Protein AF-A0A938RXM0-F1 (afdb_monomer)

Nearest PDB structures (foldseek):
  8e0l-assembly1_C  TM=3.937E-01  e=2.445E+00  synthetic construct
  8paq-assembly1_A  TM=4.037E-01  e=5.724E+00  Pleurotus eryngii

Structure (mmCIF, N/CA/C/O backbone):
data_AF-A0A938RXM0-F1
#
_entry.id   AF-A0A938RXM0-F1
#
loop_
_atom_site.group_PDB
_atom_site.id
_atom_site.type_symbol
_atom_site.label_atom_id
_atom_site.label_alt_id
_atom_site.label_comp_id
_atom_site.label_asym_id
_atom_site.label_entity_id
_atom_site.label_seq_id
_atom_site.pdbx_PDB_ins_code
_atom_site.Cartn_x
_atom_site.Cartn_y
_atom_site.Cartn_z
_atom_site.occupancy
_atom_site.B_iso_or_equiv
_atom_site.auth_seq_id
_atom_site.auth_comp_id
_atom_site.auth_asym_id
_atom_site.auth_atom_id
_atom_site.pdbx_PDB_model_num
ATOM 1 N N . MET A 1 1 ? 22.886 -8.970 -18.280 1.00 58.31 1 MET A N 1
ATOM 2 C CA . MET A 1 1 ? 23.420 -9.131 -19.656 1.00 58.31 1 MET A CA 1
ATOM 3 C C . MET A 1 1 ? 22.474 -8.612 -20.739 1.00 58.31 1 MET A C 1
ATOM 5 O O . MET A 1 1 ? 2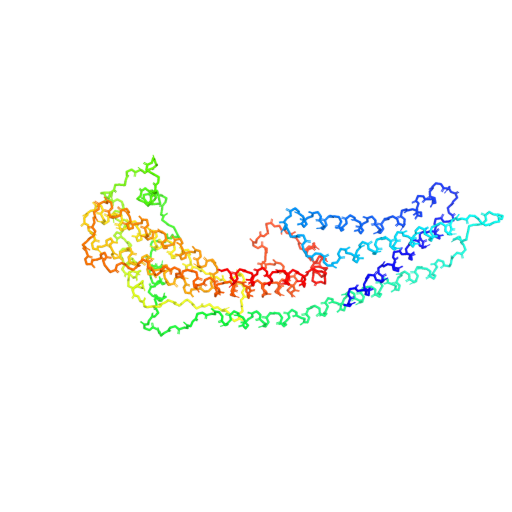2.972 -8.004 -21.674 1.00 58.31 1 MET A O 1
ATOM 9 N N . ALA A 1 2 ? 21.148 -8.778 -20.621 1.00 68.06 2 ALA A N 1
ATOM 10 C CA . ALA A 1 2 ? 20.190 -8.354 -21.653 1.00 68.06 2 ALA A CA 1
ATOM 11 C C . ALA A 1 2 ? 20.309 -6.864 -22.058 1.00 68.06 2 ALA A C 1
ATOM 13 O O . ALA A 1 2 ? 20.375 -6.557 -23.246 1.00 68.06 2 ALA A O 1
ATOM 14 N N . TYR A 1 3 ? 20.463 -5.945 -21.098 1.00 82.12 3 TYR A N 1
ATOM 15 C CA . TYR A 1 3 ? 20.591 -4.506 -21.381 1.00 82.12 3 TYR A CA 1
ATOM 16 C C . TYR A 1 3 ? 21.736 -4.145 -22.335 1.00 82.12 3 TYR A C 1
ATOM 18 O O . TYR A 1 3 ? 21.595 -3.232 -23.143 1.00 82.12 3 TYR A O 1
ATOM 26 N N . ALA A 1 4 ? 22.856 -4.876 -22.291 1.00 87.56 4 ALA A N 1
ATOM 27 C CA . ALA A 1 4 ? 24.033 -4.564 -23.101 1.00 87.56 4 ALA A CA 1
ATOM 28 C C . ALA A 1 4 ? 23.732 -4.585 -24.609 1.00 87.56 4 ALA A C 1
ATOM 30 O O . ALA A 1 4 ? 24.265 -3.760 -25.345 1.00 87.56 4 ALA A O 1
ATOM 31 N N . MET A 1 5 ? 22.849 -5.481 -25.063 1.00 90.50 5 MET A N 1
ATOM 32 C CA . MET A 1 5 ? 22.493 -5.596 -26.480 1.00 90.50 5 MET A CA 1
ATOM 33 C C . MET A 1 5 ? 21.720 -4.367 -26.975 1.00 90.50 5 MET A C 1
ATOM 35 O O . MET A 1 5 ? 22.111 -3.784 -27.983 1.00 90.50 5 MET A O 1
ATOM 39 N N . ILE A 1 6 ? 20.722 -3.897 -26.216 1.00 89.88 6 ILE A N 1
ATOM 40 C CA . ILE A 1 6 ? 19.965 -2.677 -26.551 1.00 89.88 6 ILE A CA 1
ATOM 41 C C . ILE A 1 6 ? 20.883 -1.451 -26.584 1.00 89.88 6 ILE A C 1
ATOM 43 O O . ILE A 1 6 ? 20.790 -0.615 -27.488 1.00 89.88 6 ILE A O 1
ATOM 47 N N . TRP A 1 7 ? 21.810 -1.338 -25.628 1.00 89.75 7 TRP A N 1
ATOM 48 C CA . TRP A 1 7 ? 22.767 -0.230 -25.606 1.00 89.75 7 TRP A CA 1
ATOM 49 C C . TRP A 1 7 ? 23.701 -0.253 -26.824 1.00 89.75 7 TRP A C 1
ATOM 51 O O . TRP A 1 7 ? 23.967 0.793 -27.412 1.00 89.75 7 TRP A O 1
ATOM 61 N N . LEU A 1 8 ? 24.163 -1.430 -27.253 1.00 92.56 8 LEU A N 1
ATOM 62 C CA . LEU A 1 8 ? 25.005 -1.565 -28.444 1.00 92.56 8 LEU A CA 1
ATOM 63 C C . LEU A 1 8 ? 24.243 -1.264 -29.741 1.00 92.56 8 LEU A C 1
ATOM 65 O O . LEU A 1 8 ? 24.759 -0.547 -30.598 1.00 92.56 8 LEU A O 1
ATOM 69 N N . GLU A 1 9 ? 23.018 -1.768 -29.886 1.00 92.88 9 GLU A N 1
ATOM 70 C CA . GLU A 1 9 ? 22.174 -1.526 -31.063 1.00 92.88 9 GLU A CA 1
ATOM 71 C C . GLU A 1 9 ? 21.803 -0.046 -31.193 1.00 92.88 9 GLU A C 1
ATOM 73 O O . GLU A 1 9 ? 21.939 0.543 -32.266 1.00 92.88 9 GLU A O 1
ATOM 78 N N . SER A 1 10 ? 21.421 0.594 -30.087 1.00 91.38 10 SER A N 1
ATOM 79 C CA . SER A 1 10 ? 21.135 2.033 -30.064 1.00 91.38 10 SER A CA 1
ATOM 80 C C . SER A 1 10 ? 22.381 2.882 -30.339 1.00 91.38 10 SER A C 1
ATOM 82 O O . SER A 1 10 ? 22.291 3.871 -31.069 1.00 91.38 10 SER A O 1
ATOM 84 N N . LEU A 1 11 ? 23.558 2.482 -29.836 1.00 93.56 11 LEU A N 1
ATOM 85 C CA . LEU A 1 11 ? 24.834 3.141 -30.136 1.00 93.56 11 LEU A CA 1
ATOM 86 C C . LEU A 1 11 ? 25.164 3.047 -31.633 1.00 93.56 11 LEU A C 1
ATOM 88 O O . LEU A 1 11 ? 25.495 4.052 -32.267 1.00 93.56 11 LEU A O 1
ATOM 92 N N . ALA A 1 12 ? 25.034 1.852 -32.216 1.00 95.00 12 ALA A N 1
ATOM 93 C CA . ALA A 1 12 ? 25.230 1.633 -33.646 1.00 95.00 12 ALA A CA 1
ATOM 94 C C . ALA A 1 12 ? 24.245 2.468 -34.479 1.00 95.00 12 ALA A C 1
ATOM 96 O O . ALA A 1 12 ? 24.648 3.108 -35.453 1.00 95.00 12 ALA A O 1
ATOM 97 N N . GLY A 1 13 ? 22.976 2.519 -34.065 1.00 93.62 13 GLY A N 1
ATOM 98 C CA . GLY A 1 13 ? 21.937 3.336 -34.686 1.00 93.62 13 GLY A CA 1
ATOM 99 C C . GLY A 1 13 ? 22.273 4.828 -34.661 1.00 93.62 13 GLY A C 1
ATOM 100 O O . GLY A 1 13 ? 22.180 5.490 -35.695 1.00 93.62 13 GLY A O 1
ATOM 101 N N . ALA A 1 14 ? 22.745 5.352 -33.526 1.00 92.94 14 ALA A N 1
ATOM 102 C CA . ALA A 1 14 ? 23.148 6.752 -33.390 1.00 92.94 14 ALA A CA 1
ATOM 103 C C . ALA A 1 14 ? 24.322 7.115 -34.319 1.00 92.94 14 ALA A C 1
ATOM 105 O O . ALA A 1 14 ? 24.281 8.134 -35.015 1.00 92.94 14 ALA A O 1
ATOM 106 N N . ILE A 1 15 ? 25.347 6.258 -34.397 1.00 94.62 15 ILE A N 1
ATOM 107 C CA . ILE A 1 15 ? 26.507 6.467 -35.279 1.00 94.62 15 ILE A CA 1
ATOM 108 C C . ILE A 1 15 ? 26.097 6.374 -36.761 1.00 94.62 15 ILE A C 1
ATOM 110 O O . ILE A 1 15 ? 26.522 7.197 -37.578 1.00 94.62 15 ILE A O 1
ATOM 114 N N . LEU A 1 16 ? 25.241 5.412 -37.123 1.00 94.75 16 LEU A N 1
ATOM 115 C CA . LEU A 1 16 ? 24.713 5.265 -38.484 1.00 94.75 16 LEU A CA 1
ATOM 116 C C . LEU A 1 16 ? 23.837 6.450 -38.896 1.00 94.75 16 LEU A C 1
ATOM 118 O O . LEU A 1 16 ? 23.956 6.930 -40.025 1.00 94.75 16 LEU A O 1
ATOM 122 N N . LEU A 1 17 ? 23.010 6.968 -37.987 1.00 93.94 17 LEU A N 1
ATOM 123 C CA . LEU A 1 17 ? 22.220 8.173 -38.221 1.00 93.94 17 LEU A CA 1
ATOM 124 C C . LEU A 1 17 ? 23.133 9.371 -38.501 1.00 93.94 17 LEU A C 1
ATOM 126 O O . LEU A 1 17 ? 22.946 10.062 -39.506 1.00 93.94 17 LEU A O 1
ATOM 130 N N . ALA A 1 18 ? 24.176 9.567 -37.686 1.00 93.75 18 ALA A N 1
ATOM 131 C CA . ALA A 1 18 ? 25.177 10.602 -37.927 1.00 93.75 18 ALA A CA 1
ATOM 132 C C . ALA A 1 18 ? 25.851 10.430 -39.303 1.00 93.75 18 ALA A C 1
ATOM 134 O O . ALA A 1 18 ? 26.050 11.414 -40.023 1.00 93.75 18 ALA A O 1
ATOM 135 N N . ALA A 1 19 ? 26.140 9.193 -39.725 1.00 95.00 19 ALA A N 1
ATOM 136 C CA . ALA A 1 19 ? 26.714 8.906 -41.040 1.00 95.00 19 ALA A CA 1
ATOM 137 C C . ALA A 1 19 ? 25.758 9.237 -42.199 1.00 95.00 19 ALA A C 1
ATOM 139 O O . ALA A 1 19 ? 26.173 9.877 -43.172 1.00 95.00 19 ALA A O 1
ATOM 140 N N . VAL A 1 20 ? 24.478 8.861 -42.093 1.00 94.88 20 VAL A N 1
ATOM 141 C CA . VAL A 1 20 ? 23.434 9.183 -43.082 1.00 94.88 20 VAL A CA 1
ATOM 142 C C . VAL A 1 20 ? 23.281 10.696 -43.218 1.00 94.88 20 VAL A C 1
ATOM 144 O O . VAL A 1 20 ? 23.368 11.229 -44.328 1.00 94.88 20 VAL A O 1
ATOM 147 N N . VAL A 1 21 ? 23.120 11.407 -42.100 1.00 94.06 21 VAL A N 1
ATOM 148 C CA . VAL A 1 21 ? 22.949 12.865 -42.096 1.00 94.06 21 VAL A CA 1
ATOM 149 C C . VAL A 1 21 ? 24.192 13.559 -42.658 1.00 94.06 21 VAL A C 1
ATOM 151 O O . VAL A 1 21 ? 24.069 14.463 -43.487 1.00 94.06 21 VAL A O 1
ATOM 154 N N . THR A 1 22 ? 25.395 13.089 -42.314 1.00 94.00 22 THR A N 1
ATOM 155 C CA . THR A 1 22 ? 26.656 13.618 -42.860 1.00 94.00 22 THR A CA 1
ATOM 156 C C . THR A 1 22 ? 26.758 13.408 -44.377 1.00 94.00 22 THR A C 1
ATOM 158 O O . THR A 1 22 ? 27.127 14.336 -45.102 1.00 94.00 22 THR A O 1
ATOM 161 N N . ALA A 1 23 ? 26.372 12.236 -44.894 1.00 93.62 23 ALA A N 1
ATOM 162 C CA . ALA A 1 23 ? 26.349 11.941 -46.333 1.00 93.62 23 ALA A CA 1
ATOM 163 C C . ALA A 1 23 ? 25.325 12.787 -47.115 1.00 93.62 23 ALA A C 1
ATOM 165 O O . ALA A 1 23 ? 25.529 13.126 -48.292 1.00 93.62 23 ALA A O 1
ATOM 166 N N . LEU A 1 24 ? 24.202 13.134 -46.482 1.00 91.94 24 LEU A N 1
ATOM 167 C CA . LEU A 1 24 ? 23.212 14.054 -47.041 1.00 91.94 24 LEU A CA 1
ATOM 168 C C . LEU A 1 24 ? 23.754 15.489 -47.047 1.00 91.94 24 LEU A C 1
ATOM 170 O O . LEU A 1 24 ? 23.789 16.129 -48.103 1.00 91.94 24 LEU A O 1
ATOM 174 N N . ALA A 1 25 ? 24.276 15.948 -45.909 1.00 92.06 25 ALA A N 1
ATOM 175 C CA . ALA A 1 25 ? 24.815 17.288 -45.718 1.00 92.06 25 ALA A CA 1
ATOM 176 C C . ALA A 1 25 ? 26.018 17.585 -46.630 1.00 92.06 25 ALA A C 1
ATOM 178 O O . ALA A 1 25 ? 26.155 18.698 -47.143 1.00 92.06 25 ALA A O 1
ATOM 179 N N . ALA A 1 26 ? 26.884 16.597 -46.888 1.00 91.25 26 ALA A N 1
ATOM 180 C CA . ALA A 1 26 ? 28.097 16.753 -47.693 1.00 91.25 26 ALA A CA 1
ATOM 181 C C . ALA A 1 26 ? 27.850 17.296 -49.113 1.00 91.25 26 ALA A C 1
ATOM 183 O O . ALA A 1 26 ? 28.740 17.950 -49.669 1.00 91.25 26 ALA A O 1
ATOM 184 N N . ARG A 1 27 ? 26.649 17.072 -49.670 1.00 87.31 27 ARG A N 1
ATOM 185 C CA . ARG A 1 27 ? 26.245 17.524 -51.014 1.00 87.31 27 ARG A CA 1
ATOM 186 C C . ARG A 1 27 ? 25.594 18.910 -51.036 1.00 87.31 27 ARG A C 1
ATOM 188 O O . ARG A 1 27 ? 25.332 19.442 -52.111 1.00 87.31 27 ARG A O 1
ATOM 195 N N . LEU A 1 28 ? 25.354 19.520 -49.877 1.00 89.81 28 LEU A N 1
ATOM 196 C CA . LEU A 1 28 ? 24.814 20.874 -49.802 1.00 89.81 28 LEU A CA 1
ATOM 197 C C . LEU A 1 28 ? 25.882 21.907 -50.189 1.00 89.81 28 LEU A C 1
ATOM 199 O O . LEU A 1 28 ? 27.026 21.870 -49.715 1.00 89.81 28 LEU A O 1
ATOM 203 N N . ARG A 1 29 ? 25.482 22.864 -51.039 1.00 85.06 29 ARG A N 1
ATOM 204 C CA . ARG A 1 29 ? 26.348 23.947 -51.538 1.00 85.06 29 ARG A CA 1
ATOM 205 C C . ARG A 1 29 ? 26.783 24.903 -50.422 1.00 85.06 29 ARG A C 1
ATOM 207 O O . ARG A 1 29 ? 27.954 25.268 -50.344 1.00 85.06 29 ARG A O 1
ATOM 214 N N . ARG A 1 30 ? 25.864 25.277 -49.524 1.00 90.25 30 ARG A N 1
ATOM 215 C CA . ARG A 1 30 ? 26.120 26.239 -48.437 1.00 90.25 30 ARG A CA 1
ATOM 216 C C . ARG A 1 30 ? 26.907 25.589 -47.298 1.00 90.25 30 ARG A C 1
ATOM 218 O O . ARG A 1 30 ? 26.497 24.569 -46.751 1.00 90.25 30 ARG A O 1
ATOM 225 N N . ALA A 1 31 ? 28.048 26.181 -46.942 1.00 85.31 31 ALA A N 1
ATOM 226 C CA . ALA A 1 31 ? 28.972 25.589 -45.978 1.00 85.31 31 ALA A CA 1
ATOM 227 C C . ALA A 1 31 ? 28.416 25.527 -44.550 1.00 85.31 31 ALA A C 1
ATOM 229 O O . ALA A 1 31 ? 28.561 24.495 -43.901 1.00 85.31 31 ALA A O 1
ATOM 230 N N . TRP A 1 32 ? 27.745 26.588 -44.103 1.00 88.00 32 TRP A N 1
ATOM 231 C CA . TRP A 1 32 ? 27.157 26.659 -42.768 1.00 88.00 32 TRP A CA 1
ATOM 232 C C . TRP A 1 32 ? 25.978 25.686 -42.606 1.00 88.00 32 TRP A C 1
ATOM 234 O O . TRP A 1 32 ? 25.946 24.955 -41.625 1.00 88.00 32 TRP A O 1
ATOM 244 N N . VAL A 1 33 ? 25.082 25.578 -43.602 1.00 89.38 33 VAL A N 1
ATOM 245 C CA . VAL A 1 33 ? 23.935 24.639 -43.573 1.00 89.38 33 VAL A CA 1
ATOM 246 C C . VAL A 1 33 ? 24.419 23.199 -43.439 1.00 89.38 33 VAL A C 1
ATOM 248 O O . VAL A 1 33 ? 23.865 22.415 -42.679 1.00 89.38 33 VAL A O 1
ATOM 251 N N . ARG A 1 34 ? 25.489 22.846 -44.156 1.00 89.88 34 ARG A N 1
ATOM 252 C CA . ARG A 1 34 ? 26.094 21.515 -44.076 1.00 89.88 34 ARG A CA 1
ATOM 253 C C . ARG A 1 34 ? 26.628 21.206 -42.679 1.00 89.88 34 ARG A C 1
ATOM 255 O O . ARG A 1 34 ? 26.406 20.105 -42.190 1.00 89.88 34 ARG A O 1
ATOM 262 N N . ILE A 1 35 ? 27.364 22.144 -42.084 1.00 88.19 35 ILE A N 1
ATOM 263 C CA . ILE A 1 35 ? 27.934 21.964 -40.743 1.00 88.19 35 ILE A CA 1
ATOM 264 C C . ILE A 1 35 ? 26.802 21.867 -39.720 1.00 88.19 35 ILE A C 1
ATOM 266 O O . ILE A 1 35 ? 26.807 20.939 -38.924 1.00 88.19 35 ILE A O 1
ATOM 270 N N . ALA A 1 36 ? 25.805 22.751 -39.802 1.00 89.81 36 ALA A N 1
ATOM 271 C CA . ALA A 1 36 ? 24.646 22.740 -38.918 1.00 89.81 36 ALA A CA 1
ATOM 272 C C . ALA A 1 36 ? 23.862 21.423 -39.007 1.00 89.81 36 ALA A C 1
ATOM 274 O O . ALA A 1 36 ? 23.553 20.835 -37.980 1.00 89.81 36 ALA A O 1
ATOM 275 N N . LEU A 1 37 ? 23.598 20.914 -40.216 1.00 89.88 37 LEU A N 1
ATOM 276 C CA . LEU A 1 37 ? 22.854 19.666 -40.401 1.00 89.88 37 LEU A CA 1
ATOM 277 C C . LEU A 1 37 ? 23.640 18.444 -39.899 1.00 89.88 37 LEU A C 1
ATOM 279 O O . LEU A 1 37 ? 23.079 17.592 -39.219 1.00 89.88 37 LEU A O 1
ATOM 283 N N . ALA A 1 38 ? 24.942 18.368 -40.195 1.00 86.06 38 ALA A N 1
ATOM 284 C CA . ALA A 1 38 ? 25.796 17.284 -39.708 1.00 86.06 38 ALA A CA 1
ATOM 285 C C . ALA A 1 38 ? 25.964 17.324 -38.178 1.00 86.06 38 ALA A C 1
ATOM 287 O O . ALA A 1 38 ? 25.909 16.281 -37.532 1.00 86.06 38 ALA A O 1
ATOM 288 N N . ALA A 1 39 ? 26.105 18.520 -37.599 1.00 87.25 39 ALA A N 1
ATOM 289 C CA . ALA A 1 39 ? 26.137 18.711 -36.153 1.00 87.25 39 ALA A CA 1
ATOM 290 C C . ALA A 1 39 ? 24.794 18.337 -35.513 1.00 87.25 39 ALA A C 1
ATOM 292 O O . ALA A 1 39 ? 24.785 17.610 -34.530 1.00 87.25 39 ALA A O 1
ATOM 293 N N . ALA A 1 40 ? 23.663 18.736 -36.101 1.00 88.38 40 ALA A N 1
ATOM 294 C CA . ALA A 1 40 ? 22.336 18.368 -35.611 1.00 88.38 40 ALA A CA 1
ATOM 295 C C . ALA A 1 40 ? 22.125 16.845 -35.604 1.00 88.38 40 ALA A C 1
ATOM 297 O O . ALA A 1 40 ? 21.640 16.309 -34.617 1.00 88.38 40 ALA A O 1
ATOM 298 N N . GLY A 1 41 ? 22.555 16.129 -36.650 1.00 83.56 41 GLY A N 1
ATOM 299 C CA . GLY A 1 41 ? 22.472 14.663 -36.693 1.00 83.56 41 GLY A CA 1
ATOM 300 C C . GLY A 1 41 ? 23.329 13.945 -35.641 1.00 83.56 41 GLY A C 1
ATOM 301 O O . GLY A 1 41 ? 22.981 12.843 -35.230 1.00 83.56 41 GLY A O 1
ATOM 302 N N . ALA A 1 42 ? 24.426 14.563 -35.194 1.00 85.12 42 ALA A N 1
ATOM 303 C CA . ALA A 1 42 ? 25.303 14.031 -34.148 1.00 85.12 42 ALA A CA 1
ATOM 304 C C . ALA A 1 42 ? 24.856 14.428 -32.726 1.00 85.12 42 ALA A C 1
ATOM 306 O O . ALA A 1 42 ? 24.988 13.647 -31.784 1.00 85.12 42 ALA A O 1
ATOM 307 N N . ILE A 1 43 ? 24.327 15.644 -32.575 1.00 87.81 43 ILE A N 1
ATOM 308 C CA . ILE A 1 43 ? 23.936 16.222 -31.287 1.00 87.81 43 ILE A CA 1
ATOM 309 C C . ILE A 1 43 ? 22.533 15.772 -30.892 1.00 87.81 43 ILE A C 1
ATOM 311 O O . ILE A 1 43 ? 22.305 15.514 -29.724 1.00 87.81 43 ILE A O 1
ATOM 315 N N . LEU A 1 44 ? 21.584 15.646 -31.822 1.00 86.62 44 LEU A N 1
ATOM 316 C CA . LEU A 1 44 ? 20.190 15.372 -31.463 1.00 86.62 44 LEU A CA 1
ATOM 317 C C . LEU A 1 44 ? 20.014 14.056 -30.675 1.00 86.62 44 LEU A C 1
ATOM 319 O O . LEU A 1 44 ? 19.394 14.105 -29.616 1.00 86.62 44 LEU A O 1
ATOM 323 N N . PRO A 1 45 ? 20.584 12.903 -31.084 1.00 81.50 45 PRO A N 1
ATOM 324 C CA . PRO A 1 45 ? 20.422 11.659 -30.326 1.00 81.50 45 PRO A CA 1
ATOM 325 C C . PRO A 1 45 ? 21.096 11.712 -28.950 1.00 81.50 45 PRO A C 1
ATOM 327 O O . PRO A 1 45 ? 20.563 11.193 -27.973 1.00 81.50 45 PRO A O 1
ATOM 330 N N . THR A 1 46 ? 22.257 12.370 -28.866 1.00 83.56 46 THR A N 1
ATOM 331 C CA . THR A 1 46 ? 23.030 12.492 -27.623 1.00 83.56 46 THR A CA 1
ATOM 332 C C . THR A 1 46 ? 22.427 13.518 -26.669 1.00 83.56 46 THR A C 1
ATOM 334 O O . THR A 1 46 ? 22.431 13.291 -25.468 1.00 83.56 46 THR A O 1
ATOM 337 N N . ALA A 1 47 ? 21.843 14.602 -27.179 1.00 83.81 47 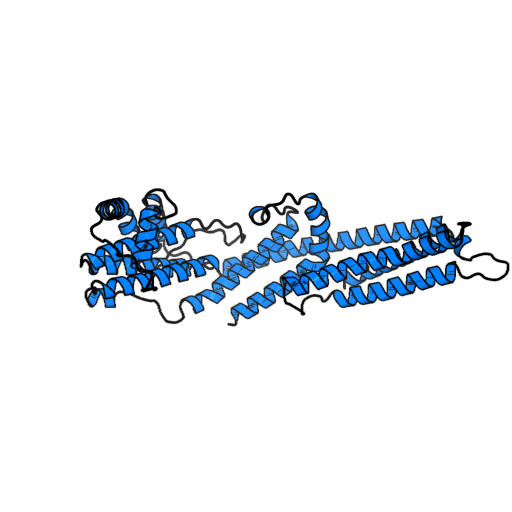ALA A N 1
ATOM 338 C CA . ALA A 1 47 ? 21.153 15.620 -26.397 1.00 83.81 47 ALA A CA 1
ATOM 339 C C . ALA A 1 47 ? 19.794 15.129 -25.890 1.00 83.81 47 ALA A C 1
ATOM 341 O O . ALA A 1 47 ? 19.459 15.396 -24.743 1.00 83.81 47 ALA A O 1
ATOM 342 N N . VAL A 1 48 ? 19.032 14.386 -26.703 1.00 80.44 48 VAL A N 1
ATOM 343 C CA . VAL A 1 48 ? 17.763 13.780 -26.263 1.00 80.44 48 VAL A CA 1
ATOM 344 C C . VAL A 1 48 ? 18.023 12.715 -25.202 1.00 80.44 48 VAL A C 1
ATOM 346 O O . VAL A 1 48 ? 17.407 12.762 -24.141 1.00 80.44 48 VAL A O 1
ATOM 349 N N . GLY A 1 49 ? 18.983 11.811 -25.437 1.00 75.25 49 GLY A N 1
ATOM 350 C CA . GLY A 1 49 ? 19.419 10.864 -24.408 1.00 75.25 49 GLY A CA 1
ATOM 351 C C . GLY A 1 49 ? 19.945 11.585 -23.163 1.00 75.25 49 GLY A C 1
ATOM 352 O O . GLY A 1 49 ? 19.584 11.218 -22.049 1.00 75.25 49 GLY A O 1
ATOM 353 N N . GLY A 1 50 ? 20.737 12.644 -23.375 1.00 77.44 50 GLY A N 1
ATOM 354 C CA . GLY A 1 50 ? 21.306 13.562 -22.378 1.00 77.44 50 GLY A CA 1
ATOM 355 C C . GLY A 1 50 ? 20.273 14.113 -21.421 1.00 77.44 50 GLY A C 1
ATOM 356 O O . GLY A 1 50 ? 20.361 13.949 -20.207 1.00 77.44 50 GLY A O 1
ATOM 357 N N . LEU A 1 51 ? 19.281 14.764 -22.013 1.00 78.62 51 LEU A N 1
ATOM 358 C CA . LEU A 1 51 ? 18.187 15.399 -21.313 1.00 78.62 51 LEU A CA 1
ATOM 359 C C . LEU A 1 51 ? 17.320 14.368 -20.595 1.00 78.62 51 LEU A C 1
ATOM 361 O O . LEU A 1 51 ? 16.980 14.593 -19.442 1.00 78.62 51 LEU A O 1
ATOM 365 N N . ALA A 1 52 ? 17.001 13.238 -21.231 1.00 73.31 52 ALA A N 1
ATOM 366 C CA . ALA A 1 52 ? 16.204 12.188 -20.605 1.00 73.31 52 ALA A CA 1
ATOM 367 C C . ALA A 1 52 ? 16.879 11.650 -19.335 1.00 73.31 52 ALA A C 1
ATOM 369 O O . ALA A 1 52 ? 16.248 11.598 -18.285 1.00 73.31 52 ALA A O 1
ATOM 370 N N . ALA A 1 53 ? 18.174 11.331 -19.389 1.00 71.06 53 ALA A N 1
ATOM 371 C CA . ALA A 1 53 ? 18.885 10.847 -18.211 1.00 71.06 53 ALA A CA 1
ATOM 372 C C . ALA A 1 53 ? 19.104 11.929 -17.153 1.00 71.06 53 ALA A C 1
ATOM 374 O O . ALA A 1 53 ? 18.999 11.633 -15.966 1.00 71.06 53 ALA A O 1
ATOM 375 N N . PHE A 1 54 ? 19.366 13.176 -17.560 1.00 77.94 54 PHE A N 1
ATOM 376 C CA . PHE A 1 54 ? 19.415 14.298 -16.624 1.00 77.94 54 PHE A CA 1
ATOM 377 C C . PHE A 1 54 ? 18.080 14.464 -15.897 1.00 77.94 54 PHE A C 1
ATOM 379 O O . PHE A 1 54 ? 18.071 14.588 -14.679 1.00 77.94 54 PHE A O 1
ATOM 386 N N . LEU A 1 55 ? 16.959 14.416 -16.621 1.00 76.19 55 LEU A N 1
ATOM 387 C CA . LEU A 1 55 ? 15.624 14.502 -16.039 1.00 76.19 55 LEU A CA 1
ATOM 388 C C . LEU A 1 55 ? 15.335 13.314 -15.121 1.00 76.19 55 LEU A C 1
ATOM 390 O O . LEU A 1 55 ? 14.844 13.539 -14.024 1.00 76.19 55 LEU A O 1
ATOM 394 N N . CYS A 1 56 ? 15.686 12.082 -15.501 1.00 68.50 56 CYS A N 1
ATOM 395 C CA . CYS A 1 56 ? 15.536 10.912 -14.631 1.00 68.50 56 CYS A CA 1
ATOM 396 C C . CYS A 1 56 ? 16.376 11.032 -13.350 1.00 68.50 56 CYS A C 1
ATOM 398 O O . CYS A 1 56 ? 15.868 10.784 -12.260 1.00 68.50 56 CYS A O 1
ATOM 400 N N . ALA A 1 57 ? 17.642 11.445 -13.464 1.00 69.31 57 ALA A N 1
ATOM 401 C CA . ALA A 1 57 ? 18.526 11.638 -12.317 1.00 69.31 57 ALA A CA 1
ATOM 402 C C . ALA A 1 57 ? 18.045 12.785 -11.416 1.00 69.31 57 ALA A C 1
ATOM 404 O O . ALA A 1 57 ? 18.051 12.660 -10.195 1.00 69.31 57 ALA A O 1
ATOM 405 N N . TRP A 1 58 ? 17.598 13.892 -12.010 1.00 75.62 58 TRP A N 1
ATOM 406 C CA . TRP A 1 58 ? 17.037 15.025 -11.284 1.00 75.62 58 TRP A CA 1
ATOM 407 C C . TRP A 1 58 ? 15.747 14.643 -10.561 1.00 75.62 58 TRP A C 1
ATOM 409 O O . TRP A 1 58 ? 15.637 14.893 -9.364 1.00 75.62 58 TRP A O 1
ATOM 419 N N . LEU A 1 59 ? 14.813 13.986 -11.258 1.00 67.50 59 LEU A N 1
ATOM 420 C CA . LEU A 1 59 ? 13.555 13.526 -10.680 1.00 67.50 59 LEU A CA 1
ATOM 421 C C . LEU A 1 59 ? 13.845 12.632 -9.477 1.00 67.50 59 LEU A C 1
ATOM 423 O O . LEU A 1 59 ? 13.346 12.902 -8.398 1.00 67.50 59 LEU A O 1
ATOM 427 N N . ALA A 1 60 ? 14.741 11.658 -9.622 1.00 65.19 60 ALA A N 1
ATOM 428 C CA . ALA A 1 60 ? 15.132 10.773 -8.537 1.00 65.19 60 ALA A CA 1
ATOM 429 C C . ALA A 1 60 ? 15.730 11.473 -7.312 1.00 65.19 60 ALA A C 1
ATOM 431 O O . ALA A 1 60 ? 15.406 11.121 -6.177 1.00 65.19 60 ALA A O 1
ATOM 432 N N . VAL A 1 61 ? 16.611 12.454 -7.530 1.00 69.38 61 VAL A N 1
ATOM 433 C CA . VAL A 1 61 ? 17.205 13.247 -6.443 1.00 69.38 61 VAL A CA 1
ATOM 434 C C . VAL A 1 61 ? 16.127 14.045 -5.711 1.00 69.38 61 VAL A C 1
ATOM 436 O O . VAL A 1 61 ? 16.175 14.156 -4.487 1.00 69.38 61 VAL A O 1
ATOM 439 N N . VAL A 1 62 ? 15.159 14.587 -6.451 1.00 68.56 62 VAL A N 1
ATOM 440 C CA . VAL A 1 62 ? 14.094 15.433 -5.906 1.00 68.56 62 VAL A CA 1
ATOM 441 C C . VAL A 1 62 ? 13.000 14.616 -5.216 1.00 68.56 62 VAL A C 1
ATOM 443 O O . VAL A 1 62 ? 12.529 15.037 -4.163 1.00 68.56 62 VAL A O 1
ATOM 446 N N . THR A 1 63 ? 12.591 13.472 -5.770 1.00 60.62 63 THR A N 1
ATOM 447 C CA . THR A 1 63 ? 11.420 12.722 -5.287 1.00 60.62 63 THR A CA 1
ATOM 448 C C . THR A 1 63 ? 11.764 11.597 -4.322 1.00 60.62 63 THR A C 1
ATOM 450 O O . THR A 1 63 ? 11.049 11.417 -3.342 1.00 60.62 63 THR A O 1
ATOM 453 N N . LEU A 1 64 ? 12.838 10.838 -4.561 1.00 56.22 64 LEU A N 1
ATOM 454 C CA . LEU A 1 64 ? 13.047 9.559 -3.872 1.00 56.22 64 LEU A CA 1
ATOM 455 C C . LEU A 1 64 ? 14.147 9.592 -2.812 1.00 56.22 64 LEU A C 1
ATOM 457 O O . LEU A 1 64 ? 14.240 8.665 -2.019 1.00 56.22 64 LEU A O 1
ATOM 461 N N . ARG A 1 65 ? 14.988 10.637 -2.760 1.00 55.84 65 ARG A N 1
ATOM 462 C CA . ARG A 1 65 ? 16.098 10.783 -1.786 1.00 55.84 65 ARG A CA 1
ATOM 463 C C . ARG A 1 65 ? 17.054 9.573 -1.702 1.00 55.84 65 ARG A C 1
ATOM 465 O O . ARG A 1 65 ? 17.916 9.530 -0.828 1.00 55.84 65 ARG A O 1
ATOM 472 N N . THR A 1 66 ? 16.954 8.615 -2.622 1.00 55.78 66 THR A N 1
ATOM 473 C CA . THR A 1 66 ? 17.774 7.407 -2.692 1.00 55.78 66 THR A CA 1
ATOM 474 C C . THR A 1 66 ? 18.838 7.581 -3.766 1.00 55.78 66 THR A C 1
ATOM 476 O O . THR A 1 66 ? 18.570 7.466 -4.961 1.00 55.78 66 THR A O 1
ATOM 479 N N . TRP A 1 67 ? 20.080 7.811 -3.342 1.00 48.25 67 TRP A N 1
ATOM 480 C CA . TRP A 1 67 ? 21.251 7.863 -4.232 1.00 48.25 67 TRP A CA 1
ATOM 481 C C . TRP A 1 67 ? 21.586 6.490 -4.862 1.00 48.25 67 TRP A C 1
ATOM 483 O O . TRP A 1 67 ? 22.393 6.406 -5.784 1.00 48.25 67 TRP A O 1
ATOM 493 N N . TYR A 1 68 ? 20.980 5.410 -4.357 1.00 50.47 68 TYR A N 1
ATOM 494 C CA . TYR A 1 68 ? 21.453 4.035 -4.534 1.00 50.47 68 TYR A CA 1
ATOM 495 C C . TYR A 1 68 ? 20.918 3.270 -5.757 1.00 50.47 68 TYR A C 1
ATOM 497 O O . TYR A 1 68 ? 21.463 2.216 -6.069 1.00 50.47 68 TYR A O 1
ATOM 505 N N . ALA A 1 69 ? 19.899 3.751 -6.474 1.00 53.28 69 ALA A N 1
ATOM 506 C CA . ALA A 1 69 ? 19.113 2.844 -7.323 1.00 53.28 69 ALA A CA 1
ATOM 507 C C . ALA A 1 69 ? 19.469 2.803 -8.821 1.00 53.28 69 ALA A C 1
ATOM 509 O O . ALA A 1 69 ? 19.045 1.885 -9.513 1.00 53.28 69 ALA A O 1
ATOM 510 N N . PHE A 1 70 ? 20.250 3.738 -9.371 1.00 64.19 70 PHE A N 1
ATOM 511 C CA . PHE A 1 70 ? 20.435 3.773 -10.829 1.00 64.19 70 PHE A CA 1
ATOM 512 C C . PHE A 1 70 ? 21.685 3.042 -11.303 1.00 64.19 70 PHE A C 1
ATOM 514 O O . PHE A 1 70 ? 22.608 3.641 -11.856 1.00 64.19 70 PHE A O 1
ATOM 521 N N . GLY A 1 71 ? 21.653 1.712 -11.192 1.00 67.69 71 GLY A N 1
ATOM 522 C CA . GLY A 1 71 ? 22.638 0.818 -11.811 1.00 67.69 71 GLY A CA 1
ATOM 523 C C . GLY A 1 71 ? 22.721 0.946 -13.341 1.00 67.69 71 GLY A C 1
ATOM 524 O O . GLY A 1 71 ? 23.628 0.413 -13.963 1.00 67.69 71 GLY A O 1
ATOM 525 N N . TRP A 1 72 ? 21.807 1.665 -13.987 1.00 74.06 72 TRP A N 1
ATOM 526 C CA . TRP A 1 72 ? 21.872 1.999 -15.411 1.00 74.06 72 TRP A CA 1
ATOM 527 C C . TRP A 1 72 ? 22.625 3.305 -15.744 1.00 74.06 72 TRP A C 1
ATOM 529 O O . TRP A 1 72 ? 23.005 3.502 -16.901 1.00 74.06 72 TRP A O 1
ATOM 539 N N . PHE A 1 73 ? 22.895 4.181 -14.765 1.00 77.12 73 PHE A N 1
ATOM 540 C CA . PHE A 1 73 ? 23.480 5.506 -15.020 1.00 77.12 73 PHE A CA 1
ATOM 541 C C . PHE A 1 73 ? 24.858 5.418 -15.681 1.00 77.12 73 PHE A C 1
ATOM 543 O O . PHE A 1 73 ? 25.135 6.144 -16.636 1.00 77.12 73 PHE A O 1
ATOM 550 N N . HIS A 1 74 ? 25.721 4.501 -15.231 1.00 79.94 74 HIS A N 1
ATOM 551 C CA . HIS A 1 74 ? 27.042 4.333 -15.838 1.00 79.94 74 HIS A CA 1
ATOM 552 C C . HIS A 1 74 ? 26.956 3.803 -17.269 1.00 79.94 74 HIS A C 1
ATOM 554 O O . HIS A 1 74 ? 27.729 4.247 -18.117 1.00 79.94 74 HIS A O 1
ATOM 560 N N . TYR A 1 75 ? 26.015 2.900 -17.567 1.00 83.50 75 TYR A N 1
ATOM 561 C CA . TYR A 1 75 ? 25.792 2.425 -18.935 1.00 83.50 75 TYR A CA 1
ATOM 562 C C . TYR A 1 75 ? 25.369 3.577 -19.840 1.00 83.50 75 TYR A C 1
ATOM 564 O O . TYR A 1 75 ? 25.926 3.744 -20.922 1.00 83.50 75 TYR A O 1
ATOM 572 N N . TRP A 1 76 ? 24.445 4.408 -19.365 1.00 83.19 76 TRP A N 1
ATOM 573 C CA . TRP A 1 76 ? 23.968 5.568 -20.098 1.00 83.19 76 TRP A CA 1
ATOM 574 C C . TRP A 1 76 ? 25.061 6.638 -20.301 1.00 83.19 76 TRP A C 1
ATOM 576 O O . TRP A 1 76 ? 25.215 7.182 -21.399 1.00 83.19 76 TRP A O 1
ATOM 586 N N . PHE A 1 77 ? 25.873 6.905 -19.274 1.00 84.12 77 PHE A N 1
ATOM 587 C CA . PHE A 1 77 ? 27.005 7.828 -19.359 1.00 84.12 77 PHE A CA 1
ATOM 588 C C . PHE A 1 77 ? 28.010 7.371 -20.422 1.00 84.12 77 PHE A C 1
ATOM 590 O O . PHE A 1 77 ? 28.340 8.128 -21.339 1.00 84.12 77 PHE A O 1
ATOM 597 N N . TRP A 1 78 ? 28.452 6.111 -20.350 1.00 89.25 78 TRP A N 1
ATOM 598 C CA . TRP A 1 78 ? 29.387 5.555 -21.328 1.00 89.25 78 TRP A CA 1
ATOM 599 C C . TRP A 1 78 ? 28.787 5.497 -22.729 1.00 89.25 78 TRP A C 1
ATOM 601 O O . TRP A 1 78 ? 29.474 5.829 -23.694 1.00 89.25 78 TRP A O 1
ATOM 611 N N . TRP A 1 79 ? 27.505 5.152 -22.849 1.00 90.69 79 TRP A N 1
ATOM 612 C CA . TRP A 1 79 ? 26.788 5.207 -24.117 1.00 90.69 79 TRP A CA 1
ATOM 613 C C . TRP A 1 79 ? 26.840 6.611 -24.729 1.00 90.69 79 TRP A C 1
ATOM 615 O O . TRP A 1 79 ? 27.192 6.751 -25.897 1.00 90.69 79 TRP A O 1
ATOM 625 N N . THR A 1 80 ? 26.586 7.656 -23.937 1.00 87.56 80 THR A N 1
ATOM 626 C CA . THR A 1 80 ? 26.594 9.053 -24.401 1.00 87.56 80 THR A CA 1
ATOM 627 C C . THR A 1 80 ? 27.983 9.491 -24.854 1.00 87.56 80 THR A C 1
ATOM 629 O O . THR A 1 80 ? 28.122 10.083 -25.926 1.00 87.56 80 THR A O 1
ATOM 632 N N . VAL A 1 81 ? 29.023 9.153 -24.084 1.00 89.75 81 VAL A N 1
ATOM 633 C CA . VAL A 1 81 ? 30.424 9.439 -24.435 1.00 89.75 81 VAL A CA 1
ATOM 634 C C . VAL A 1 81 ? 30.812 8.747 -25.744 1.00 89.75 81 VAL A C 1
ATOM 636 O O . VAL A 1 81 ? 31.362 9.388 -26.643 1.00 89.75 81 VAL A O 1
ATOM 639 N N . LEU A 1 82 ? 30.496 7.457 -25.887 1.00 93.50 82 LEU A N 1
ATOM 640 C CA . LEU A 1 82 ? 30.816 6.679 -27.084 1.00 93.50 82 LEU A CA 1
ATOM 641 C C . LEU A 1 82 ? 30.014 7.143 -28.305 1.00 93.50 82 LEU A C 1
ATOM 643 O O . LEU A 1 82 ? 30.576 7.254 -29.395 1.00 93.50 82 LEU A O 1
ATOM 647 N N . ALA A 1 83 ? 28.730 7.461 -28.134 1.00 91.06 83 ALA A N 1
ATOM 648 C CA . ALA A 1 83 ? 27.872 7.967 -29.199 1.00 91.06 83 ALA A CA 1
ATOM 649 C C . ALA A 1 83 ? 28.353 9.337 -29.689 1.00 91.06 83 ALA A C 1
ATOM 651 O O . ALA A 1 83 ? 28.504 9.538 -30.895 1.00 91.06 83 ALA A O 1
ATOM 652 N N . ALA A 1 84 ? 28.666 10.258 -28.771 1.00 90.44 84 ALA A N 1
ATOM 653 C CA . ALA A 1 84 ? 29.193 11.578 -29.106 1.00 90.44 84 ALA A CA 1
ATOM 654 C C . ALA A 1 84 ? 30.565 11.481 -29.788 1.00 90.44 84 ALA A C 1
ATOM 656 O O . ALA A 1 84 ? 30.773 12.091 -30.839 1.00 90.44 84 ALA A O 1
ATOM 657 N N . GLY A 1 85 ? 31.482 10.676 -29.239 1.00 93.88 85 GLY A N 1
ATOM 658 C CA . GLY A 1 85 ? 32.808 10.447 -29.815 1.00 93.88 85 GLY A CA 1
ATOM 659 C C . GLY A 1 85 ? 32.744 9.813 -31.207 1.00 93.88 85 GLY A C 1
ATOM 660 O O . GLY A 1 85 ? 33.384 10.299 -32.142 1.00 93.88 85 GLY A O 1
ATOM 661 N N . GLY A 1 86 ? 31.919 8.776 -31.376 1.00 94.38 86 GLY A N 1
ATOM 662 C CA . GLY A 1 86 ? 31.700 8.103 -32.656 1.00 94.38 86 GLY A CA 1
ATOM 663 C C . GLY A 1 86 ? 31.058 9.017 -33.700 1.00 94.38 86 GLY A C 1
ATOM 664 O O . GLY A 1 86 ? 31.558 9.122 -34.822 1.00 94.38 86 GLY A O 1
ATOM 665 N N . ALA A 1 87 ? 30.000 9.744 -33.335 1.00 92.75 87 ALA A N 1
ATOM 666 C CA . ALA A 1 87 ? 29.337 10.687 -34.231 1.00 92.75 87 ALA A CA 1
ATOM 667 C C . ALA A 1 87 ? 30.265 11.847 -34.632 1.00 92.75 87 ALA A C 1
ATOM 669 O O . ALA A 1 87 ? 30.344 12.192 -35.814 1.00 92.75 87 ALA A O 1
ATOM 670 N N . ALA A 1 88 ? 31.032 12.403 -33.687 1.00 92.25 88 ALA A N 1
ATOM 671 C CA . ALA A 1 88 ? 32.026 13.434 -33.970 1.00 92.25 88 ALA A CA 1
ATOM 672 C C . ALA A 1 88 ? 33.107 12.923 -34.931 1.00 92.25 88 ALA A C 1
ATOM 674 O O . ALA A 1 88 ? 33.420 13.601 -35.911 1.00 92.25 88 ALA A O 1
ATOM 675 N N . ALA A 1 89 ? 33.633 11.713 -34.713 1.00 94.38 89 ALA A N 1
ATOM 676 C CA . ALA A 1 89 ? 34.602 11.098 -35.616 1.00 94.38 89 ALA A CA 1
ATOM 677 C C . ALA A 1 89 ? 34.036 10.943 -37.039 1.00 94.38 89 ALA A C 1
ATOM 679 O O . ALA A 1 89 ? 34.697 11.335 -38.002 1.00 94.38 89 ALA A O 1
ATOM 680 N N . VAL A 1 90 ? 32.795 10.462 -37.183 1.00 94.31 90 VAL A N 1
ATOM 681 C CA . VAL A 1 90 ? 32.104 10.328 -38.479 1.00 94.31 90 VAL A CA 1
ATOM 682 C C . VAL A 1 90 ? 31.951 11.677 -39.186 1.00 94.31 90 VAL A C 1
ATOM 684 O O . VAL A 1 90 ? 32.282 11.789 -40.370 1.00 94.31 90 VAL A O 1
ATOM 687 N N . VAL A 1 91 ? 31.501 12.717 -38.478 1.00 92.50 91 VAL A N 1
ATOM 688 C CA . VAL A 1 91 ? 31.326 14.068 -39.039 1.00 92.50 91 VAL A CA 1
ATOM 689 C C . VAL A 1 91 ? 32.672 14.662 -39.458 1.00 92.50 91 VAL A C 1
ATOM 691 O O . VAL A 1 91 ? 32.813 15.168 -40.575 1.00 92.50 91 VAL A O 1
ATOM 694 N N . ILE A 1 92 ? 33.683 14.570 -38.590 1.00 91.81 92 ILE A N 1
ATOM 695 C CA . ILE A 1 92 ? 35.027 15.100 -38.831 1.00 91.81 92 ILE A CA 1
ATOM 696 C C . ILE A 1 92 ? 35.662 14.401 -40.037 1.00 91.81 92 ILE A C 1
ATOM 698 O O . ILE A 1 92 ? 36.118 15.072 -40.962 1.00 91.81 92 ILE A O 1
ATOM 702 N N . ILE A 1 93 ? 35.672 13.068 -40.070 1.00 92.19 93 ILE A N 1
ATOM 703 C CA . ILE A 1 93 ? 36.261 12.290 -41.170 1.00 92.19 93 ILE A CA 1
ATOM 704 C C . ILE A 1 93 ? 35.484 12.518 -42.472 1.00 92.19 93 ILE A C 1
ATOM 706 O O . ILE A 1 93 ? 36.089 12.705 -43.528 1.00 92.19 93 ILE A O 1
ATOM 710 N N . GLY A 1 94 ? 34.152 12.550 -42.407 1.00 89.75 94 GLY A N 1
ATOM 711 C CA . GLY A 1 94 ? 33.291 12.708 -43.575 1.00 89.75 94 GLY A CA 1
ATOM 712 C C . GLY A 1 94 ? 33.378 14.087 -44.236 1.00 89.75 94 GLY A C 1
ATOM 713 O O . GLY A 1 94 ? 33.261 14.191 -45.462 1.00 89.75 94 GLY A O 1
ATOM 714 N N . LEU A 1 95 ? 33.596 15.145 -43.446 1.00 89.19 95 LEU A N 1
ATOM 715 C CA . LEU A 1 95 ? 33.630 16.531 -43.926 1.00 89.19 95 LEU A CA 1
ATOM 716 C C . LEU A 1 95 ? 35.040 17.104 -44.130 1.00 89.19 95 LEU A C 1
ATOM 718 O O . LEU A 1 95 ? 35.161 18.127 -44.817 1.00 89.19 95 LEU A O 1
ATOM 722 N N . ARG A 1 96 ? 36.091 16.469 -43.588 1.00 87.81 96 ARG A N 1
ATOM 723 C CA . ARG A 1 96 ? 37.494 16.837 -43.850 1.00 87.81 96 ARG A CA 1
ATOM 724 C C . ARG A 1 96 ? 37.781 16.769 -45.353 1.00 87.81 96 ARG A C 1
ATOM 726 O O . ARG A 1 96 ? 37.547 15.754 -46.004 1.00 87.81 96 ARG A O 1
ATOM 733 N N . ARG A 1 97 ? 38.285 17.869 -45.919 1.00 79.81 97 ARG A N 1
ATOM 734 C CA . ARG A 1 97 ? 38.707 17.922 -47.328 1.00 79.81 97 ARG A CA 1
ATOM 735 C C . ARG A 1 97 ? 39.991 17.106 -47.510 1.00 79.81 97 ARG A C 1
ATOM 737 O O . ARG A 1 97 ? 40.915 17.251 -46.715 1.00 79.81 97 ARG A O 1
ATOM 744 N N . ARG A 1 98 ? 40.061 16.292 -48.567 1.00 72.50 98 ARG A N 1
ATOM 745 C CA . ARG A 1 98 ? 41.280 15.602 -49.022 1.00 72.50 98 ARG A CA 1
ATOM 746 C C . ARG A 1 98 ? 41.550 16.015 -50.473 1.00 72.50 98 ARG A C 1
ATOM 748 O O . ARG A 1 98 ? 40.676 15.824 -51.311 1.00 72.50 98 ARG A O 1
ATOM 755 N N . GLY A 1 99 ? 42.726 16.574 -50.759 1.00 67.38 99 GLY A N 1
ATOM 756 C CA . GLY A 1 99 ? 43.131 16.955 -52.123 1.00 67.38 99 GLY A CA 1
ATOM 757 C C . GLY A 1 99 ? 42.230 18.015 -52.775 1.00 67.38 99 GLY A C 1
ATOM 758 O O . GLY A 1 99 ? 41.758 18.913 -52.077 1.00 67.38 99 GLY A O 1
ATOM 759 N N . GLU A 1 100 ? 41.980 17.890 -54.088 1.00 56.47 100 GLU A N 1
ATOM 760 C CA . GLU A 1 100 ? 41.282 18.826 -55.009 1.00 56.47 100 GLU A CA 1
ATOM 761 C C . GLU A 1 100 ? 39.803 19.169 -54.673 1.00 56.47 100 GLU A C 1
ATOM 763 O O . GLU A 1 100 ? 39.003 19.539 -55.526 1.00 56.47 100 GLU A O 1
ATOM 768 N N . GLY A 1 101 ? 39.404 19.111 -53.402 1.00 67.06 101 GLY A N 1
ATOM 769 C CA . GLY A 1 101 ? 38.191 19.756 -52.890 1.00 67.06 101 GLY A CA 1
ATOM 770 C C . GLY A 1 101 ? 36.994 18.834 -52.668 1.00 67.06 101 GLY A C 1
ATOM 771 O O . GLY A 1 101 ? 35.998 19.278 -52.082 1.00 67.06 101 GLY A O 1
ATOM 772 N N . ALA A 1 102 ? 37.083 17.558 -53.049 1.00 77.38 102 ALA A N 1
ATOM 773 C CA . ALA A 1 102 ? 36.028 16.580 -52.799 1.00 77.38 102 ALA A CA 1
ATOM 774 C C . ALA A 1 102 ? 35.975 16.168 -51.314 1.00 77.38 102 ALA A C 1
ATOM 776 O O . ALA A 1 102 ? 36.993 15.934 -50.660 1.00 77.38 102 ALA A O 1
ATOM 777 N N . ARG A 1 103 ? 34.758 16.085 -50.760 1.00 82.50 103 ARG A N 1
ATOM 778 C CA . ARG A 1 103 ? 34.524 15.589 -49.394 1.00 82.50 103 ARG A CA 1
ATOM 779 C C . ARG A 1 103 ? 34.226 14.091 -49.434 1.00 82.50 103 ARG A C 1
ATOM 781 O O . ARG A 1 103 ? 33.302 13.717 -50.162 1.00 82.50 103 ARG A O 1
ATOM 788 N N . PRO A 1 104 ? 34.907 13.256 -48.629 1.00 88.12 104 PRO A N 1
ATOM 789 C CA . PRO A 1 104 ? 34.704 11.807 -48.630 1.00 88.12 104 PRO A CA 1
ATOM 790 C C . PRO A 1 104 ? 33.239 11.389 -48.445 1.00 88.12 104 PRO A C 1
ATOM 792 O O . PRO A 1 104 ? 32.757 10.514 -49.161 1.00 88.12 104 PRO A O 1
ATOM 795 N N . ALA A 1 105 ? 32.495 12.067 -47.561 1.00 88.88 105 ALA A N 1
ATOM 796 C CA . ALA A 1 105 ? 31.099 11.724 -47.286 1.00 88.88 105 ALA A CA 1
ATOM 797 C C . ALA A 1 105 ? 30.149 11.895 -48.482 1.00 88.88 105 ALA A C 1
ATOM 799 O O . ALA A 1 105 ? 29.084 11.280 -48.516 1.00 88.88 105 ALA A O 1
ATOM 800 N N . ALA A 1 106 ? 30.511 12.694 -49.493 1.00 88.38 106 ALA A N 1
ATOM 801 C CA . ALA A 1 106 ? 29.678 12.846 -50.685 1.00 88.38 106 ALA A CA 1
ATOM 802 C C . ALA A 1 106 ? 29.601 11.550 -51.516 1.00 88.38 106 ALA A C 1
ATOM 804 O O . ALA A 1 106 ? 28.580 11.316 -52.177 1.00 88.38 106 ALA A O 1
ATOM 805 N N . ALA A 1 107 ? 30.648 10.719 -51.438 1.00 91.88 107 ALA A N 1
ATOM 806 C CA . ALA A 1 107 ? 30.785 9.451 -52.149 1.00 91.88 107 ALA A CA 1
ATOM 807 C C . ALA A 1 107 ? 30.210 8.246 -51.380 1.00 91.88 107 ALA A C 1
ATOM 809 O O . ALA A 1 107 ? 30.162 7.145 -51.924 1.00 91.88 107 ALA A O 1
ATOM 810 N N . TRP A 1 108 ? 29.759 8.420 -50.132 1.00 94.31 108 TRP A N 1
ATOM 811 C CA . TRP A 1 108 ? 29.217 7.309 -49.348 1.00 94.31 108 TRP A CA 1
ATOM 812 C C . TRP A 1 108 ? 27.923 6.738 -49.969 1.00 94.31 108 TRP A C 1
ATOM 814 O O . TRP A 1 108 ? 27.063 7.503 -50.432 1.00 94.31 108 TRP A O 1
ATOM 824 N N . PRO A 1 109 ? 27.739 5.402 -49.967 1.00 94.62 109 PRO A N 1
ATOM 825 C CA . PRO A 1 109 ? 26.578 4.748 -50.566 1.00 94.62 109 PRO A CA 1
ATOM 826 C C . PRO A 1 109 ? 25.331 4.917 -49.685 1.00 94.62 109 PRO A C 1
ATOM 828 O O . PRO A 1 109 ? 25.044 4.095 -48.818 1.00 94.62 109 PRO A O 1
ATOM 831 N N . ARG A 1 110 ? 24.555 5.980 -49.929 1.00 92.56 110 ARG A N 1
ATOM 832 C CA . ARG A 1 110 ? 23.362 6.352 -49.138 1.00 92.56 110 ARG A CA 1
ATOM 833 C C . ARG A 1 110 ? 22.359 5.220 -48.966 1.00 92.56 110 ARG A C 1
ATOM 835 O O . ARG A 1 110 ? 21.887 5.011 -47.859 1.00 92.56 110 ARG A O 1
ATOM 842 N N . GLY A 1 111 ? 22.071 4.490 -50.046 1.00 93.50 111 GLY A N 1
ATOM 843 C CA . GLY A 1 111 ? 21.144 3.360 -49.997 1.00 93.50 111 GLY A CA 1
ATOM 844 C C . GLY A 1 111 ? 21.593 2.312 -48.982 1.00 93.50 111 GLY A C 1
ATOM 845 O O . GLY A 1 111 ? 20.797 1.894 -48.153 1.00 93.50 111 GLY A O 1
ATOM 846 N N . LYS A 1 112 ? 22.890 1.977 -48.962 1.00 95.94 112 LYS A N 1
ATOM 847 C CA . LYS A 1 112 ? 23.445 1.032 -47.986 1.00 95.94 112 LYS A CA 1
ATOM 848 C C . LYS A 1 112 ? 23.368 1.582 -46.562 1.00 95.94 112 LYS A C 1
ATOM 850 O O . LYS A 1 112 ? 22.940 0.857 -45.682 1.00 95.94 112 LYS A O 1
ATOM 855 N N . LEU A 1 113 ? 23.707 2.856 -46.341 1.00 94.88 113 LEU A N 1
ATOM 856 C CA . LEU A 1 113 ? 23.633 3.470 -45.006 1.00 94.88 113 LEU A CA 1
ATOM 857 C C . LEU A 1 113 ? 22.200 3.524 -44.456 1.00 94.88 113 LEU A C 1
ATOM 859 O O . LEU A 1 113 ? 21.989 3.213 -43.290 1.00 94.88 113 LEU A O 1
ATOM 863 N N . VAL A 1 114 ? 21.222 3.889 -45.290 1.00 95.12 114 VAL A N 1
ATOM 864 C CA . VAL A 1 114 ? 19.804 3.922 -44.900 1.00 95.12 114 VAL A CA 1
ATOM 865 C C . VAL A 1 114 ? 19.288 2.512 -44.616 1.00 95.12 114 VAL A C 1
ATOM 867 O O . VAL A 1 114 ? 18.627 2.313 -43.604 1.00 95.12 114 VAL A O 1
ATOM 870 N N . VAL A 1 115 ? 19.634 1.526 -45.451 1.00 97.06 115 VAL A N 1
ATOM 871 C CA . VAL A 1 115 ? 19.277 0.117 -45.210 1.00 97.06 115 VAL A CA 1
ATOM 872 C C . VAL A 1 115 ? 19.927 -0.406 -43.929 1.00 97.06 115 VAL A C 1
ATOM 874 O O . VAL A 1 115 ? 19.254 -1.060 -43.143 1.00 97.06 115 VAL A O 1
ATOM 877 N N . SER A 1 116 ? 21.199 -0.089 -43.669 1.00 96.19 116 SER A N 1
ATOM 878 C CA . SER A 1 116 ? 21.873 -0.467 -42.422 1.00 96.19 116 SER A CA 1
ATOM 879 C C . SER A 1 116 ? 21.228 0.183 -41.199 1.00 96.19 116 SER A C 1
ATOM 881 O O . SER A 1 116 ? 21.024 -0.496 -40.199 1.00 96.19 116 SER A O 1
ATOM 883 N N . LEU A 1 117 ? 20.865 1.468 -41.273 1.00 94.56 117 LEU A N 1
ATOM 884 C CA . LEU A 1 117 ? 20.150 2.155 -40.195 1.00 94.56 117 LEU A CA 1
ATOM 885 C C . LEU A 1 117 ? 18.776 1.519 -39.942 1.00 94.56 117 LEU A C 1
ATOM 887 O O . LEU A 1 117 ? 18.426 1.266 -38.794 1.00 94.56 117 LEU A O 1
ATOM 891 N N . ALA A 1 118 ? 18.024 1.218 -41.005 1.00 95.19 118 ALA A N 1
ATOM 892 C CA . ALA A 1 118 ? 16.737 0.538 -40.902 1.00 95.19 118 ALA A CA 1
ATOM 893 C C . ALA A 1 118 ? 16.885 -0.866 -40.296 1.00 95.19 118 ALA A C 1
ATOM 895 O O . ALA A 1 118 ? 16.120 -1.227 -39.408 1.00 95.19 118 ALA A O 1
ATOM 896 N N . ALA A 1 119 ? 17.898 -1.631 -40.715 1.00 96.44 119 ALA A N 1
ATOM 897 C CA . ALA A 1 119 ? 18.183 -2.955 -40.169 1.00 96.44 119 ALA A CA 1
ATOM 898 C C . ALA A 1 119 ? 18.510 -2.895 -38.670 1.00 96.44 119 ALA A C 1
ATOM 900 O O . ALA A 1 119 ? 17.956 -3.674 -37.903 1.00 96.44 119 ALA A O 1
ATOM 901 N N . VAL A 1 120 ? 19.345 -1.943 -38.238 1.00 95.75 120 VAL A N 1
ATOM 902 C CA . VAL A 1 120 ? 19.637 -1.732 -36.809 1.00 95.75 120 VAL A CA 1
ATOM 903 C C . VAL A 1 120 ? 18.387 -1.303 -36.038 1.00 95.75 120 VAL A C 1
ATOM 905 O O . VAL A 1 120 ? 18.176 -1.780 -34.930 1.00 95.75 120 VAL A O 1
ATOM 908 N N . GLY A 1 121 ? 17.524 -0.467 -36.623 1.00 92.38 121 GLY A N 1
ATOM 909 C CA . GLY A 1 121 ? 16.242 -0.098 -36.016 1.00 92.38 121 GLY A CA 1
ATOM 910 C C . GLY A 1 121 ? 15.304 -1.295 -35.824 1.00 92.38 121 GLY A C 1
ATOM 911 O O . GLY A 1 121 ? 14.729 -1.456 -34.750 1.00 92.38 121 GLY A O 1
ATOM 912 N N . VAL A 1 122 ? 15.191 -2.167 -36.832 1.00 96.00 122 VAL A N 1
ATOM 913 C CA . VAL A 1 122 ? 14.396 -3.406 -36.752 1.00 96.00 122 VAL A CA 1
ATOM 914 C C . VAL A 1 122 ? 14.977 -4.367 -35.716 1.00 96.00 122 VAL A C 1
ATOM 916 O O . VAL A 1 122 ? 14.223 -4.914 -34.917 1.00 96.00 122 VAL A O 1
ATOM 919 N N . LEU A 1 123 ? 16.302 -4.547 -35.688 1.00 95.06 123 LEU A N 1
ATOM 920 C CA . LEU A 1 123 ? 16.973 -5.369 -34.677 1.00 95.06 123 LEU A CA 1
ATOM 921 C C . LEU A 1 123 ? 16.720 -4.828 -33.268 1.00 95.06 123 LEU A C 1
ATOM 923 O O . LEU A 1 123 ? 16.266 -5.582 -32.417 1.00 95.06 123 LEU A O 1
ATOM 927 N N . GLY A 1 124 ? 16.891 -3.519 -33.058 1.00 91.88 124 GLY A N 1
ATOM 928 C CA . GLY A 1 124 ? 16.602 -2.862 -31.783 1.00 91.88 124 GLY A CA 1
ATOM 929 C C . GLY A 1 124 ? 15.159 -3.058 -31.325 1.00 91.88 124 GLY A C 1
ATOM 930 O O . GLY A 1 124 ? 14.914 -3.359 -30.158 1.00 91.88 124 GLY A O 1
ATOM 931 N N . PHE A 1 125 ? 14.201 -2.957 -32.249 1.00 92.62 125 PHE A N 1
ATOM 932 C CA . PHE A 1 125 ? 12.796 -3.227 -31.956 1.00 92.62 125 PHE A CA 1
ATOM 933 C C . PHE A 1 125 ? 12.557 -4.689 -31.551 1.00 92.62 125 PHE A C 1
ATOM 935 O O . PHE A 1 125 ? 11.892 -4.939 -30.550 1.00 92.62 125 PHE A O 1
ATOM 942 N N . ILE A 1 126 ? 13.127 -5.655 -32.281 1.00 95.00 126 ILE A N 1
ATOM 943 C CA . ILE A 1 126 ? 13.016 -7.087 -31.958 1.00 95.00 126 ILE A CA 1
ATOM 944 C C . ILE A 1 126 ? 13.654 -7.386 -30.597 1.00 95.00 126 ILE A C 1
ATOM 946 O O . ILE A 1 126 ? 13.061 -8.092 -29.783 1.00 95.00 126 ILE A O 1
ATOM 950 N N . THR A 1 127 ? 14.840 -6.842 -30.325 1.00 94.31 127 THR A N 1
ATOM 951 C CA . THR A 1 127 ? 15.537 -7.011 -29.046 1.00 94.31 127 THR A CA 1
ATOM 952 C C . THR A 1 127 ? 14.709 -6.444 -27.900 1.00 94.31 127 THR A C 1
ATOM 954 O O . THR A 1 127 ? 14.512 -7.133 -26.899 1.00 94.31 127 THR A O 1
ATOM 957 N N . PHE A 1 128 ? 14.177 -5.229 -28.051 1.00 92.19 128 PHE A N 1
ATOM 958 C CA . PHE A 1 128 ? 13.296 -4.614 -27.062 1.00 92.19 128 PHE A CA 1
ATOM 959 C C . PHE A 1 128 ? 12.038 -5.455 -26.819 1.00 92.19 128 PHE A C 1
ATOM 961 O O . PHE A 1 128 ? 11.730 -5.780 -25.676 1.00 92.19 128 PHE A O 1
ATOM 968 N N . TRP A 1 129 ? 11.359 -5.880 -27.885 1.00 92.88 129 TRP A N 1
ATOM 969 C CA . TRP A 1 129 ? 10.164 -6.718 -27.801 1.00 92.88 129 TRP A CA 1
ATOM 970 C C . TRP A 1 129 ? 10.434 -8.053 -27.094 1.00 92.88 129 TRP A C 1
ATOM 972 O O . TRP A 1 129 ? 9.672 -8.473 -26.227 1.00 92.88 129 TRP A O 1
ATOM 982 N N . ASN A 1 130 ? 11.556 -8.704 -27.405 1.00 94.50 130 ASN A N 1
ATOM 983 C CA . ASN A 1 130 ? 11.960 -9.944 -26.743 1.00 94.50 130 ASN A CA 1
ATOM 984 C C . ASN A 1 130 ? 12.249 -9.735 -25.251 1.00 94.50 130 ASN A C 1
ATOM 986 O O . ASN A 1 130 ? 11.936 -10.607 -24.440 1.00 94.50 130 ASN A O 1
ATOM 990 N N . GLN A 1 131 ? 12.832 -8.595 -24.872 1.00 91.62 131 GLN A N 1
ATOM 991 C CA . GLN A 1 131 ? 13.039 -8.258 -23.464 1.00 91.62 131 GLN A CA 1
ATOM 992 C C . GLN A 1 131 ? 11.727 -7.980 -22.742 1.00 91.62 131 GLN A C 1
ATOM 994 O O . GLN A 1 131 ? 11.545 -8.469 -21.629 1.00 91.62 131 GLN A O 1
ATOM 999 N N . ASP A 1 132 ? 10.808 -7.261 -23.381 1.00 91.00 132 ASP A N 1
ATOM 1000 C CA . ASP A 1 132 ? 9.476 -7.006 -22.843 1.00 91.00 132 ASP A CA 1
ATOM 1001 C C . ASP A 1 132 ? 8.720 -8.317 -22.581 1.00 91.00 132 ASP A C 1
ATOM 1003 O O . ASP A 1 132 ? 8.254 -8.560 -21.466 1.00 91.00 132 ASP A O 1
ATOM 1007 N N . LEU A 1 133 ? 8.705 -9.227 -23.563 1.00 90.94 133 LEU A N 1
ATOM 1008 C CA . LEU A 1 133 ? 8.130 -10.567 -23.417 1.00 90.94 133 LEU A CA 1
ATOM 1009 C C . LEU A 1 133 ? 8.796 -11.371 -22.293 1.00 90.94 133 LEU A C 1
ATOM 1011 O O . LEU A 1 133 ? 8.109 -12.037 -21.517 1.00 90.94 133 LEU A O 1
ATOM 1015 N N . ALA A 1 134 ? 10.124 -11.298 -22.172 1.00 92.31 134 ALA A N 1
ATOM 1016 C CA . ALA A 1 134 ? 10.850 -11.976 -21.103 1.00 92.31 134 ALA A CA 1
ATOM 1017 C C . ALA A 1 134 ? 10.486 -11.424 -19.716 1.00 92.31 134 ALA A C 1
ATOM 1019 O O . ALA A 1 134 ? 10.356 -12.198 -18.766 1.00 92.31 134 ALA A O 1
ATOM 1020 N N . VAL A 1 135 ? 10.291 -10.105 -19.580 1.00 91.38 135 VAL A N 1
ATOM 1021 C CA . VAL A 1 135 ? 9.801 -9.519 -18.326 1.00 91.38 135 VAL A CA 1
ATOM 1022 C C . VAL A 1 135 ? 8.368 -9.965 -18.058 1.00 91.38 135 VAL A C 1
ATOM 1024 O O . VAL A 1 135 ? 8.104 -10.426 -16.952 1.00 91.38 135 VAL A O 1
ATOM 1027 N N . LYS A 1 136 ? 7.470 -9.935 -19.054 1.00 90.69 136 LYS A N 1
ATOM 1028 C CA . LYS A 1 136 ? 6.088 -10.425 -18.899 1.00 90.69 136 LYS A CA 1
ATOM 1029 C C . LYS A 1 136 ? 6.028 -11.869 -18.394 1.00 90.69 136 LYS A C 1
ATOM 1031 O O . LYS A 1 136 ? 5.234 -12.171 -17.509 1.00 90.69 136 LYS A O 1
ATOM 1036 N N . GLY A 1 137 ? 6.917 -12.739 -18.876 1.00 90.56 137 GLY A N 1
ATOM 1037 C CA . GLY A 1 137 ? 7.048 -14.104 -18.356 1.00 90.56 137 GLY A CA 1
ATOM 1038 C C . GLY A 1 137 ? 7.417 -14.160 -16.866 1.00 90.56 137 GLY A C 1
ATOM 1039 O O . GLY A 1 137 ? 6.881 -14.984 -16.129 1.00 90.56 137 GLY A O 1
ATOM 1040 N N . ARG A 1 138 ? 8.282 -13.252 -16.393 1.00 92.25 138 ARG A N 1
ATOM 1041 C CA . ARG A 1 138 ? 8.654 -13.148 -14.969 1.00 92.25 138 ARG A CA 1
ATOM 1042 C C . ARG A 1 138 ? 7.539 -12.577 -14.093 1.00 92.25 138 ARG A C 1
ATOM 1044 O O . ARG A 1 138 ? 7.460 -12.947 -12.927 1.00 92.25 138 ARG A O 1
ATOM 1051 N N . LEU A 1 139 ? 6.663 -11.729 -14.633 1.00 91.50 139 LEU A N 1
ATOM 1052 C CA . LEU A 1 139 ? 5.547 -11.138 -13.881 1.00 91.50 139 LEU A CA 1
ATOM 1053 C C . LEU A 1 139 ? 4.565 -12.186 -13.356 1.00 91.50 139 LEU A C 1
ATOM 1055 O O . LEU A 1 139 ? 4.089 -12.061 -12.234 1.00 91.50 139 LEU A O 1
ATOM 1059 N N . ALA A 1 140 ? 4.302 -13.246 -14.124 1.00 88.69 140 ALA A N 1
ATOM 1060 C CA . ALA A 1 140 ? 3.456 -14.344 -13.658 1.00 88.69 140 ALA A CA 1
ATOM 1061 C C . ALA A 1 140 ? 4.064 -15.052 -12.433 1.00 88.69 140 ALA A C 1
ATOM 1063 O O . ALA A 1 140 ? 3.351 -15.370 -11.483 1.00 88.69 140 ALA A O 1
ATOM 1064 N N . SER A 1 141 ? 5.388 -15.243 -12.431 1.00 92.31 141 SER A N 1
ATOM 1065 C CA . SER A 1 141 ? 6.112 -15.778 -11.273 1.00 92.31 141 SER A CA 1
ATOM 1066 C C . SER A 1 141 ? 6.053 -14.821 -10.085 1.00 92.31 141 SER A C 1
ATOM 1068 O O . SER A 1 141 ? 5.825 -15.274 -8.970 1.00 92.31 141 SER A O 1
ATOM 1070 N N . LEU A 1 142 ? 6.227 -13.516 -10.320 1.00 94.19 142 LEU A N 1
ATOM 1071 C CA . LEU A 1 142 ? 6.152 -12.496 -9.273 1.00 94.19 142 LEU A CA 1
ATOM 1072 C C . LEU A 1 142 ? 4.763 -12.460 -8.623 1.00 94.19 142 LEU A C 1
ATOM 1074 O O . LEU A 1 142 ? 4.651 -12.413 -7.404 1.00 94.19 142 LEU A O 1
ATOM 1078 N N . ARG A 1 143 ? 3.702 -12.547 -9.432 1.00 92.50 143 ARG A N 1
ATOM 1079 C CA . ARG A 1 143 ? 2.320 -12.610 -8.947 1.00 92.50 143 ARG A CA 1
ATOM 1080 C C . ARG A 1 143 ? 2.060 -13.867 -8.114 1.00 92.50 143 ARG A C 1
ATOM 1082 O O . ARG A 1 143 ? 1.393 -13.790 -7.087 1.00 92.50 143 ARG A O 1
ATOM 1089 N N . ALA A 1 144 ? 2.576 -15.019 -8.542 1.00 93.38 144 ALA A N 1
ATOM 1090 C CA . ALA A 1 144 ? 2.442 -16.266 -7.792 1.00 93.38 144 ALA A CA 1
ATOM 1091 C C . ALA A 1 144 ? 3.208 -16.224 -6.458 1.00 93.38 144 ALA A C 1
ATOM 1093 O O . ALA A 1 144 ? 2.682 -16.657 -5.435 1.00 93.38 144 ALA A O 1
ATOM 1094 N N . GLU A 1 145 ? 4.422 -15.666 -6.462 1.00 95.50 145 GLU A N 1
ATOM 1095 C CA . GLU A 1 145 ? 5.224 -15.430 -5.257 1.00 95.50 145 GLU A CA 1
ATOM 1096 C C . GLU A 1 145 ? 4.488 -14.509 -4.277 1.00 95.50 145 GLU A C 1
ATOM 1098 O O . GLU A 1 145 ? 4.351 -14.852 -3.105 1.00 95.50 145 GLU A O 1
ATOM 1103 N N . ALA A 1 146 ? 3.944 -13.394 -4.769 1.00 96.19 146 ALA A N 1
ATOM 1104 C CA . ALA A 1 146 ? 3.143 -12.469 -3.977 1.00 96.19 146 ALA A CA 1
ATOM 1105 C C . ALA A 1 146 ? 1.917 -13.155 -3.351 1.00 96.19 146 ALA A C 1
ATOM 1107 O O . ALA A 1 146 ? 1.676 -13.009 -2.159 1.00 96.19 146 ALA A O 1
ATOM 1108 N N . GLY A 1 147 ? 1.175 -13.967 -4.111 1.00 95.38 147 GLY A N 1
ATOM 1109 C CA . GLY A 1 147 ? 0.043 -14.728 -3.568 1.00 95.38 147 GLY A CA 1
ATOM 1110 C C . GLY A 1 147 ? 0.452 -15.710 -2.464 1.00 95.38 147 GLY A C 1
ATOM 1111 O O . GLY A 1 147 ? -0.212 -15.799 -1.434 1.00 95.38 147 GLY A O 1
ATOM 1112 N N . ALA A 1 148 ? 1.571 -16.419 -2.635 1.00 96.62 148 ALA A N 1
ATOM 1113 C CA . ALA A 1 148 ? 2.090 -17.320 -1.605 1.00 96.62 148 ALA A CA 1
ATOM 1114 C C . ALA A 1 148 ? 2.536 -16.564 -0.341 1.00 96.62 148 ALA A C 1
ATOM 1116 O O . ALA A 1 148 ? 2.258 -17.007 0.774 1.00 96.62 148 ALA A O 1
ATOM 1117 N N . MET A 1 149 ? 3.185 -15.411 -0.516 1.00 96.50 149 MET A N 1
ATOM 1118 C CA . MET A 1 149 ? 3.591 -14.523 0.572 1.00 96.50 149 MET A CA 1
ATOM 1119 C C . MET A 1 149 ? 2.374 -14.000 1.347 1.00 96.50 149 MET A C 1
ATOM 1121 O O . MET A 1 149 ? 2.329 -14.148 2.568 1.00 96.50 149 MET A O 1
ATOM 1125 N N . ALA A 1 150 ? 1.349 -13.498 0.653 1.00 96.81 150 ALA A N 1
ATOM 1126 C CA . ALA A 1 150 ? 0.111 -13.028 1.272 1.00 96.81 150 ALA A CA 1
ATOM 1127 C C . ALA A 1 150 ? -0.586 -14.135 2.075 1.00 96.81 150 ALA A C 1
ATOM 1129 O O . ALA A 1 150 ? -0.906 -13.949 3.246 1.00 96.81 150 ALA A O 1
ATOM 1130 N N . LEU A 1 151 ? -0.742 -15.331 1.500 1.00 95.81 151 LEU A N 1
ATOM 1131 C CA . LEU A 1 151 ? -1.339 -16.469 2.207 1.00 95.81 151 LEU A CA 1
ATOM 1132 C C . LEU A 1 151 ? -0.541 -16.897 3.448 1.00 95.81 151 LEU A C 1
ATOM 1134 O O . LEU A 1 151 ? -1.135 -17.393 4.400 1.00 95.81 151 LEU A O 1
ATOM 1138 N N . SER A 1 152 ? 0.782 -16.700 3.461 1.00 96.00 152 SER A N 1
ATOM 1139 C CA . SER A 1 152 ? 1.613 -16.988 4.638 1.00 96.00 152 SER A CA 1
ATOM 1140 C C . SER A 1 152 ? 1.436 -15.978 5.778 1.00 96.00 152 SER A C 1
ATOM 1142 O O . SER A 1 152 ? 1.668 -16.321 6.936 1.00 96.00 152 SER A O 1
ATOM 1144 N N . ALA A 1 153 ? 1.011 -14.753 5.453 1.00 95.44 153 ALA A N 1
ATOM 1145 C CA . ALA A 1 153 ? 0.735 -13.682 6.407 1.00 95.44 153 ALA A CA 1
ATOM 1146 C C . ALA A 1 153 ? -0.748 -13.600 6.814 1.00 95.44 153 ALA A C 1
ATOM 1148 O O . ALA A 1 153 ? -1.071 -12.923 7.788 1.00 95.44 153 ALA A O 1
ATOM 1149 N N . ALA A 1 154 ? -1.646 -14.261 6.076 1.00 94.44 154 ALA A N 1
ATOM 1150 C CA . ALA A 1 154 ? -3.087 -14.220 6.307 1.00 94.44 154 ALA A CA 1
ATOM 1151 C C . ALA A 1 154 ? -3.467 -14.737 7.713 1.00 94.44 154 ALA A C 1
ATOM 1153 O O . ALA A 1 154 ? -2.855 -15.693 8.208 1.00 94.44 154 ALA A O 1
ATOM 1154 N N . PRO A 1 155 ? -4.483 -14.146 8.371 1.00 92.50 155 PRO A N 1
ATOM 1155 C CA . PRO A 1 155 ? -4.886 -14.572 9.699 1.00 92.50 155 PRO A CA 1
ATOM 1156 C C . PRO A 1 155 ? -5.546 -15.953 9.638 1.00 92.50 155 PRO A C 1
ATOM 1158 O O . PRO A 1 155 ? -6.243 -16.307 8.683 1.00 92.50 155 PRO A O 1
ATOM 1161 N N . ALA A 1 156 ? -5.334 -16.759 10.679 1.00 91.50 156 ALA A N 1
ATOM 1162 C CA . ALA A 1 156 ? -5.985 -18.057 10.782 1.00 91.50 156 ALA A CA 1
ATOM 1163 C C . ALA A 1 156 ? -7.487 -17.867 11.018 1.00 91.50 156 ALA A C 1
ATOM 1165 O O . ALA A 1 156 ? -7.894 -17.132 11.917 1.00 91.50 156 ALA A O 1
ATOM 1166 N N . ARG A 1 157 ? -8.320 -18.577 10.251 1.00 93.94 157 ARG A N 1
ATOM 1167 C CA . ARG A 1 157 ? -9.771 -18.528 10.435 1.00 93.94 157 ARG A CA 1
ATOM 1168 C C . ARG A 1 157 ? -10.159 -19.145 11.793 1.00 93.94 157 ARG A C 1
ATOM 1170 O O . ARG A 1 157 ? -9.912 -20.338 11.996 1.00 93.94 157 ARG A O 1
ATOM 1177 N N . PRO A 1 158 ? -10.785 -18.385 12.711 1.00 95.44 158 PRO A N 1
ATOM 1178 C CA . PRO A 1 158 ? -11.264 -18.913 13.983 1.00 95.44 158 PRO A CA 1
ATOM 1179 C C . PRO A 1 158 ? -12.500 -19.801 13.785 1.00 95.44 158 PRO A C 1
ATOM 1181 O O . PRO A 1 158 ? -13.129 -19.812 12.723 1.00 95.44 158 PRO A O 1
ATOM 1184 N N . ARG A 1 159 ? -12.885 -20.539 14.833 1.00 96.38 159 ARG A N 1
ATOM 1185 C CA . ARG A 1 159 ? -14.169 -21.258 14.858 1.00 96.38 159 ARG A CA 1
ATOM 1186 C C . ARG A 1 159 ? -15.314 -20.245 14.804 1.00 96.38 159 ARG A C 1
ATOM 1188 O O . ARG A 1 159 ? -15.219 -19.190 15.420 1.00 96.38 159 ARG A O 1
ATOM 1195 N N . ASP A 1 160 ? -16.429 -20.593 14.164 1.00 94.62 160 ASP A N 1
ATOM 1196 C CA . ASP A 1 160 ? -17.565 -19.665 14.018 1.00 94.62 160 ASP A CA 1
ATOM 1197 C C . ASP A 1 160 ? -18.113 -19.163 15.368 1.00 94.62 160 ASP A C 1
ATOM 1199 O O . ASP A 1 160 ? -18.521 -18.011 15.478 1.00 94.62 160 ASP A O 1
ATOM 1203 N N . ALA A 1 161 ? -18.069 -19.997 16.415 1.00 95.75 161 ALA A N 1
ATOM 1204 C CA . ALA A 1 161 ? -18.485 -19.624 17.771 1.00 95.75 161 ALA A CA 1
ATOM 1205 C C . ALA A 1 161 ? -17.544 -18.620 18.465 1.00 95.75 161 ALA A C 1
ATOM 1207 O O . ALA A 1 161 ? -17.951 -17.980 19.431 1.00 95.75 161 ALA A O 1
ATOM 1208 N N . ASP A 1 162 ? -16.309 -18.494 17.977 1.00 96.94 162 ASP A N 1
ATOM 1209 C CA . ASP A 1 162 ? -15.264 -17.624 18.518 1.00 96.94 162 ASP A CA 1
ATOM 1210 C C . ASP A 1 162 ? -15.088 -16.338 17.687 1.00 96.94 162 ASP A C 1
ATOM 1212 O O . ASP A 1 162 ? -14.360 -15.446 18.113 1.00 96.94 162 ASP A O 1
ATOM 1216 N N . ASN A 1 163 ? -15.748 -16.228 16.524 1.00 97.88 163 ASN A N 1
ATOM 1217 C CA . ASN A 1 163 ? -15.597 -15.111 15.590 1.00 97.88 163 ASN A CA 1
ATOM 1218 C C . ASN A 1 163 ? -16.555 -13.943 15.896 1.00 97.88 163 ASN A C 1
ATOM 1220 O O . ASN A 1 163 ? -17.773 -14.091 15.797 1.00 97.88 163 ASN A O 1
ATOM 1224 N N . ALA A 1 164 ? -16.004 -12.758 16.165 1.00 98.00 164 ALA A N 1
ATOM 1225 C CA . ALA A 1 164 ? -16.738 -11.513 16.390 1.00 98.00 164 ALA A CA 1
ATOM 1226 C C . ALA A 1 164 ? -17.382 -10.910 15.132 1.00 98.00 164 ALA A C 1
ATOM 1228 O O . ALA A 1 164 ? -18.362 -10.168 15.244 1.00 98.00 164 ALA A O 1
ATOM 1229 N N . ALA A 1 165 ? -16.870 -11.221 13.936 1.00 97.44 165 ALA A N 1
ATOM 1230 C CA . ALA A 1 165 ? -17.258 -10.538 12.702 1.00 97.44 165 ALA A CA 1
ATOM 1231 C C . ALA A 1 165 ? -18.778 -10.542 12.424 1.00 97.44 165 ALA A C 1
ATOM 1233 O O . ALA A 1 165 ? -19.306 -9.492 12.051 1.00 97.44 165 ALA A O 1
ATOM 1234 N N . PRO A 1 166 ? -19.538 -11.639 12.642 1.00 97.50 166 PRO A N 1
ATOM 1235 C CA . PRO A 1 166 ? -20.991 -11.615 12.471 1.00 97.50 166 PRO A CA 1
ATOM 1236 C C . PRO A 1 166 ? -21.708 -10.638 13.413 1.00 97.50 166 PRO A C 1
ATOM 1238 O O . PRO A 1 166 ? -22.695 -10.026 13.006 1.00 97.50 166 PRO A O 1
ATOM 1241 N N . LEU A 1 167 ? -21.226 -10.471 14.653 1.00 97.88 167 LEU A N 1
ATOM 1242 C CA . LEU A 1 167 ? -21.796 -9.510 15.604 1.00 97.88 167 LEU A CA 1
ATOM 1243 C C . LEU A 1 167 ? -21.472 -8.075 15.201 1.00 97.88 167 LEU A C 1
ATOM 1245 O O . LEU A 1 167 ? -22.343 -7.213 15.294 1.00 97.88 167 LEU A O 1
ATOM 1249 N N . TYR A 1 168 ? -20.256 -7.825 14.714 1.00 97.38 168 TYR A N 1
ATOM 1250 C CA . TYR A 1 168 ? -19.879 -6.510 14.208 1.00 97.38 168 TYR A CA 1
ATOM 1251 C C . TYR A 1 168 ? -20.674 -6.115 12.972 1.00 97.38 168 TYR A C 1
ATOM 1253 O O . TYR A 1 168 ? -21.213 -5.018 12.954 1.00 97.38 168 TYR A O 1
ATOM 1261 N N . ARG A 1 169 ? -20.874 -7.015 12.000 1.00 95.75 169 ARG A N 1
ATOM 1262 C CA . ARG A 1 169 ? -21.737 -6.723 10.840 1.00 95.75 169 ARG A CA 1
ATOM 1263 C C . ARG A 1 169 ? -23.155 -6.343 11.263 1.00 95.75 169 ARG A C 1
ATOM 1265 O O . ARG A 1 169 ? -23.664 -5.322 10.816 1.00 95.75 169 ARG A O 1
ATOM 1272 N N . GLN A 1 170 ? -23.756 -7.101 12.184 1.00 95.81 170 GLN A N 1
ATOM 1273 C CA . GLN A 1 170 ? -25.080 -6.765 12.726 1.00 95.81 170 GLN A CA 1
ATOM 1274 C C . GLN A 1 170 ? -25.079 -5.415 13.452 1.00 95.81 170 GLN A C 1
ATOM 1276 O O . GLN A 1 170 ? -26.036 -4.653 13.337 1.00 95.81 170 GLN A O 1
ATOM 1281 N N . ALA A 1 171 ? -24.016 -5.105 14.199 1.00 95.44 171 ALA A N 1
ATOM 1282 C CA . ALA A 1 171 ? -23.880 -3.817 14.863 1.00 95.44 171 ALA A CA 1
ATOM 1283 C C . ALA A 1 171 ? -23.783 -2.671 13.849 1.00 95.44 171 ALA A C 1
ATOM 1285 O O . ALA A 1 171 ? -24.507 -1.692 13.987 1.00 95.44 171 ALA A O 1
ATOM 1286 N N . PHE A 1 172 ? -22.946 -2.810 12.820 1.00 93.00 172 PHE A N 1
ATOM 1287 C CA . PHE A 1 172 ? -22.736 -1.804 11.777 1.00 93.00 172 PHE A CA 1
ATOM 1288 C C . PHE A 1 172 ? -24.012 -1.545 10.970 1.00 93.00 172 PHE A C 1
ATOM 1290 O O . PHE A 1 172 ? -24.330 -0.396 10.680 1.00 93.00 172 PHE A O 1
ATOM 1297 N N . GLU A 1 173 ? -24.790 -2.589 10.679 1.00 91.50 173 GLU A N 1
ATOM 1298 C CA . GLU A 1 173 ? -26.107 -2.463 10.044 1.00 91.50 173 GLU A CA 1
ATOM 1299 C C . GLU A 1 173 ? -27.141 -1.771 10.947 1.00 91.50 173 GLU A C 1
ATOM 1301 O O . GLU A 1 173 ? -28.025 -1.067 10.453 1.00 91.50 173 GLU A O 1
ATOM 1306 N N . ALA A 1 174 ? -27.049 -1.977 12.266 1.00 90.31 174 ALA A N 1
ATOM 1307 C CA . ALA A 1 174 ? -27.956 -1.398 13.255 1.00 90.31 174 ALA A CA 1
ATOM 1308 C C . ALA A 1 174 ? -27.590 0.039 13.661 1.00 90.31 174 ALA A C 1
ATOM 1310 O O . ALA A 1 174 ? -28.448 0.758 14.182 1.00 90.31 174 ALA A O 1
ATOM 1311 N N . MET A 1 175 ? -26.342 0.465 13.447 1.00 89.12 175 MET A N 1
ATOM 1312 C CA . MET A 1 175 ? -25.924 1.849 13.661 1.00 89.12 175 MET A CA 1
ATOM 1313 C C . MET A 1 175 ? -26.728 2.781 12.747 1.00 89.12 175 MET A C 1
ATOM 1315 O O . MET A 1 175 ? -26.995 2.476 11.583 1.00 89.12 175 MET A O 1
ATOM 1319 N N . LEU A 1 176 ? -27.147 3.932 13.281 1.00 74.31 176 LEU A N 1
ATOM 1320 C CA . LEU A 1 176 ? -27.857 4.950 12.501 1.00 74.31 176 LEU A CA 1
ATOM 1321 C C . LEU A 1 176 ? -27.058 5.287 11.232 1.00 74.31 176 LEU A C 1
ATOM 1323 O O . LEU A 1 176 ? -25.910 5.704 11.333 1.00 74.31 176 LEU A O 1
ATOM 1327 N N . LYS A 1 177 ? -27.683 5.096 10.057 1.00 59.88 177 LYS A N 1
ATOM 1328 C CA . LYS A 1 177 ? -27.053 5.231 8.732 1.00 59.88 177 LYS A CA 1
ATOM 1329 C C . LYS A 1 177 ? -26.178 6.484 8.641 1.00 59.88 177 LYS A C 1
ATOM 1331 O O . LYS A 1 177 ? -26.689 7.600 8.569 1.00 59.88 177 LYS A O 1
ATOM 1336 N N . GLY A 1 178 ? -24.875 6.253 8.604 1.00 55.28 178 GLY A N 1
ATOM 1337 C CA . GLY A 1 178 ? -23.824 7.250 8.504 1.00 55.28 178 GLY A CA 1
ATOM 1338 C C . GLY A 1 178 ? -22.504 6.573 8.841 1.00 55.28 178 GLY A C 1
ATOM 1339 O O . GLY A 1 178 ? -22.409 5.876 9.846 1.00 55.28 178 GLY A O 1
ATOM 1340 N N . GLU A 1 179 ? -21.503 6.742 7.985 1.00 57.12 179 GLU A N 1
ATOM 1341 C CA . GLU A 1 179 ? -20.139 6.267 8.255 1.00 57.12 179 GLU A CA 1
ATOM 1342 C C . GLU A 1 179 ? -19.484 7.043 9.410 1.00 57.12 179 GLU A C 1
ATOM 1344 O O . GLU A 1 179 ? -18.498 6.584 9.968 1.00 57.12 179 GLU A O 1
ATOM 1349 N N . ASP A 1 180 ? -20.076 8.172 9.820 1.00 67.81 180 ASP A N 1
ATOM 1350 C CA . ASP A 1 180 ? -19.563 9.057 10.860 1.00 67.81 180 ASP A CA 1
ATOM 1351 C C . ASP A 1 180 ? -20.633 9.539 11.845 1.00 67.81 180 ASP A C 1
ATOM 1353 O O . ASP A 1 180 ? -21.833 9.591 11.551 1.00 67.81 180 ASP A O 1
ATOM 1357 N N . LEU A 1 181 ? -20.165 9.962 13.027 1.00 78.75 181 LEU A N 1
ATOM 1358 C CA . LEU A 1 181 ? -20.974 10.738 13.965 1.00 78.75 181 LEU A CA 1
ATOM 1359 C C . LEU A 1 181 ? -21.498 12.001 13.258 1.00 78.75 181 LEU A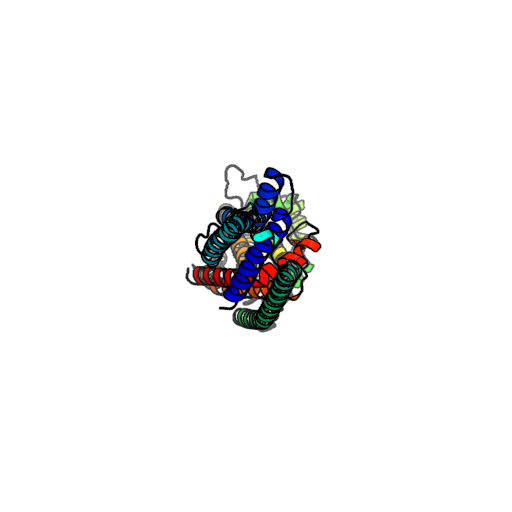 C 1
ATOM 1361 O O . LEU A 1 181 ? -20.711 12.710 12.626 1.00 78.75 181 LEU A O 1
ATOM 1365 N N . PRO A 1 182 ? -22.788 12.353 13.416 1.00 84.50 182 PRO A N 1
ATOM 1366 C CA . PRO A 1 182 ? -23.288 13.647 12.971 1.00 84.50 182 PRO A CA 1
ATOM 1367 C C . PRO A 1 182 ? -22.394 14.789 13.491 1.00 84.50 182 PRO A C 1
ATOM 1369 O O . PRO A 1 182 ? -21.928 14.696 14.632 1.00 84.50 182 PRO A O 1
ATOM 1372 N N . PRO A 1 183 ? -22.178 15.878 12.724 1.00 83.81 183 PRO A N 1
ATOM 1373 C CA . PRO A 1 183 ? -21.231 16.938 13.096 1.00 83.81 183 PRO A CA 1
ATOM 1374 C C . PRO A 1 183 ? -21.423 17.479 14.522 1.00 83.81 183 PRO A C 1
ATOM 1376 O O . PRO A 1 183 ? -20.453 17.700 15.244 1.00 83.81 183 PRO A O 1
ATOM 1379 N N . GLU A 1 184 ? -22.678 17.594 14.974 1.00 82.88 184 GLU A N 1
ATOM 1380 C CA . GLU A 1 184 ? -23.025 18.034 16.334 1.00 82.88 184 GLU A CA 1
ATOM 1381 C C . GLU A 1 184 ? -22.531 17.092 17.448 1.00 82.88 184 GLU A C 1
ATOM 1383 O O . GLU A 1 184 ? -22.278 17.537 18.568 1.00 82.88 184 GLU A O 1
ATOM 1388 N N . PHE A 1 185 ? -22.392 15.794 17.168 1.00 84.50 185 PHE A N 1
ATOM 1389 C CA . PHE A 1 185 ? -21.873 14.800 18.110 1.00 84.50 185 PHE A CA 1
ATOM 1390 C C . PHE A 1 185 ? -20.370 14.586 17.948 1.00 84.50 185 PHE A C 1
ATOM 1392 O O . PHE A 1 185 ? -19.709 14.261 18.932 1.00 84.50 185 PHE A O 1
ATOM 1399 N N . HIS A 1 186 ? -19.819 14.831 16.755 1.00 83.31 186 HIS A N 1
ATOM 1400 C CA . HIS A 1 186 ? -18.375 14.838 16.540 1.00 83.31 186 HIS A CA 1
ATOM 1401 C C . HIS A 1 186 ? -17.687 15.900 17.411 1.00 83.31 186 HIS A C 1
ATOM 1403 O O . HIS A 1 186 ? -16.739 15.588 18.127 1.00 83.31 186 HIS A O 1
ATOM 1409 N N . GLU A 1 187 ? -18.220 17.128 17.449 1.00 81.75 187 GLU A N 1
ATOM 1410 C CA . GLU A 1 187 ? -17.695 18.177 18.337 1.00 81.75 187 GLU A CA 1
ATOM 1411 C C . GLU A 1 187 ? -17.767 17.795 19.823 1.00 81.75 187 GLU A C 1
ATOM 1413 O O . GLU A 1 187 ? -16.868 18.124 20.594 1.00 81.75 187 GLU A O 1
ATOM 1418 N N . LYS A 1 188 ? -18.821 17.083 20.240 1.00 80.81 188 LYS A N 1
ATOM 1419 C CA . LYS A 1 188 ? -18.985 16.635 21.633 1.00 80.81 188 LYS A CA 1
ATOM 1420 C C . LYS A 1 188 ? -18.033 15.509 22.005 1.00 80.81 188 LYS A C 1
ATOM 1422 O O . LYS A 1 188 ? -17.544 15.482 23.131 1.00 80.81 188 LYS A O 1
ATOM 1427 N N . TRP A 1 189 ? -17.777 14.595 21.075 1.00 82.44 189 TRP A N 1
ATOM 1428 C CA . TRP A 1 189 ? -16.751 13.574 21.234 1.00 82.44 189 TRP A CA 1
ATOM 1429 C C . TRP A 1 189 ? -15.379 14.234 21.419 1.00 82.44 189 TRP A C 1
ATOM 1431 O O . TRP A 1 189 ? -14.745 13.999 22.446 1.00 82.44 189 TRP A O 1
ATOM 1441 N N . LEU A 1 190 ? -14.990 15.154 20.524 1.00 82.12 190 LEU A N 1
ATOM 1442 C CA . LEU A 1 190 ? -13.746 15.927 20.651 1.00 82.12 190 LEU A CA 1
ATOM 1443 C C . LEU A 1 190 ? -13.656 16.676 21.990 1.00 82.12 190 LEU A C 1
ATOM 1445 O O . LEU A 1 190 ? -12.619 16.639 22.644 1.00 82.12 190 LEU A O 1
ATOM 1449 N N . ALA A 1 191 ? -14.747 17.303 22.440 1.00 81.81 191 ALA A N 1
ATOM 1450 C CA . ALA A 1 191 ? -14.787 17.996 23.728 1.00 81.81 191 ALA A CA 1
ATOM 1451 C C . ALA A 1 191 ? -14.512 17.065 24.927 1.00 81.81 191 ALA A C 1
ATOM 1453 O O . ALA A 1 191 ? -13.931 17.499 25.923 1.00 81.81 191 ALA A O 1
ATOM 1454 N N . CYS A 1 192 ? -14.905 15.789 24.843 1.00 80.62 192 CYS A N 1
ATOM 1455 C CA . CYS A 1 192 ? -14.636 14.831 25.910 1.00 80.62 192 CYS A CA 1
ATOM 1456 C C . CYS A 1 192 ? -13.167 14.377 25.942 1.00 80.62 192 CYS A C 1
ATOM 1458 O O . CYS A 1 192 ? -12.565 14.361 27.021 1.00 80.62 192 CYS A O 1
ATOM 1460 N N . ILE A 1 193 ? -12.612 14.016 24.779 1.00 80.12 193 ILE A N 1
ATOM 1461 C CA . ILE A 1 193 ? -11.330 13.298 24.665 1.00 80.12 193 ILE A CA 1
ATOM 1462 C C . ILE A 1 193 ? -10.125 14.180 24.291 1.00 80.12 193 ILE A C 1
ATOM 1464 O O . ILE A 1 193 ? -9.033 13.651 24.115 1.00 80.12 193 ILE A O 1
ATOM 1468 N N . SER A 1 194 ? -10.305 15.493 24.111 1.00 75.44 194 SER A N 1
ATOM 1469 C CA . SER A 1 194 ? -9.193 16.402 23.795 1.00 75.44 194 SER A CA 1
ATOM 1470 C C . SER A 1 194 ? -8.234 16.560 24.981 1.00 75.44 194 SER A C 1
ATOM 1472 O O . SER A 1 194 ? -8.663 16.897 26.090 1.00 75.44 194 SER A O 1
ATOM 1474 N N . ASP A 1 195 ? -6.938 16.375 24.709 1.00 64.50 195 ASP A N 1
ATOM 1475 C CA . ASP A 1 195 ? -5.835 16.591 25.656 1.00 64.50 195 ASP A CA 1
ATOM 1476 C C . ASP A 1 195 ? -5.563 18.085 25.900 1.00 64.50 195 ASP A C 1
ATOM 1478 O O . ASP A 1 195 ? -5.016 18.466 26.940 1.00 64.50 195 ASP A O 1
ATOM 1482 N N . ASP A 1 196 ? -5.948 18.951 24.955 1.00 67.56 196 ASP A N 1
ATOM 1483 C CA . ASP A 1 196 ? -5.697 20.383 25.063 1.00 67.56 196 ASP A CA 1
ATOM 1484 C C . ASP A 1 196 ? -6.685 21.033 26.037 1.00 67.56 196 ASP A C 1
ATOM 1486 O O . ASP A 1 196 ? -7.839 21.333 25.714 1.00 67.56 196 ASP A O 1
ATOM 1490 N N . GLN A 1 197 ? -6.205 21.281 27.256 1.00 58.41 197 GLN A N 1
ATOM 1491 C CA . GLN A 1 197 ? -6.966 21.960 28.300 1.00 58.41 197 GLN A CA 1
ATOM 1492 C C . GLN A 1 197 ? -7.411 23.374 27.900 1.00 58.41 197 GLN A C 1
ATOM 1494 O O . GLN A 1 197 ? -8.413 23.850 28.434 1.00 58.41 197 GLN A O 1
ATOM 1499 N N . ALA A 1 198 ? -6.706 24.045 26.981 1.00 58.59 198 ALA A N 1
ATOM 1500 C CA . ALA A 1 198 ? -7.077 25.376 26.506 1.00 58.59 198 ALA A CA 1
ATOM 1501 C C . ALA A 1 198 ? -8.254 25.340 25.513 1.00 58.59 198 ALA A C 1
ATOM 1503 O O . ALA A 1 198 ? -9.019 26.303 25.442 1.00 58.59 198 ALA A O 1
ATOM 1504 N N . GLU A 1 199 ? -8.436 24.229 24.794 1.00 58.97 199 GLU A N 1
ATOM 1505 C CA . GLU A 1 199 ? -9.510 24.038 23.807 1.00 58.97 199 GLU A CA 1
ATOM 1506 C C . GLU A 1 199 ? -10.660 23.151 24.310 1.00 58.97 199 GLU A C 1
ATOM 1508 O O . GLU A 1 199 ? -11.662 22.965 23.608 1.00 58.97 199 GLU A O 1
ATOM 1513 N N . ARG A 1 200 ? -10.555 22.606 25.529 1.00 62.00 200 ARG A N 1
ATOM 1514 C CA . ARG A 1 200 ? -11.550 21.692 26.099 1.00 62.00 200 ARG A CA 1
ATOM 1515 C C . ARG A 1 200 ? -12.881 22.408 26.335 1.00 62.00 200 ARG A C 1
ATOM 1517 O O . ARG A 1 200 ? -13.113 23.042 27.365 1.00 62.00 200 ARG A O 1
ATOM 1524 N N . LYS A 1 201 ? -13.783 22.305 25.355 1.00 67.88 201 LYS A N 1
ATOM 1525 C CA . LYS A 1 201 ? -15.157 22.801 25.474 1.00 67.88 201 LYS A CA 1
ATOM 1526 C C . LYS A 1 201 ? -15.887 22.049 26.601 1.00 67.88 201 LYS A C 1
ATOM 1528 O O . LYS A 1 201 ? -15.640 20.858 26.796 1.00 67.88 201 LYS A O 1
ATOM 1533 N N . PRO A 1 202 ? -16.828 22.695 27.313 1.00 69.75 202 PRO A N 1
ATOM 1534 C CA . PRO A 1 202 ? -17.659 22.006 28.293 1.00 69.75 202 PRO A CA 1
ATOM 1535 C C . PRO A 1 202 ? -18.454 20.879 27.622 1.00 69.75 202 PRO A C 1
ATOM 1537 O O . PRO A 1 202 ? -19.251 21.128 26.716 1.00 69.75 202 PRO A O 1
ATOM 1540 N N . PHE A 1 203 ? -18.247 19.641 28.066 1.00 81.25 203 PHE A N 1
ATOM 1541 C CA . PHE A 1 203 ? -19.087 18.512 27.682 1.00 81.25 203 PHE A CA 1
ATOM 1542 C C . PHE A 1 203 ? -20.345 18.521 28.555 1.00 81.25 203 PHE A C 1
ATOM 1544 O O . PHE A 1 203 ? -20.243 18.376 29.772 1.00 81.25 203 PHE A O 1
ATOM 1551 N N . ASP A 1 204 ? -21.522 18.713 27.951 1.00 83.19 204 ASP A N 1
ATOM 1552 C CA . ASP A 1 204 ? -22.805 18.627 28.656 1.00 83.19 204 ASP A CA 1
ATOM 1553 C C . ASP A 1 204 ? -23.380 17.199 28.567 1.00 83.19 204 ASP A C 1
ATOM 1555 O O . ASP A 1 204 ? -23.979 16.829 27.548 1.00 83.19 204 ASP A O 1
ATOM 1559 N N . PRO A 1 205 ? -23.245 16.376 29.624 1.00 79.31 205 PRO A N 1
ATOM 1560 C CA . PRO A 1 205 ? -23.805 15.031 29.649 1.00 79.31 205 PRO A CA 1
ATOM 1561 C C . PRO A 1 205 ? -25.333 15.025 29.792 1.00 79.31 205 PRO A C 1
ATOM 1563 O O . PRO A 1 205 ? -25.939 13.957 29.689 1.00 79.31 205 PRO A O 1
ATOM 1566 N N . SER A 1 206 ? -25.972 16.165 30.065 1.00 82.88 206 SER A N 1
ATOM 1567 C CA . SER A 1 206 ? -27.423 16.278 30.262 1.00 82.88 206 SER A CA 1
ATOM 1568 C C . SER A 1 206 ? -28.172 16.656 28.984 1.00 82.88 206 SER A C 1
ATOM 1570 O O . SER A 1 206 ? -29.397 16.783 29.013 1.00 82.88 206 SER A O 1
ATOM 1572 N N . ASP A 1 207 ? -27.475 16.790 27.852 1.00 88.38 207 ASP A N 1
ATOM 1573 C CA . ASP A 1 207 ? -28.110 17.102 26.576 1.00 88.38 207 ASP A CA 1
ATOM 1574 C C . ASP A 1 207 ? -29.091 15.990 26.154 1.00 88.38 207 ASP A C 1
ATOM 1576 O O . ASP A 1 207 ? -28.713 14.847 25.867 1.00 88.38 207 ASP A O 1
ATOM 1580 N N . ALA A 1 208 ? -30.375 16.348 26.072 1.00 90.00 208 ALA A N 1
ATOM 1581 C CA . ALA A 1 208 ? -31.456 15.446 25.693 1.00 90.00 208 ALA A CA 1
ATOM 1582 C C . ALA A 1 208 ? -31.295 14.863 24.277 1.00 90.00 208 ALA A C 1
ATOM 1584 O O . ALA A 1 208 ? -31.688 13.720 24.041 1.00 90.00 208 ALA A O 1
ATOM 1585 N N . LYS A 1 209 ? -30.696 15.604 23.333 1.00 90.50 209 LYS A N 1
ATOM 1586 C CA . LYS A 1 209 ? -30.408 15.098 21.981 1.00 90.50 209 LYS A CA 1
ATOM 1587 C C . LYS A 1 209 ? -29.328 14.028 22.011 1.00 90.50 209 LYS A C 1
ATOM 1589 O O . LYS A 1 209 ? -29.447 13.034 21.302 1.00 90.50 209 LYS A O 1
ATOM 1594 N N . LEU A 1 210 ? -28.298 14.221 22.839 1.00 90.12 210 LEU A N 1
ATOM 1595 C CA . LEU A 1 210 ? -27.240 13.230 23.029 1.00 90.12 210 LEU A CA 1
ATOM 1596 C C . LEU A 1 210 ? -27.807 11.958 23.662 1.00 90.12 210 LEU A C 1
ATOM 1598 O O . LEU A 1 210 ? -27.560 10.871 23.153 1.00 90.12 210 LEU A O 1
ATOM 1602 N N . ALA A 1 211 ? -28.613 12.091 24.719 1.00 91.31 211 ALA A N 1
ATOM 1603 C CA . ALA A 1 211 ? -29.284 10.950 25.338 1.00 91.31 211 ALA A CA 1
ATOM 1604 C C . ALA A 1 211 ? -30.149 10.182 24.323 1.00 91.31 211 ALA A C 1
ATOM 1606 O O . ALA A 1 211 ? -29.965 8.983 24.152 1.00 91.31 211 ALA A O 1
ATOM 1607 N N . ALA A 1 212 ? -31.000 10.881 23.564 1.00 91.75 212 ALA A N 1
ATOM 1608 C CA . ALA A 1 212 ? -31.841 10.253 22.546 1.00 91.75 212 ALA A CA 1
ATOM 1609 C C . ALA A 1 212 ? -31.033 9.592 21.413 1.00 91.75 212 ALA A C 1
ATOM 1611 O O . ALA A 1 212 ? -31.464 8.579 20.863 1.00 91.75 212 ALA A O 1
ATOM 1612 N N . PHE A 1 213 ? -29.882 10.156 21.037 1.00 92.31 213 PHE A N 1
ATOM 1613 C CA . PHE A 1 213 ? -28.990 9.565 20.039 1.00 92.31 213 PHE A CA 1
ATOM 1614 C C . PHE A 1 213 ? -28.339 8.272 20.546 1.00 92.31 213 PHE A C 1
ATOM 1616 O O . PHE A 1 213 ? -28.342 7.270 19.830 1.00 92.31 213 PHE A O 1
ATOM 1623 N N . LEU A 1 214 ? -27.827 8.274 21.779 1.00 93.50 214 LEU A N 1
ATOM 1624 C CA . LEU A 1 214 ? -27.226 7.094 22.402 1.00 93.50 214 LEU A CA 1
ATOM 1625 C C . LEU A 1 214 ? -28.272 5.991 22.623 1.00 93.50 214 LEU A C 1
ATOM 1627 O O . LEU A 1 214 ? -28.030 4.847 22.245 1.00 93.50 214 LEU A O 1
ATOM 1631 N N . ASP A 1 215 ? -29.468 6.343 23.106 1.00 93.38 215 ASP A N 1
ATOM 1632 C CA . ASP A 1 215 ? -30.570 5.395 23.320 1.00 93.38 215 ASP A CA 1
ATOM 1633 C C . ASP A 1 215 ? -30.989 4.695 22.016 1.00 93.38 215 ASP A C 1
ATOM 1635 O O . ASP A 1 215 ? -31.248 3.491 21.999 1.00 93.38 215 ASP A O 1
ATOM 1639 N N . ARG A 1 216 ? -31.011 5.421 20.888 1.00 92.62 216 ARG A N 1
ATOM 1640 C CA . ARG A 1 216 ? -31.318 4.842 19.566 1.00 92.62 216 ARG A CA 1
ATOM 1641 C C . ARG A 1 216 ? -30.261 3.854 19.079 1.00 92.62 216 ARG A C 1
ATOM 1643 O O . ARG A 1 216 ? -30.604 2.953 18.321 1.00 92.62 216 ARG A O 1
ATOM 1650 N N . ASN A 1 217 ? -29.006 4.018 19.492 1.00 94.50 217 ASN A N 1
ATOM 1651 C CA . ASN A 1 217 ? -27.905 3.134 19.110 1.00 94.50 217 ASN A CA 1
ATOM 1652 C C . ASN A 1 217 ? -27.607 2.049 20.161 1.00 94.50 217 ASN A C 1
ATOM 1654 O O . ASN A 1 217 ? -26.675 1.269 19.970 1.00 94.50 217 ASN A O 1
ATOM 1658 N N . GLU A 1 218 ? -28.379 1.947 21.250 1.00 94.88 218 GLU A N 1
ATOM 1659 C CA . GLU A 1 218 ? -28.110 0.990 22.336 1.00 94.88 218 GLU A CA 1
ATOM 1660 C C . GLU A 1 218 ? -28.015 -0.455 21.833 1.00 94.88 218 GLU A C 1
ATOM 1662 O O . GLU A 1 218 ? -27.131 -1.200 22.250 1.00 94.88 218 GLU A O 1
ATOM 1667 N N . ALA A 1 219 ? -28.886 -0.849 20.899 1.00 95.12 219 ALA A N 1
ATOM 1668 C CA . ALA A 1 219 ? -28.861 -2.189 20.316 1.00 95.12 219 ALA A CA 1
ATOM 1669 C C . ALA A 1 219 ? -27.542 -2.475 19.576 1.00 95.12 219 ALA A C 1
ATOM 1671 O O . ALA A 1 219 ? -26.968 -3.554 19.735 1.00 95.12 219 ALA A O 1
ATOM 1672 N N . ALA A 1 220 ? -27.032 -1.497 18.820 1.00 95.56 220 ALA A N 1
ATOM 1673 C CA . ALA A 1 220 ? -25.745 -1.605 18.143 1.00 95.56 220 ALA A CA 1
ATOM 1674 C C . ALA A 1 220 ? -24.592 -1.657 19.156 1.00 95.56 220 ALA A C 1
ATOM 1676 O O . ALA A 1 220 ? -23.762 -2.559 19.086 1.00 95.56 220 ALA A O 1
ATOM 1677 N N . MET A 1 221 ? -24.577 -0.772 20.159 1.00 97.25 221 MET A N 1
ATOM 1678 C CA . MET A 1 221 ? -23.549 -0.776 21.211 1.00 97.25 221 MET A CA 1
ATOM 1679 C C . MET A 1 221 ? -23.537 -2.082 22.012 1.00 97.25 221 MET A C 1
ATOM 1681 O O . MET A 1 221 ? -22.471 -2.602 22.335 1.00 97.25 221 MET A O 1
ATOM 1685 N N . ALA A 1 222 ? -24.700 -2.676 22.286 1.00 97.69 222 ALA A N 1
ATOM 1686 C CA . ALA A 1 222 ? -24.788 -3.982 22.932 1.00 97.69 222 ALA A CA 1
ATOM 1687 C C . ALA A 1 222 ? -24.151 -5.097 22.082 1.00 97.69 222 ALA A C 1
ATOM 1689 O O . ALA A 1 222 ? -23.457 -5.960 22.624 1.00 97.69 222 ALA A O 1
ATOM 1690 N N . LEU A 1 223 ? -24.345 -5.074 20.758 1.00 98.12 223 LEU A N 1
ATOM 1691 C CA . LEU A 1 223 ? -23.676 -5.995 19.834 1.00 98.12 223 LEU A CA 1
ATOM 1692 C C . LEU A 1 223 ? -22.165 -5.740 19.772 1.00 98.12 223 LEU A C 1
ATOM 1694 O O . LEU A 1 223 ? -21.405 -6.703 19.837 1.00 98.12 223 LEU A O 1
ATOM 1698 N N . LEU A 1 224 ? -21.725 -4.476 19.738 1.00 98.12 224 LEU A N 1
ATOM 1699 C CA . LEU A 1 224 ? -20.304 -4.104 19.766 1.00 98.12 224 LEU A CA 1
ATOM 1700 C C . LEU A 1 224 ? -19.609 -4.616 21.032 1.00 98.12 224 LEU A C 1
ATOM 1702 O O . LEU A 1 224 ? -18.574 -5.268 20.935 1.00 98.12 224 LEU A O 1
ATOM 1706 N N . ARG A 1 225 ? -20.203 -4.391 22.213 1.00 98.25 225 ARG A N 1
ATOM 1707 C CA . ARG A 1 225 ? -19.678 -4.883 23.501 1.00 98.25 225 ARG A CA 1
ATOM 1708 C C . ARG A 1 225 ? -19.565 -6.407 23.517 1.00 98.25 225 ARG A C 1
ATOM 1710 O O . ARG A 1 225 ? -18.566 -6.943 23.985 1.00 98.25 225 ARG A O 1
ATOM 1717 N N . ARG A 1 226 ? -20.572 -7.113 22.986 1.00 98.25 226 ARG A N 1
ATOM 1718 C CA . ARG A 1 226 ? -20.549 -8.581 22.872 1.00 98.25 226 ARG A CA 1
ATOM 1719 C C . ARG A 1 226 ? -19.473 -9.058 21.900 1.00 98.25 226 ARG A C 1
ATOM 1721 O O . ARG A 1 226 ? -18.744 -9.978 22.244 1.00 98.25 226 ARG A O 1
ATOM 1728 N N . GLY A 1 227 ? -19.363 -8.431 20.728 1.00 97.88 227 GLY A N 1
ATOM 1729 C CA . GLY A 1 227 ? -18.349 -8.746 19.722 1.00 97.88 227 GLY A CA 1
ATOM 1730 C C . GLY A 1 227 ? -16.935 -8.518 20.244 1.00 97.88 227 GLY A C 1
ATOM 1731 O O . GLY A 1 227 ? -16.107 -9.409 20.154 1.00 97.88 227 GLY A O 1
ATOM 1732 N N . ALA A 1 228 ? -16.679 -7.384 20.893 1.00 97.62 228 ALA A N 1
ATOM 1733 C CA . ALA A 1 228 ? -15.374 -7.045 21.464 1.00 97.62 228 ALA A CA 1
ATOM 1734 C C . ALA A 1 228 ? -14.932 -7.945 22.631 1.00 97.62 228 ALA A C 1
ATOM 1736 O O . ALA A 1 228 ? -13.742 -8.004 22.948 1.00 97.62 228 ALA A O 1
ATOM 1737 N N . ALA A 1 229 ? -15.874 -8.652 23.258 1.00 96.69 229 ALA A N 1
ATOM 1738 C CA . ALA A 1 229 ? -15.596 -9.658 24.277 1.00 96.69 229 ALA A CA 1
ATOM 1739 C C . ALA A 1 229 ? -15.305 -11.055 23.696 1.00 96.69 229 ALA A C 1
ATOM 1741 O O . ALA A 1 229 ? -14.920 -11.951 24.446 1.00 96.69 229 ALA A O 1
ATOM 1742 N N . MET A 1 230 ? -15.506 -11.267 22.391 1.00 97.06 230 MET A N 1
ATOM 1743 C CA . MET A 1 230 ? -15.125 -12.518 21.734 1.00 97.06 230 MET A CA 1
ATOM 1744 C C . MET A 1 230 ? -13.595 -12.619 21.622 1.00 97.06 230 MET A C 1
ATOM 1746 O O . MET A 1 230 ? -12.910 -11.597 21.666 1.00 97.06 230 MET A O 1
ATOM 1750 N N . PRO A 1 231 ? -13.037 -13.838 21.526 1.00 95.25 231 PRO A N 1
ATOM 1751 C CA . PRO A 1 231 ? -11.588 -14.028 21.521 1.00 95.25 231 PRO A CA 1
ATOM 1752 C C . PRO A 1 231 ? -10.918 -13.675 20.186 1.00 95.25 231 PRO A C 1
ATOM 1754 O O . PRO A 1 231 ? -9.721 -13.404 20.182 1.00 95.25 231 PRO A O 1
ATOM 1757 N N . ALA A 1 232 ? -11.646 -13.716 19.067 1.00 95.69 232 ALA A N 1
ATOM 1758 C CA . ALA A 1 232 ? -11.095 -13.467 17.741 1.00 95.69 232 ALA A CA 1
ATOM 1759 C C . ALA A 1 232 ? -12.105 -12.758 16.834 1.00 95.69 232 ALA A C 1
ATOM 1761 O O . ALA A 1 232 ? -13.319 -12.867 17.010 1.00 95.69 232 ALA A O 1
ATOM 1762 N N . CYS A 1 233 ? -11.604 -12.088 15.803 1.00 96.44 233 CYS A N 1
ATOM 1763 C CA . CYS A 1 233 ? -12.401 -11.540 14.716 1.00 96.44 233 CYS A CA 1
ATOM 1764 C C . CYS A 1 233 ? -11.738 -11.911 13.395 1.00 96.44 233 CYS A C 1
ATOM 1766 O O . CYS A 1 233 ? -10.517 -11.887 13.291 1.00 96.44 233 CYS A O 1
ATOM 1768 N N . PHE A 1 234 ? -12.543 -12.291 12.411 1.00 96.12 234 PHE A N 1
ATOM 1769 C CA . PHE A 1 234 ? -12.062 -12.620 11.079 1.00 96.12 234 PHE A CA 1
ATOM 1770 C C . PHE A 1 234 ? -13.085 -12.168 10.044 1.00 96.12 234 PHE A C 1
ATOM 1772 O O . PHE A 1 234 ? -14.205 -12.704 9.992 1.00 96.12 234 PHE A O 1
ATOM 1779 N N . PHE A 1 235 ? -12.688 -11.190 9.232 1.00 94.25 235 PHE A N 1
ATOM 1780 C CA . PHE A 1 235 ? -13.389 -10.793 8.019 1.00 94.25 235 PHE A CA 1
ATOM 1781 C C . PHE A 1 235 ? -12.836 -11.598 6.835 1.00 94.25 235 PHE A C 1
ATOM 1783 O O . PHE A 1 235 ? -11.658 -11.934 6.785 1.00 94.25 235 PHE A O 1
ATOM 1790 N N . ASP A 1 236 ? -13.720 -12.015 5.927 1.00 92.19 236 ASP A N 1
ATOM 1791 C CA . ASP A 1 236 ? -13.342 -12.919 4.838 1.00 92.19 236 ASP A CA 1
ATOM 1792 C C . ASP A 1 236 ? -12.835 -12.105 3.645 1.00 92.19 236 ASP A C 1
ATOM 1794 O O . ASP A 1 236 ? -13.613 -11.423 2.976 1.00 92.19 236 ASP A O 1
ATOM 1798 N N . HIS A 1 237 ? -11.530 -12.181 3.407 1.00 92.44 237 HIS A N 1
ATOM 1799 C CA . HIS A 1 237 ? -10.801 -11.425 2.396 1.00 92.44 237 HIS A CA 1
ATOM 1800 C C . HIS A 1 237 ? -10.051 -12.377 1.452 1.00 92.44 237 HIS A C 1
ATOM 1802 O O . HIS A 1 237 ? -9.468 -13.374 1.884 1.00 92.44 237 HIS A O 1
ATOM 1808 N N . ASP A 1 238 ? -10.018 -12.070 0.149 1.00 89.62 238 ASP A N 1
ATOM 1809 C CA . ASP A 1 238 ? -9.267 -12.870 -0.834 1.00 89.62 238 ASP A CA 1
ATOM 1810 C C . ASP A 1 238 ? -7.767 -12.524 -0.816 1.00 89.62 238 ASP A C 1
ATOM 1812 O O . ASP A 1 238 ? -7.233 -11.893 -1.730 1.00 89.62 238 ASP A O 1
ATOM 1816 N N . TYR A 1 239 ? -7.054 -12.978 0.218 1.00 90.38 239 TYR A N 1
ATOM 1817 C CA . TYR A 1 239 ? -5.590 -12.861 0.279 1.00 90.38 239 TYR A CA 1
ATOM 1818 C C . TYR A 1 239 ? -4.869 -13.747 -0.750 1.00 90.38 239 TYR A C 1
ATOM 1820 O O . TYR A 1 239 ? -3.669 -13.592 -0.956 1.00 90.38 239 TYR A O 1
ATOM 1828 N N . GLY A 1 240 ? -5.569 -14.680 -1.412 1.00 88.25 240 GLY A N 1
ATOM 1829 C CA . GLY A 1 240 ? -4.999 -15.497 -2.487 1.00 88.25 240 GLY A CA 1
ATOM 1830 C C . GLY A 1 240 ? -4.753 -14.698 -3.769 1.00 88.25 240 GLY A C 1
ATOM 1831 O O . GLY A 1 240 ? -3.965 -15.111 -4.626 1.00 88.25 240 GLY A O 1
ATOM 1832 N N . ARG A 1 241 ? -5.405 -13.539 -3.898 1.00 87.62 241 ARG A N 1
ATOM 1833 C CA . ARG A 1 241 ? -5.216 -12.570 -4.979 1.00 87.62 241 ARG A CA 1
ATOM 1834 C C . ARG A 1 241 ? -4.964 -11.185 -4.380 1.00 87.62 241 ARG A C 1
ATOM 1836 O O . ARG A 1 241 ? -5.807 -10.301 -4.536 1.00 87.62 241 ARG A O 1
ATOM 1843 N N . PRO A 1 242 ? -3.811 -10.989 -3.713 1.00 88.56 242 PRO A N 1
ATOM 1844 C CA . PRO A 1 242 ? -3.525 -9.741 -3.024 1.00 88.56 242 PRO A CA 1
ATOM 1845 C C . PRO A 1 242 ? -3.574 -8.573 -4.011 1.00 88.56 242 PRO A C 1
ATOM 1847 O O . PRO A 1 242 ? -3.045 -8.652 -5.123 1.00 88.56 242 PRO A O 1
ATOM 1850 N N . SER A 1 243 ? -4.259 -7.504 -3.621 1.00 84.31 243 SER A N 1
ATOM 1851 C CA . SER A 1 243 ? -4.467 -6.322 -4.450 1.00 84.31 243 SER A CA 1
ATOM 1852 C C . SER A 1 24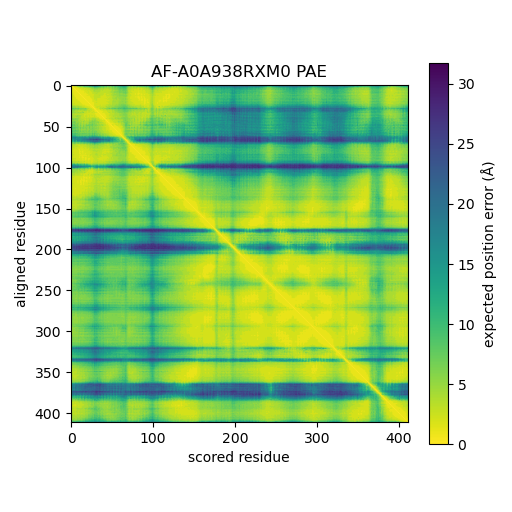3 ? -4.699 -5.118 -3.556 1.00 84.31 243 SER A C 1
ATOM 1854 O O . SER A 1 243 ? -5.503 -5.193 -2.631 1.00 84.31 243 SER A O 1
ATOM 1856 N N . ILE A 1 244 ? -4.081 -3.981 -3.880 1.00 81.50 244 ILE A N 1
ATOM 1857 C CA . ILE A 1 244 ? -4.340 -2.705 -3.188 1.00 81.50 244 ILE A CA 1
ATOM 1858 C C . ILE A 1 244 ? -5.813 -2.268 -3.238 1.00 81.50 244 ILE A C 1
ATOM 1860 O O . ILE A 1 244 ? -6.222 -1.404 -2.475 1.00 81.50 244 ILE A O 1
ATOM 1864 N N . ASN A 1 245 ? -6.610 -2.869 -4.127 1.00 80.94 245 ASN A N 1
ATOM 1865 C CA . ASN A 1 245 ? -8.039 -2.608 -4.273 1.00 80.94 245 ASN A CA 1
ATOM 1866 C C . ASN A 1 245 ? -8.914 -3.565 -3.451 1.00 80.94 245 ASN A C 1
ATOM 1868 O O . ASN A 1 245 ? -10.124 -3.622 -3.685 1.00 80.94 245 ASN A O 1
ATOM 1872 N N . ILE A 1 246 ? -8.338 -4.354 -2.535 1.00 85.81 246 ILE A N 1
ATOM 1873 C CA . ILE A 1 246 ? -9.146 -5.145 -1.612 1.00 85.81 246 ILE A CA 1
ATOM 1874 C C . ILE A 1 246 ? -10.063 -4.199 -0.828 1.00 85.81 246 ILE A C 1
ATOM 1876 O O . ILE A 1 246 ? -9.624 -3.186 -0.284 1.00 85.81 246 ILE A O 1
ATOM 1880 N N . ALA A 1 247 ? -11.360 -4.489 -0.832 1.00 88.25 247 ALA A N 1
ATOM 1881 C CA . ALA A 1 247 ? -12.315 -3.678 -0.099 1.00 88.25 247 ALA A CA 1
ATOM 1882 C C . ALA A 1 247 ? -12.236 -4.043 1.386 1.00 88.25 247 ALA A C 1
ATOM 1884 O O . ALA A 1 247 ? -12.413 -5.211 1.720 1.00 88.25 247 ALA A O 1
ATOM 1885 N N . LEU A 1 248 ? -12.023 -3.034 2.234 1.00 91.44 248 LEU A N 1
ATOM 1886 C CA . LEU A 1 248 ? -11.988 -3.147 3.697 1.00 91.44 248 LEU A CA 1
ATOM 1887 C C . LEU A 1 248 ? -13.080 -2.253 4.317 1.00 91.44 248 LEU A C 1
ATOM 1889 O O . LEU A 1 248 ? -12.774 -1.264 4.994 1.00 91.44 248 LEU A O 1
ATOM 1893 N N . PRO A 1 249 ? -14.368 -2.489 3.996 1.00 90.06 249 PRO A N 1
ATOM 1894 C CA . PRO A 1 249 ? -15.461 -1.612 4.423 1.00 90.06 249 PRO A CA 1
ATOM 1895 C C . PRO A 1 249 ? -15.576 -1.507 5.952 1.00 90.06 249 PRO A C 1
ATOM 1897 O O . PRO A 1 249 ? -16.021 -0.489 6.481 1.00 90.06 249 PRO A O 1
ATOM 1900 N N . GLU A 1 250 ? -15.160 -2.544 6.676 1.00 93.12 250 GLU A N 1
ATOM 1901 C CA . GLU A 1 250 ? -15.166 -2.595 8.132 1.00 93.12 250 GLU A CA 1
ATOM 1902 C C . GLU A 1 250 ? -14.273 -1.540 8.790 1.00 93.12 250 GLU A C 1
ATOM 1904 O O . GLU A 1 250 ? -14.635 -1.087 9.871 1.00 93.12 250 GLU A O 1
ATOM 1909 N N . LEU A 1 251 ? -13.189 -1.069 8.158 1.00 93.06 251 LEU A N 1
ATOM 1910 C CA . LEU A 1 251 ? -12.277 -0.092 8.776 1.00 93.06 251 LEU A CA 1
ATOM 1911 C C . LEU A 1 251 ? -12.990 1.201 9.173 1.00 93.06 251 LEU A C 1
ATOM 1913 O O . LEU A 1 251 ? -12.838 1.697 10.294 1.00 93.06 251 LEU A O 1
ATOM 1917 N N . THR A 1 252 ? -13.806 1.734 8.264 1.00 90.69 252 THR A N 1
ATOM 1918 C CA . THR A 1 252 ? -14.604 2.936 8.517 1.00 90.69 252 THR A CA 1
ATOM 1919 C C . THR A 1 252 ? -15.621 2.675 9.628 1.00 90.69 252 THR A C 1
ATOM 1921 O O . THR A 1 252 ? -15.774 3.480 10.549 1.00 90.69 252 THR A O 1
ATOM 1924 N N . HIS A 1 253 ? -16.273 1.510 9.601 1.00 93.12 253 HIS A N 1
ATOM 1925 C CA . HIS A 1 253 ? -17.258 1.132 10.610 1.00 93.12 253 HIS A CA 1
ATOM 1926 C C . HIS A 1 253 ? -16.652 0.918 12.002 1.00 93.12 253 HIS A C 1
ATOM 1928 O O . HIS A 1 253 ? -17.262 1.316 12.993 1.00 93.12 253 HIS A O 1
ATOM 1934 N N . VAL A 1 254 ? -15.451 0.348 12.095 1.00 95.19 254 VAL A N 1
ATOM 1935 C CA . VAL A 1 254 ? -14.722 0.151 13.354 1.00 95.19 254 VAL A CA 1
ATOM 1936 C C . VAL A 1 254 ? -14.389 1.501 13.993 1.00 95.19 254 VAL A C 1
ATOM 1938 O O . VAL A 1 254 ? -14.644 1.687 15.185 1.00 95.19 254 VAL A O 1
ATOM 1941 N N . GLN A 1 255 ? -13.912 2.480 13.215 1.00 93.38 255 GLN A N 1
ATOM 1942 C CA . GLN A 1 255 ? -13.676 3.835 13.728 1.00 93.38 255 GLN A CA 1
ATOM 1943 C C . GLN A 1 255 ? -14.970 4.498 14.215 1.00 93.38 255 GLN A C 1
ATOM 1945 O O . GLN A 1 255 ? -15.001 5.078 15.303 1.00 93.38 255 GLN A O 1
ATOM 1950 N N . ALA A 1 256 ? -16.051 4.397 13.438 1.00 92.12 256 ALA A N 1
ATOM 1951 C CA . ALA A 1 256 ? -17.352 4.948 13.807 1.00 92.12 256 ALA A CA 1
ATOM 1952 C C . ALA A 1 256 ? -17.902 4.315 15.096 1.00 92.12 256 ALA A C 1
ATOM 1954 O O . ALA A 1 256 ? -18.385 5.017 15.989 1.00 92.12 256 ALA A O 1
ATOM 1955 N N . ALA A 1 257 ? -17.782 2.992 15.219 1.00 95.19 257 ALA A N 1
ATOM 1956 C CA . ALA A 1 257 ? -18.175 2.224 16.392 1.00 95.19 257 ALA A CA 1
ATOM 1957 C C . ALA A 1 257 ? -17.373 2.633 17.635 1.00 95.19 257 ALA A C 1
ATOM 1959 O O . ALA A 1 257 ? -17.958 2.851 18.698 1.00 95.19 257 ALA A O 1
ATOM 1960 N N . ALA A 1 258 ? -16.056 2.802 17.500 1.00 95.75 258 ALA A N 1
ATOM 1961 C CA . ALA A 1 258 ? -15.195 3.265 18.583 1.00 95.75 258 ALA A CA 1
ATOM 1962 C C . ALA A 1 258 ? -15.582 4.674 19.061 1.00 95.75 258 ALA A C 1
ATOM 1964 O O . ALA A 1 258 ? -15.730 4.893 20.263 1.00 95.75 258 ALA A O 1
ATOM 1965 N N . ARG A 1 259 ? -15.839 5.609 18.134 1.00 94.56 259 ARG A N 1
ATOM 1966 C CA . ARG A 1 259 ? -16.294 6.976 18.459 1.00 94.56 259 ARG A CA 1
ATOM 1967 C C . ARG A 1 259 ? -17.639 6.978 19.184 1.00 94.56 259 ARG A C 1
ATOM 1969 O O . ARG A 1 259 ? -17.819 7.727 20.144 1.00 94.56 259 ARG A O 1
ATOM 1976 N N . LEU A 1 260 ? -18.577 6.136 18.746 1.00 94.81 260 LEU A N 1
ATOM 1977 C CA . LEU A 1 260 ? -19.883 5.978 19.386 1.00 94.81 260 LEU A CA 1
ATOM 1978 C C . LEU A 1 260 ? -19.750 5.450 20.824 1.00 94.81 260 LEU A C 1
ATOM 1980 O O . LEU A 1 260 ? -20.338 6.028 21.738 1.00 94.81 260 LEU A O 1
ATOM 1984 N N . LEU A 1 261 ? -18.952 4.398 21.031 1.00 96.75 261 LEU A N 1
ATOM 1985 C CA . LEU A 1 261 ? -18.681 3.841 22.361 1.00 96.75 261 LEU A CA 1
ATOM 1986 C C . LEU A 1 261 ? -17.965 4.854 23.263 1.00 96.75 261 LEU A C 1
ATOM 1988 O O . LEU A 1 261 ? -18.328 4.993 24.427 1.00 96.75 261 LEU A O 1
ATOM 1992 N N . ALA A 1 262 ? -16.996 5.604 22.733 1.00 95.44 262 ALA A N 1
ATOM 1993 C CA . ALA A 1 262 ? -16.284 6.634 23.487 1.00 95.44 262 ALA A CA 1
ATOM 1994 C C . ALA A 1 262 ? -17.240 7.727 23.981 1.00 95.44 262 ALA A C 1
ATOM 1996 O O . ALA A 1 262 ? -17.191 8.141 25.140 1.00 95.44 262 ALA A O 1
ATOM 1997 N N . LEU A 1 263 ? -18.163 8.156 23.118 1.00 94.44 263 LEU A N 1
ATOM 1998 C CA . LEU A 1 263 ? -19.179 9.143 23.463 1.00 94.44 263 LEU A CA 1
ATOM 1999 C C . LEU A 1 263 ? -20.139 8.632 24.556 1.00 94.44 263 LEU A C 1
ATOM 2001 O O . LEU A 1 263 ? -20.452 9.385 25.485 1.00 94.44 263 LEU A O 1
ATOM 2005 N N . ASP A 1 264 ? -20.578 7.369 24.485 1.00 95.44 264 ASP A N 1
ATOM 2006 C CA . ASP A 1 264 ? -21.410 6.748 25.531 1.00 95.44 264 ASP A CA 1
ATOM 2007 C C . ASP A 1 264 ? -20.649 6.590 26.852 1.00 95.44 264 ASP A C 1
ATOM 2009 O O . ASP A 1 264 ? -21.208 6.858 27.920 1.00 95.44 264 ASP A O 1
ATOM 2013 N N . ALA A 1 265 ? -19.361 6.243 26.790 1.00 95.88 265 ALA A N 1
ATOM 2014 C CA . ALA A 1 265 ? -18.499 6.121 27.958 1.00 95.88 265 ALA A CA 1
ATOM 2015 C C . ALA A 1 265 ? -18.349 7.462 28.683 1.00 95.88 265 ALA A C 1
ATOM 2017 O O . ALA A 1 265 ? -18.559 7.537 29.894 1.00 95.88 265 ALA A O 1
ATOM 2018 N N . CYS A 1 266 ? -18.072 8.537 27.941 1.00 93.81 266 CYS A N 1
ATOM 2019 C CA . CYS A 1 266 ? -18.009 9.902 28.459 1.00 93.81 266 CYS A CA 1
ATOM 2020 C C . CYS A 1 266 ? -19.326 10.332 29.118 1.00 93.81 266 CYS A C 1
ATOM 2022 O O . CYS A 1 266 ? -19.340 10.801 30.260 1.00 93.81 266 CYS A O 1
ATOM 2024 N N . ALA A 1 267 ? -20.452 10.139 28.420 1.00 93.69 267 ALA A N 1
ATOM 2025 C CA . ALA A 1 267 ? -21.776 10.471 28.940 1.00 93.69 267 ALA A CA 1
ATOM 2026 C C . ALA A 1 267 ? -22.120 9.654 30.195 1.00 93.69 267 ALA A C 1
ATOM 2028 O O . ALA A 1 267 ? -22.698 10.180 31.147 1.00 93.69 267 ALA A O 1
ATOM 2029 N N . SER A 1 268 ? -21.754 8.373 30.216 1.00 93.56 268 SER A N 1
ATOM 2030 C CA . SER A 1 268 ? -21.970 7.472 31.346 1.00 93.56 268 SER A CA 1
ATOM 2031 C C . SER A 1 268 ? -21.097 7.845 32.542 1.00 93.56 268 SER A C 1
ATOM 2033 O O . SER A 1 268 ? -21.620 7.959 33.650 1.00 93.56 268 SER A O 1
ATOM 2035 N N . GLY A 1 269 ? -19.806 8.110 32.327 1.00 92.31 269 GLY A N 1
ATOM 2036 C CA . GLY A 1 269 ? -18.866 8.545 33.361 1.00 92.31 269 GLY A CA 1
ATOM 2037 C C . GLY A 1 269 ? -19.316 9.842 34.027 1.00 92.31 269 GLY A C 1
ATOM 2038 O O . GLY A 1 269 ? -19.453 9.899 35.245 1.00 92.31 269 GLY A O 1
ATOM 2039 N N . ALA A 1 270 ? -19.689 10.850 33.238 1.00 90.56 270 ALA A N 1
ATOM 2040 C CA . ALA A 1 270 ? -20.180 12.123 33.765 1.00 90.56 270 ALA A CA 1
ATOM 2041 C C . ALA A 1 270 ? -21.508 12.005 34.550 1.00 90.56 270 ALA A C 1
ATOM 2043 O O . ALA A 1 270 ? -21.809 12.844 35.396 1.00 90.56 270 ALA A O 1
ATOM 2044 N N . ARG A 1 271 ? -22.298 10.948 34.310 1.00 91.31 271 ARG A N 1
ATOM 2045 C CA . ARG A 1 271 ? -23.529 10.620 35.058 1.00 91.31 271 ARG A CA 1
ATOM 2046 C C . ARG A 1 271 ? -23.287 9.656 36.231 1.00 91.31 271 ARG A C 1
ATOM 2048 O O . ARG A 1 271 ? -24.252 9.133 36.788 1.00 91.31 271 ARG A O 1
ATOM 2055 N N . GLY A 1 272 ? -22.030 9.365 36.576 1.00 89.56 272 GLY A N 1
ATOM 2056 C CA . GLY A 1 272 ? -21.663 8.433 37.648 1.00 89.56 272 GLY A CA 1
ATOM 2057 C C . GLY A 1 272 ? -21.925 6.955 37.329 1.00 89.56 272 GLY A C 1
ATOM 2058 O O . GLY A 1 272 ? -21.932 6.119 38.228 1.00 89.56 272 GLY A O 1
ATOM 2059 N N . ARG A 1 273 ? -22.152 6.599 36.058 1.00 92.00 273 ARG A N 1
ATOM 2060 C CA . ARG A 1 273 ? -22.373 5.217 35.594 1.00 92.00 273 ARG A CA 1
ATOM 2061 C C . ARG A 1 273 ? -21.050 4.563 35.182 1.00 92.00 273 ARG A C 1
ATOM 2063 O O . ARG A 1 273 ? -20.881 4.156 34.032 1.00 92.00 273 ARG A O 1
ATOM 2070 N N . GLY A 1 274 ? -20.119 4.463 36.131 1.00 90.44 274 GLY A N 1
ATOM 2071 C CA . GLY A 1 274 ? -18.759 3.959 35.898 1.00 90.44 274 GLY A CA 1
ATOM 2072 C C . GLY A 1 274 ? -18.699 2.547 35.301 1.00 90.44 274 GLY A C 1
ATOM 2073 O O . GLY A 1 274 ? -17.871 2.294 34.432 1.00 90.44 274 GLY A O 1
ATOM 2074 N N . ASP A 1 275 ? -19.613 1.648 35.686 1.00 92.00 275 ASP A N 1
ATOM 2075 C CA . ASP A 1 275 ? -19.666 0.278 35.145 1.00 92.00 275 ASP A CA 1
ATOM 2076 C C . ASP A 1 275 ? -19.926 0.248 33.634 1.00 92.00 275 ASP A C 1
ATOM 2078 O O . ASP A 1 275 ? -19.298 -0.516 32.899 1.00 92.00 275 ASP A O 1
ATOM 2082 N N . ARG A 1 276 ? -20.846 1.100 33.163 1.00 94.06 276 ARG A N 1
ATOM 2083 C CA . ARG A 1 276 ? -21.187 1.210 31.740 1.00 94.06 276 ARG A CA 1
ATOM 2084 C C . ARG A 1 276 ? -20.035 1.827 30.958 1.00 94.06 276 ARG A C 1
ATOM 2086 O O . ARG A 1 276 ? -19.629 1.258 29.952 1.00 94.06 276 ARG A O 1
ATOM 2093 N N . ALA A 1 277 ? -19.446 2.901 31.484 1.00 95.94 277 ALA A N 1
ATOM 2094 C CA . ALA A 1 277 ? -18.279 3.526 30.873 1.00 95.94 277 ALA A CA 1
ATOM 2095 C C . ALA A 1 277 ? -17.097 2.549 30.744 1.00 95.94 277 ALA A C 1
ATOM 2097 O O . ALA A 1 277 ? -16.476 2.461 29.688 1.00 95.94 277 ALA A O 1
ATOM 2098 N N . ALA A 1 278 ? -16.830 1.746 31.778 1.00 95.94 278 ALA A N 1
ATOM 2099 C CA . ALA A 1 278 ? -15.798 0.714 31.725 1.00 95.94 278 ALA A CA 1
ATOM 2100 C C . ALA A 1 278 ? -16.112 -0.385 30.694 1.00 95.94 278 ALA A C 1
ATOM 2102 O O . ALA A 1 278 ? -15.203 -0.878 30.028 1.00 95.94 278 ALA A O 1
ATOM 2103 N N . ALA A 1 279 ? -17.383 -0.770 30.531 1.00 96.38 279 ALA A N 1
ATOM 2104 C CA . ALA A 1 279 ? -17.787 -1.735 29.509 1.00 96.38 279 ALA A CA 1
ATOM 2105 C C . ALA A 1 279 ? -17.556 -1.210 28.082 1.00 96.38 279 ALA A C 1
ATOM 2107 O O . ALA A 1 279 ? -17.111 -1.976 27.229 1.00 96.38 279 ALA A O 1
ATOM 2108 N N . ASP A 1 280 ? -17.806 0.077 27.841 1.00 97.81 280 ASP A N 1
ATOM 2109 C CA . ASP A 1 280 ? -17.534 0.726 26.555 1.00 97.81 280 ASP A CA 1
ATOM 2110 C C . ASP A 1 280 ? -16.040 0.826 26.266 1.00 97.81 280 ASP A C 1
ATOM 2112 O O . ASP A 1 280 ? -15.603 0.466 25.177 1.00 97.81 280 ASP A O 1
ATOM 2116 N N . ILE A 1 281 ? -15.236 1.216 27.257 1.00 97.69 281 ILE A N 1
ATOM 2117 C CA . ILE A 1 281 ? -13.773 1.275 27.126 1.00 97.69 281 ILE A CA 1
ATOM 2118 C C . ILE A 1 281 ? -13.203 -0.108 26.787 1.00 97.69 281 ILE A C 1
ATOM 2120 O O . ILE A 1 281 ? -12.419 -0.237 25.848 1.00 97.69 281 ILE A O 1
ATOM 2124 N N . ARG A 1 282 ? -13.647 -1.170 27.477 1.00 97.38 282 ARG A N 1
ATOM 2125 C CA . ARG A 1 282 ? -13.259 -2.548 27.125 1.00 97.38 282 ARG A CA 1
ATOM 2126 C C . ARG A 1 282 ? -13.677 -2.921 25.708 1.00 97.38 282 ARG A C 1
ATOM 2128 O O . ARG A 1 282 ? -12.945 -3.639 25.033 1.00 97.38 282 ARG A O 1
ATOM 2135 N N . ALA A 1 283 ? -14.839 -2.453 25.257 1.00 98.06 283 ALA A N 1
ATOM 2136 C CA . ALA A 1 283 ? -15.304 -2.720 23.906 1.00 98.06 283 ALA A CA 1
ATOM 2137 C C . ALA A 1 283 ? -14.438 -2.019 22.846 1.00 98.06 283 ALA A C 1
ATOM 2139 O O . ALA A 1 283 ? -14.102 -2.640 21.841 1.00 98.06 283 ALA A O 1
ATOM 2140 N N . ILE A 1 284 ? -14.015 -0.775 23.092 1.00 97.94 284 ILE A N 1
ATOM 2141 C CA . ILE A 1 284 ? -13.086 -0.036 22.221 1.00 97.94 284 ILE A CA 1
ATOM 2142 C C . ILE A 1 284 ? -11.735 -0.759 22.139 1.00 97.94 284 ILE A C 1
ATOM 2144 O O . ILE A 1 284 ? -11.238 -1.024 21.048 1.00 97.94 284 ILE A O 1
ATOM 2148 N N . LEU A 1 285 ? -11.163 -1.150 23.279 1.00 97.38 285 LEU A N 1
ATOM 2149 C CA . LEU A 1 285 ? -9.877 -1.857 23.314 1.00 97.38 285 LEU A CA 1
ATOM 2150 C C . LEU A 1 285 ? -9.971 -3.259 22.687 1.00 97.38 285 LEU A C 1
ATOM 2152 O O . LEU A 1 285 ? -9.045 -3.707 22.015 1.00 97.38 285 LEU A O 1
ATOM 2156 N N . GLY A 1 286 ? -11.113 -3.939 22.836 1.00 96.75 286 GLY A N 1
ATOM 2157 C CA . GLY A 1 286 ? -11.383 -5.202 22.151 1.00 96.75 286 GLY A CA 1
ATOM 2158 C C . GLY A 1 286 ? -11.513 -5.053 20.632 1.00 96.75 286 GLY A C 1
ATOM 2159 O O . GLY A 1 286 ? -11.002 -5.903 19.909 1.00 96.75 286 GLY A O 1
ATOM 2160 N N . LEU A 1 287 ? -12.127 -3.966 20.143 1.00 97.00 287 LEU A N 1
ATOM 2161 C CA . LEU A 1 287 ? -12.139 -3.622 18.714 1.00 97.00 287 LEU A CA 1
ATOM 2162 C C . LEU A 1 287 ? -10.715 -3.412 18.187 1.00 97.00 287 LEU A C 1
ATOM 2164 O O . LEU A 1 287 ? -10.360 -4.004 17.174 1.00 97.00 287 LEU A O 1
ATOM 2168 N N . ALA A 1 288 ? -9.886 -2.638 18.897 1.00 96.75 288 ALA A N 1
ATOM 2169 C CA . ALA A 1 288 ? -8.491 -2.425 18.511 1.00 96.75 288 ALA A CA 1
ATOM 2170 C C . ALA A 1 288 ? -7.700 -3.740 18.441 1.00 96.75 288 ALA A C 1
ATOM 2172 O O . ALA A 1 288 ? -6.989 -3.977 17.471 1.00 96.75 288 ALA A O 1
ATOM 2173 N N . ARG A 1 289 ? -7.861 -4.623 19.436 1.00 95.75 289 ARG A N 1
ATOM 2174 C CA . ARG A 1 289 ? -7.211 -5.943 19.449 1.00 95.75 289 ARG A CA 1
ATOM 2175 C C . ARG A 1 289 ? -7.638 -6.808 18.263 1.00 95.75 289 ARG A C 1
ATOM 2177 O O . ARG A 1 289 ? -6.810 -7.498 17.685 1.00 95.75 289 ARG A O 1
ATOM 2184 N N . HIS A 1 290 ? -8.920 -6.795 17.912 1.00 95.94 290 HIS A N 1
ATOM 2185 C CA . HIS A 1 290 ? -9.423 -7.532 16.755 1.00 95.94 290 HIS A CA 1
ATOM 2186 C C . HIS A 1 290 ? -8.884 -6.982 15.436 1.00 95.94 290 HIS A C 1
ATOM 2188 O O . HIS A 1 290 ? -8.471 -7.765 14.589 1.00 95.94 290 HIS A O 1
ATOM 2194 N N . GLU A 1 291 ? -8.827 -5.661 15.291 1.00 95.56 291 GLU A N 1
ATOM 2195 C CA . GLU A 1 291 ? -8.287 -5.015 14.094 1.00 95.56 291 GLU A CA 1
ATOM 2196 C C . GLU A 1 291 ? -6.771 -5.228 13.951 1.00 95.56 291 GLU A C 1
ATOM 2198 O O . GLU A 1 291 ? -6.252 -5.369 12.852 1.00 95.56 291 GLU A O 1
ATOM 2203 N N . GLN A 1 292 ? -6.044 -5.330 15.065 1.00 94.62 292 GLN A N 1
ATOM 2204 C CA . GLN A 1 292 ? -4.616 -5.655 15.069 1.00 94.62 292 GLN A CA 1
ATOM 2205 C C . GLN A 1 292 ? -4.316 -7.046 14.468 1.00 94.62 292 GLN A C 1
ATOM 2207 O O . GLN A 1 292 ? -3.190 -7.307 14.026 1.00 94.62 292 GLN A O 1
ATOM 2212 N N . GLU A 1 293 ? -5.298 -7.955 14.455 1.00 92.69 293 GLU A N 1
ATOM 2213 C CA . GLU A 1 293 ? -5.127 -9.274 13.847 1.00 92.69 293 GLU A CA 1
ATOM 2214 C C . GLU A 1 293 ? -5.182 -9.260 12.317 1.00 92.69 293 GLU A C 1
ATOM 2216 O O . GLU A 1 293 ? -4.647 -10.173 11.681 1.00 92.69 293 GLU A O 1
ATOM 2221 N N . GLU A 1 294 ? -5.746 -8.206 11.725 1.00 94.12 294 GLU A N 1
ATOM 2222 C CA . GLU A 1 294 ? -5.727 -8.012 10.283 1.00 94.12 294 GLU A CA 1
ATOM 2223 C C . GLU A 1 294 ? -4.300 -7.679 9.819 1.00 94.12 294 GLU A C 1
ATOM 222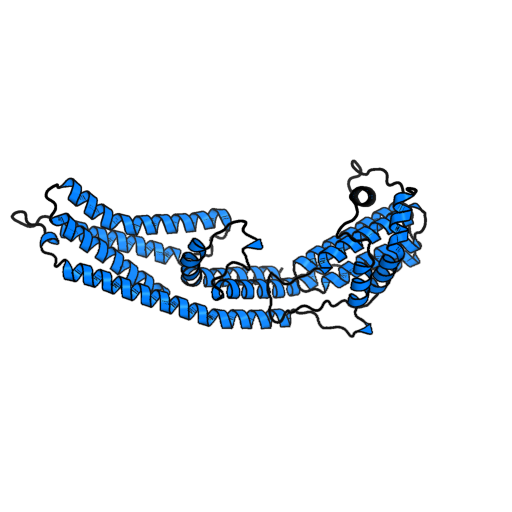5 O O . GLU A 1 294 ? -3.666 -6.741 10.315 1.00 94.12 294 GLU A O 1
ATOM 2230 N N . PRO A 1 295 ? -3.735 -8.443 8.869 1.00 94.06 295 PRO A N 1
ATOM 2231 C CA . PRO A 1 295 ? -2.332 -8.337 8.503 1.00 94.06 295 PRO A CA 1
ATOM 2232 C C . PRO A 1 295 ? -2.104 -7.194 7.511 1.00 94.06 295 PRO A C 1
ATOM 2234 O O . PRO A 1 295 ? -1.334 -7.360 6.586 1.00 94.06 295 PRO A O 1
ATOM 2237 N N . LEU A 1 296 ? -2.767 -6.049 7.640 1.00 94.31 296 LEU A N 1
ATOM 2238 C CA . LEU A 1 296 ? -2.591 -4.915 6.730 1.00 94.31 296 LEU A CA 1
ATOM 2239 C C . LEU A 1 296 ? -2.069 -3.710 7.500 1.00 94.31 296 LEU A C 1
ATOM 2241 O O . LEU A 1 296 ? -2.491 -3.452 8.626 1.00 94.31 296 LEU A O 1
ATOM 2245 N N . VAL A 1 297 ? -1.161 -2.940 6.894 1.00 94.75 297 VAL A N 1
ATOM 2246 C CA . VAL A 1 297 ? -0.597 -1.753 7.559 1.00 94.75 297 VAL A CA 1
ATOM 2247 C C . VAL A 1 297 ? -1.700 -0.742 7.867 1.00 94.75 297 VAL A C 1
ATOM 2249 O O . VAL A 1 297 ? -1.726 -0.179 8.959 1.00 94.75 297 VAL A O 1
ATOM 2252 N N . ILE A 1 298 ? -2.652 -0.552 6.948 1.00 94.44 298 ILE A N 1
ATOM 2253 C CA . ILE A 1 298 ? -3.793 0.339 7.179 1.00 94.44 298 ILE A CA 1
ATOM 2254 C C . ILE A 1 298 ? -4.676 -0.139 8.341 1.00 94.44 298 ILE A C 1
ATOM 2256 O O . ILE A 1 298 ? -5.020 0.676 9.193 1.00 94.44 298 ILE A O 1
ATOM 2260 N N . SER A 1 299 ? -4.961 -1.441 8.441 1.00 95.19 299 SER A N 1
ATOM 2261 C CA . SER A 1 299 ? -5.671 -2.034 9.582 1.00 95.19 299 SER A CA 1
ATOM 2262 C C . SER A 1 299 ? -4.930 -1.787 10.890 1.00 95.19 299 SER A C 1
ATOM 2264 O O . SER A 1 299 ? -5.511 -1.296 11.853 1.00 95.19 299 SER A O 1
ATOM 2266 N N . LEU A 1 300 ? -3.611 -1.999 10.910 1.00 95.31 300 LEU A N 1
ATOM 2267 C CA . LEU A 1 300 ? -2.790 -1.742 12.089 1.00 95.31 300 LEU A CA 1
ATOM 2268 C C . LEU A 1 300 ? -2.836 -0.267 12.526 1.00 95.31 300 LEU A C 1
ATOM 2270 O O . LEU A 1 300 ? -2.926 0.016 13.719 1.00 95.31 300 LEU A O 1
ATOM 2274 N N . LEU A 1 301 ? -2.819 0.682 11.583 1.00 95.81 301 LEU A N 1
ATOM 2275 C CA . LEU A 1 301 ? -2.973 2.111 11.886 1.00 95.81 301 LEU A CA 1
ATOM 2276 C C . LEU A 1 301 ? -4.356 2.429 12.472 1.00 95.81 301 LEU A C 1
ATOM 2278 O O . LEU A 1 301 ? -4.456 3.217 13.415 1.00 95.81 301 LEU A O 1
ATOM 2282 N N . VAL A 1 302 ? -5.415 1.802 11.951 1.00 95.69 302 VAL A N 1
ATOM 2283 C CA . VAL A 1 302 ? -6.765 1.920 12.519 1.00 95.69 302 VAL A CA 1
ATOM 2284 C C . VAL A 1 302 ? -6.808 1.331 13.927 1.00 95.69 302 VAL A C 1
ATOM 2286 O O . VAL A 1 302 ? -7.322 1.986 14.832 1.00 95.69 302 VAL A O 1
ATOM 2289 N N . ALA A 1 303 ? -6.207 0.163 14.152 1.00 95.94 303 ALA A N 1
ATOM 2290 C CA . ALA A 1 303 ? -6.111 -0.465 15.465 1.00 95.94 303 ALA A CA 1
ATOM 2291 C C . ALA A 1 303 ? -5.411 0.447 16.488 1.00 95.94 303 ALA A C 1
ATOM 2293 O O . ALA A 1 303 ? -5.929 0.642 17.587 1.00 95.94 303 ALA A O 1
ATOM 2294 N N . VAL A 1 304 ? -4.287 1.071 16.111 1.00 95.00 304 VAL A N 1
ATOM 2295 C CA . VAL A 1 304 ? -3.577 2.057 16.948 1.00 95.00 304 VAL A CA 1
ATOM 2296 C C . VAL A 1 304 ? -4.465 3.266 17.250 1.00 95.00 304 VAL A C 1
ATOM 2298 O O . VAL A 1 304 ? -4.554 3.687 18.400 1.00 95.00 304 VAL A O 1
ATOM 2301 N N . SER A 1 305 ? -5.166 3.806 16.248 1.00 94.31 305 SER A N 1
ATOM 2302 C CA . SER A 1 305 ? -6.068 4.947 16.445 1.00 94.31 305 SER A CA 1
ATOM 2303 C C . SER A 1 305 ? -7.241 4.619 17.378 1.00 94.31 305 SER A C 1
ATOM 2305 O O . SER A 1 305 ? -7.603 5.436 18.224 1.00 94.31 305 SER A O 1
ATOM 2307 N N . VAL A 1 306 ? -7.833 3.430 17.248 1.00 95.69 306 VAL A N 1
ATOM 2308 C CA . VAL A 1 306 ? -8.927 2.962 18.112 1.00 95.69 306 VAL A CA 1
ATOM 2309 C C . VAL A 1 306 ? -8.424 2.694 19.531 1.00 95.69 306 VAL A C 1
ATOM 2311 O O . VAL A 1 306 ? -9.116 3.021 20.494 1.00 95.69 306 VAL A O 1
ATOM 2314 N N . HIS A 1 307 ? -7.216 2.149 19.680 1.00 96.06 307 HIS A N 1
ATOM 2315 C CA . HIS A 1 307 ? -6.583 1.935 20.982 1.00 96.06 307 HIS A CA 1
ATOM 2316 C C . HIS A 1 307 ? -6.321 3.255 21.715 1.00 96.06 307 HIS A C 1
ATOM 2318 O O . HIS A 1 307 ? -6.795 3.414 22.840 1.00 96.06 307 HIS A O 1
ATOM 2324 N N . ASP A 1 308 ? -5.682 4.225 21.051 1.00 93.88 308 ASP A N 1
ATOM 2325 C CA . ASP A 1 308 ? -5.447 5.574 21.591 1.00 93.88 308 ASP A CA 1
ATOM 2326 C C . ASP A 1 308 ? -6.765 6.239 22.019 1.00 93.88 308 ASP A C 1
ATOM 2328 O O . ASP A 1 308 ? -6.877 6.783 23.120 1.00 93.88 308 ASP A O 1
ATOM 2332 N N . MET A 1 309 ? -7.820 6.094 21.211 1.00 93.62 309 MET A N 1
ATOM 2333 C CA . MET A 1 309 ? -9.158 6.569 21.566 1.00 93.62 309 MET A CA 1
ATOM 2334 C C . MET A 1 309 ? -9.687 5.923 22.852 1.00 93.62 309 MET A C 1
ATOM 2336 O O . MET A 1 309 ? -10.273 6.613 23.689 1.00 93.62 309 MET A O 1
ATOM 2340 N N . GLY A 1 310 ? -9.487 4.615 23.029 1.00 95.31 310 GLY A N 1
ATOM 2341 C CA . GLY A 1 310 ? -9.860 3.893 24.244 1.00 95.31 310 GLY A CA 1
ATOM 2342 C C . GLY A 1 310 ? -9.119 4.406 25.480 1.00 95.31 310 GLY A C 1
ATOM 2343 O O . GLY A 1 310 ? -9.752 4.644 26.511 1.00 95.31 310 GLY A O 1
ATOM 2344 N N . VAL A 1 311 ? -7.809 4.646 25.361 1.00 94.19 311 VAL A N 1
ATOM 2345 C CA . VAL A 1 311 ? -6.964 5.185 26.441 1.00 94.19 311 VAL A CA 1
ATOM 2346 C C . VAL A 1 311 ? -7.397 6.600 26.832 1.00 94.19 311 VAL A C 1
ATOM 2348 O O . VAL A 1 311 ? -7.689 6.845 28.001 1.00 94.19 311 VAL A O 1
ATOM 2351 N N . ARG A 1 312 ? -7.559 7.513 25.868 1.00 92.81 312 ARG A N 1
ATOM 2352 C CA . ARG A 1 312 ? -8.022 8.890 26.136 1.00 92.81 312 ARG A CA 1
ATOM 2353 C C . ARG A 1 312 ? -9.413 8.933 26.756 1.00 92.81 312 ARG A C 1
ATOM 2355 O O . ARG A 1 312 ? -9.695 9.725 27.654 1.00 92.81 312 ARG A O 1
ATOM 2362 N N . THR A 1 313 ? -10.299 8.046 26.305 1.00 94.00 313 THR A N 1
ATOM 2363 C CA . THR A 1 313 ? -11.639 7.907 26.889 1.00 94.00 313 THR A CA 1
ATOM 2364 C C . THR A 1 313 ? -11.555 7.436 28.341 1.00 94.00 313 THR A C 1
ATOM 2366 O O . THR A 1 313 ? -12.270 7.962 29.195 1.00 94.00 313 THR A O 1
ATOM 2369 N N . LEU A 1 314 ? -10.668 6.485 28.649 1.00 94.69 314 LEU A N 1
ATOM 2370 C CA . LEU A 1 314 ? -10.426 6.042 30.020 1.00 94.69 314 LEU A CA 1
ATOM 2371 C C . LEU A 1 314 ? -9.926 7.189 30.905 1.00 94.69 314 LEU A C 1
ATOM 2373 O O . LEU A 1 314 ? -10.463 7.382 31.993 1.00 94.69 314 LEU A O 1
ATOM 2377 N N . GLU A 1 315 ? -8.963 7.982 30.439 1.00 92.31 315 GLU A N 1
ATOM 2378 C CA . GLU A 1 315 ? -8.451 9.151 31.167 1.00 92.31 315 GLU A CA 1
ATOM 2379 C C . GLU A 1 315 ? -9.543 10.196 31.439 1.00 92.31 315 GLU A C 1
ATOM 2381 O O . GLU A 1 315 ? -9.669 10.707 32.560 1.00 92.31 315 GLU A O 1
ATOM 2386 N N . ALA A 1 316 ? -10.386 10.479 30.441 1.00 89.75 316 ALA A N 1
ATOM 2387 C CA . ALA A 1 316 ? -11.523 11.380 30.590 1.00 89.75 316 ALA A CA 1
ATOM 2388 C C . ALA A 1 316 ? -12.543 10.856 31.618 1.00 89.75 316 ALA A C 1
ATOM 2390 O O . ALA A 1 316 ? -12.989 11.610 32.488 1.00 89.75 316 ALA A O 1
ATOM 2391 N N . VAL A 1 317 ? -12.877 9.562 31.569 1.00 92.00 317 VAL A N 1
ATOM 2392 C CA . VAL A 1 317 ? -13.806 8.927 32.517 1.00 92.00 317 VAL A CA 1
ATOM 2393 C C . VAL A 1 317 ? -13.226 8.911 33.932 1.00 92.00 317 VAL A C 1
ATOM 2395 O O . VAL A 1 317 ? -13.933 9.275 34.868 1.00 92.00 317 VAL A O 1
ATOM 2398 N N . LEU A 1 318 ? -11.946 8.567 34.101 1.00 91.75 318 LEU A N 1
ATOM 2399 C CA . LEU A 1 318 ? -11.256 8.587 35.396 1.00 91.75 318 LEU A CA 1
ATOM 2400 C C . LEU A 1 318 ? -11.236 9.985 36.023 1.00 91.75 318 LEU A C 1
ATOM 2402 O O . LEU A 1 318 ? -11.398 10.110 37.236 1.00 91.75 318 LEU A O 1
ATOM 2406 N N . SER A 1 319 ? -11.080 11.023 35.198 1.00 87.75 319 SER A N 1
ATOM 2407 C CA . SER A 1 319 ? -11.093 12.421 35.638 1.00 87.75 319 SER A CA 1
ATOM 2408 C C . SER A 1 319 ? -12.482 12.884 36.097 1.00 87.75 319 SER A C 1
ATOM 2410 O O . SER A 1 319 ? -12.587 13.712 36.999 1.00 87.75 319 SER A O 1
ATOM 2412 N N . ALA A 1 320 ? -13.551 12.371 35.478 1.00 84.44 320 ALA A N 1
ATOM 2413 C CA . ALA A 1 320 ? -14.926 12.771 35.773 1.00 84.44 320 ALA A CA 1
ATOM 2414 C C . ALA A 1 320 ? -15.556 11.956 36.916 1.00 84.44 320 ALA A C 1
ATOM 2416 O O . ALA A 1 320 ? -16.152 12.516 37.835 1.00 84.44 320 ALA A O 1
ATOM 2417 N N . SER A 1 321 ? -15.458 10.627 36.849 1.00 83.81 321 SER A N 1
ATOM 2418 C CA . SER A 1 321 ? -16.002 9.702 37.843 1.00 83.81 321 SER A CA 1
ATOM 2419 C C . SER A 1 321 ? -15.294 8.344 37.742 1.00 83.81 321 SER A C 1
ATOM 2421 O O . SER A 1 321 ? -15.585 7.568 36.825 1.00 83.81 321 SER A O 1
ATOM 2423 N N . PRO A 1 322 ? -14.372 8.028 38.670 1.00 82.38 322 PRO A N 1
ATOM 2424 C CA . PRO A 1 322 ? -13.636 6.770 38.645 1.00 82.38 322 PRO A CA 1
ATOM 2425 C C . PRO A 1 322 ? -14.578 5.552 38.678 1.00 82.38 322 PRO A C 1
ATOM 2427 O O . PRO A 1 322 ? -15.409 5.453 39.588 1.00 82.38 322 PRO A O 1
ATOM 2430 N N . PRO A 1 323 ? -14.459 4.598 37.733 1.00 87.44 323 PRO A N 1
ATOM 2431 C CA . PRO A 1 323 ? -15.188 3.337 37.794 1.00 87.44 323 PRO A CA 1
ATOM 2432 C C . PRO A 1 323 ? -14.813 2.514 39.039 1.00 87.44 323 PRO A C 1
ATOM 2434 O O . PRO A 1 323 ? -13.731 2.700 39.605 1.00 87.44 323 PRO A O 1
ATOM 2437 N N . PRO A 1 324 ? -15.656 1.553 39.460 1.00 89.25 324 PRO A N 1
ATOM 2438 C CA . PRO A 1 324 ? -15.324 0.671 40.574 1.00 89.25 324 PRO A CA 1
ATOM 2439 C C . PRO A 1 324 ? -14.007 -0.091 40.333 1.00 89.25 324 PRO A C 1
ATOM 2441 O O . PRO A 1 324 ? -13.762 -0.528 39.204 1.00 89.25 324 PRO A O 1
ATOM 2444 N N . PRO A 1 325 ? -13.185 -0.349 41.373 1.00 90.44 325 PRO A N 1
ATOM 2445 C CA . PRO A 1 325 ? -11.880 -1.002 41.214 1.00 90.44 325 PRO A CA 1
ATOM 2446 C C . PRO A 1 325 ? -11.929 -2.342 40.470 1.00 90.44 325 PRO A C 1
ATOM 2448 O O . PRO A 1 325 ? -11.044 -2.640 39.675 1.00 90.44 325 PRO A O 1
ATOM 2451 N N . ALA A 1 326 ? -12.989 -3.131 40.678 1.00 89.50 326 ALA A N 1
ATOM 2452 C CA . ALA A 1 326 ? -13.185 -4.401 39.980 1.00 89.50 326 ALA A CA 1
ATOM 2453 C C . ALA A 1 326 ? -13.375 -4.228 38.462 1.00 89.50 326 ALA A C 1
ATOM 2455 O O . ALA A 1 326 ? -12.928 -5.072 37.693 1.00 89.50 326 ALA A O 1
ATOM 2456 N N . GLN A 1 327 ? -14.012 -3.136 38.022 1.00 90.31 327 GLN A N 1
ATOM 2457 C CA . GLN A 1 327 ? -14.171 -2.839 36.598 1.00 90.31 327 GLN A CA 1
ATOM 2458 C C . GLN A 1 327 ? -12.878 -2.323 35.980 1.00 90.31 327 GLN A C 1
ATOM 2460 O O . GLN A 1 327 ? -12.564 -2.710 34.859 1.00 90.31 327 GLN A O 1
ATOM 2465 N N . LEU A 1 328 ? -12.129 -1.490 36.713 1.00 89.88 328 LEU A N 1
ATOM 2466 C CA . LEU A 1 328 ? -10.817 -1.003 36.281 1.00 89.88 328 LEU A CA 1
ATOM 2467 C C . LEU A 1 328 ? -9.820 -2.149 36.113 1.00 89.88 328 LEU A C 1
ATOM 2469 O O . LEU A 1 328 ? -9.131 -2.205 35.104 1.00 89.88 328 LEU A O 1
ATOM 2473 N N . ALA A 1 329 ? -9.803 -3.106 37.045 1.00 90.62 329 ALA A N 1
ATOM 2474 C CA . ALA A 1 329 ? -8.945 -4.287 36.960 1.00 90.62 329 ALA A CA 1
ATOM 2475 C C . ALA A 1 329 ? -9.268 -5.202 35.762 1.00 90.62 329 ALA A C 1
ATOM 2477 O O . ALA A 1 329 ? -8.432 -6.008 35.369 1.00 90.62 329 ALA A O 1
ATOM 2478 N N . ALA A 1 330 ? -10.473 -5.096 35.194 1.00 89.62 330 ALA A N 1
ATOM 2479 C CA . ALA A 1 330 ? -10.886 -5.851 34.014 1.00 89.62 330 ALA A CA 1
ATOM 2480 C C . ALA A 1 330 ? -10.569 -5.134 32.688 1.00 89.62 330 ALA A C 1
ATOM 2482 O O . ALA A 1 330 ? -10.846 -5.690 31.624 1.00 89.62 330 ALA A O 1
ATOM 2483 N N . ILE A 1 331 ? -10.061 -3.896 32.724 1.00 92.62 331 ILE A N 1
ATOM 2484 C CA . ILE A 1 331 ? -9.626 -3.176 31.525 1.00 92.62 331 ILE A CA 1
ATOM 2485 C C . ILE A 1 331 ? -8.218 -3.647 31.175 1.00 92.62 331 ILE A C 1
ATOM 2487 O O . ILE A 1 331 ? -7.255 -3.345 31.873 1.00 92.62 331 ILE A O 1
ATOM 2491 N N . ASP A 1 332 ? -8.120 -4.383 30.075 1.00 90.75 332 ASP A N 1
ATOM 2492 C CA . ASP A 1 332 ? -6.851 -4.770 29.476 1.00 90.75 332 ASP A CA 1
ATOM 2493 C C . ASP A 1 332 ? -6.408 -3.683 28.490 1.00 90.75 332 ASP A C 1
ATOM 2495 O O . ASP A 1 332 ? -7.008 -3.524 27.427 1.00 90.75 332 ASP A O 1
ATOM 2499 N N . LEU A 1 333 ? -5.378 -2.918 28.861 1.00 89.12 333 LEU A N 1
ATOM 2500 C CA . LEU A 1 333 ? -4.769 -1.904 27.992 1.00 89.12 333 LEU A CA 1
ATOM 2501 C C . LEU A 1 333 ? -3.874 -2.524 26.906 1.00 89.12 333 LEU A C 1
ATOM 2503 O O . LEU A 1 333 ? -3.356 -1.797 26.060 1.00 89.12 333 LEU A O 1
ATOM 2507 N N . GLY A 1 334 ? -3.724 -3.848 26.896 1.00 79.69 334 GLY A N 1
ATOM 2508 C CA . GLY A 1 334 ? -2.791 -4.566 26.049 1.00 79.69 334 GLY A CA 1
ATOM 2509 C C . GLY A 1 334 ? -1.407 -4.664 26.685 1.00 79.69 334 GLY A C 1
ATOM 2510 O O . GLY A 1 334 ? -1.007 -3.852 27.518 1.00 79.69 334 GLY A O 1
ATOM 2511 N N . GLU A 1 335 ? -0.664 -5.691 26.282 1.00 73.94 335 GLU A N 1
ATOM 2512 C CA . GLU A 1 335 ? 0.738 -5.843 26.662 1.00 73.94 335 GLU A CA 1
ATOM 2513 C C . GLU A 1 335 ? 1.624 -4.823 25.937 1.00 73.94 335 GLU A C 1
ATOM 2515 O O . GLU A 1 335 ? 1.418 -4.536 24.751 1.00 73.94 335 GLU A O 1
ATOM 2520 N N . ASP A 1 336 ? 2.675 -4.362 26.617 1.00 66.12 336 ASP A N 1
ATOM 2521 C CA . ASP A 1 336 ? 3.733 -3.564 26.002 1.00 66.12 336 ASP A CA 1
ATOM 2522 C C . ASP A 1 336 ? 4.262 -4.256 24.731 1.00 66.12 336 ASP A C 1
ATOM 2524 O O . ASP A 1 336 ? 4.657 -5.427 24.737 1.00 66.12 336 ASP A O 1
ATOM 2528 N N . GLY A 1 337 ? 4.259 -3.524 23.614 1.00 71.38 337 GLY A N 1
ATOM 2529 C CA . GLY A 1 337 ? 4.766 -4.015 22.331 1.00 71.38 337 GLY A CA 1
ATOM 2530 C C . GLY A 1 337 ? 3.806 -4.916 21.543 1.00 71.38 337 GLY A C 1
ATOM 2531 O O . GLY A 1 337 ? 4.236 -5.522 20.561 1.00 71.38 337 GLY A O 1
ATOM 2532 N N . SER A 1 338 ? 2.517 -4.998 21.896 1.00 81.75 338 SER A N 1
ATOM 2533 C CA . SER A 1 338 ? 1.519 -5.753 21.117 1.00 81.75 338 SER A CA 1
ATOM 2534 C C . SER A 1 338 ? 1.544 -5.377 19.624 1.00 81.75 338 SER A C 1
ATOM 2536 O O . SER A 1 338 ? 1.738 -6.248 18.773 1.00 81.75 338 SER A O 1
ATOM 2538 N N . PHE A 1 339 ? 1.463 -4.082 19.303 1.00 88.50 339 PHE A N 1
ATOM 2539 C CA . PHE A 1 339 ? 1.518 -3.570 17.929 1.00 88.50 339 PHE A CA 1
ATOM 2540 C C . PHE A 1 339 ? 2.861 -3.846 17.246 1.00 88.50 339 PHE A C 1
ATOM 2542 O O . PHE A 1 339 ? 2.892 -4.165 16.059 1.00 88.50 339 PHE A O 1
ATOM 2549 N N . GLN A 1 340 ? 3.968 -3.806 17.996 1.00 88.75 340 GLN A N 1
ATOM 2550 C CA . GLN A 1 340 ? 5.294 -4.142 17.464 1.00 88.75 340 GLN A CA 1
ATOM 2551 C C . GLN A 1 340 ? 5.362 -5.599 17.003 1.00 88.75 340 GLN A C 1
ATOM 2553 O O . GLN A 1 340 ? 5.963 -5.889 15.975 1.00 88.75 340 GLN A O 1
ATOM 2558 N N . ARG A 1 341 ? 4.686 -6.520 17.701 1.00 89.75 341 ARG A N 1
ATOM 2559 C CA . ARG A 1 341 ? 4.603 -7.929 17.282 1.00 89.75 341 ARG A CA 1
ATOM 2560 C C . ARG A 1 341 ? 3.739 -8.138 16.036 1.00 89.75 341 ARG A C 1
ATOM 2562 O O . ARG A 1 341 ? 3.963 -9.103 15.311 1.00 89.75 341 ARG A O 1
ATOM 2569 N N . ALA A 1 342 ? 2.779 -7.249 15.774 1.00 91.56 342 ALA A N 1
ATOM 2570 C CA . ALA A 1 342 ? 1.929 -7.310 14.584 1.00 91.56 342 ALA A CA 1
ATOM 2571 C C . ALA A 1 342 ? 2.596 -6.701 13.333 1.00 91.56 342 ALA A C 1
ATOM 2573 O O . ALA A 1 342 ? 2.302 -7.136 12.217 1.00 91.56 342 ALA A O 1
ATOM 2574 N N . LEU A 1 343 ? 3.524 -5.748 13.507 1.00 92.75 343 LEU A N 1
ATOM 2575 C CA . LEU A 1 343 ? 4.195 -5.034 12.411 1.00 92.75 343 LEU A CA 1
ATOM 2576 C C . LEU A 1 343 ? 4.851 -5.953 11.365 1.00 92.75 343 LEU A C 1
ATOM 2578 O O . LEU A 1 343 ? 4.579 -5.752 10.182 1.00 92.75 343 LEU A O 1
ATOM 2582 N N . PRO A 1 344 ? 5.659 -6.976 11.723 1.00 93.00 344 PRO A N 1
ATOM 2583 C CA . PRO A 1 344 ? 6.307 -7.822 10.720 1.00 93.00 344 PRO A CA 1
ATOM 2584 C C . PRO A 1 344 ? 5.311 -8.543 9.806 1.00 93.00 344 PRO A C 1
ATOM 2586 O O . PRO A 1 344 ? 5.529 -8.619 8.599 1.00 93.00 344 PRO A O 1
ATOM 2589 N N . ARG A 1 345 ? 4.192 -9.030 10.364 1.00 93.75 345 ARG A N 1
ATOM 2590 C CA . ARG A 1 345 ? 3.125 -9.687 9.593 1.00 93.75 345 ARG A CA 1
ATOM 2591 C C . ARG A 1 345 ? 2.436 -8.694 8.656 1.00 93.75 345 ARG A C 1
ATOM 2593 O O . ARG A 1 345 ? 2.225 -9.024 7.492 1.00 93.75 345 ARG A O 1
ATOM 2600 N N . ALA A 1 346 ? 2.138 -7.488 9.143 1.00 94.94 346 ALA A N 1
ATOM 2601 C CA . ALA A 1 346 ? 1.535 -6.431 8.334 1.00 94.94 346 ALA A CA 1
ATOM 2602 C C . ALA A 1 346 ? 2.450 -6.000 7.176 1.00 94.94 346 ALA A C 1
ATOM 2604 O O . ALA A 1 346 ? 2.000 -5.898 6.040 1.00 94.94 346 ALA A O 1
ATOM 2605 N N . PHE A 1 347 ? 3.750 -5.827 7.428 1.00 95.50 347 PHE A N 1
ATOM 2606 C CA . PHE A 1 347 ? 4.718 -5.498 6.381 1.00 95.50 347 PHE A CA 1
ATOM 2607 C C . PHE A 1 347 ? 4.922 -6.633 5.375 1.00 95.50 347 PHE A C 1
ATOM 2609 O O . PHE A 1 347 ? 5.108 -6.359 4.194 1.00 95.50 347 PHE A O 1
ATOM 2616 N N . LEU A 1 348 ? 4.876 -7.896 5.803 1.00 95.75 348 LEU A N 1
ATOM 2617 C CA . LEU A 1 348 ? 4.957 -9.033 4.882 1.00 95.75 348 LEU A CA 1
ATOM 2618 C C . LEU A 1 348 ? 3.762 -9.066 3.915 1.00 95.75 348 LEU A C 1
ATOM 2620 O O . LEU A 1 348 ? 3.927 -9.307 2.721 1.00 95.75 348 LEU A O 1
ATOM 2624 N N . MET A 1 349 ? 2.557 -8.799 4.418 1.00 96.06 349 MET A N 1
ATOM 2625 C CA . MET A 1 349 ? 1.366 -8.706 3.575 1.00 96.06 349 MET A CA 1
ATOM 2626 C C . MET A 1 349 ? 1.404 -7.475 2.663 1.00 96.06 349 MET A C 1
ATOM 2628 O O . MET A 1 349 ? 1.076 -7.584 1.485 1.00 96.06 349 MET A O 1
ATOM 2632 N N . GLU A 1 350 ? 1.837 -6.321 3.174 1.00 95.00 350 GLU A N 1
ATOM 2633 C CA . GLU A 1 350 ? 1.985 -5.097 2.380 1.00 95.00 350 GLU A CA 1
ATOM 2634 C C . GLU A 1 350 ? 2.964 -5.316 1.219 1.00 95.00 350 GLU A C 1
ATOM 2636 O O . GLU A 1 350 ? 2.684 -4.943 0.078 1.00 95.00 350 GLU A O 1
ATOM 2641 N N . GLU A 1 351 ? 4.073 -6.016 1.485 1.00 95.56 351 GLU A N 1
ATOM 2642 C CA . GLU A 1 351 ? 5.028 -6.401 0.453 1.00 95.56 351 GLU A CA 1
ATOM 2643 C C . GLU A 1 351 ? 4.351 -7.249 -0.628 1.00 95.56 351 GLU A C 1
ATOM 2645 O O . GLU A 1 351 ? 4.436 -6.931 -1.817 1.00 95.56 351 GLU A O 1
ATOM 2650 N N . ALA A 1 352 ? 3.613 -8.285 -0.229 1.00 96.31 352 ALA A N 1
ATOM 2651 C CA . ALA A 1 352 ? 2.861 -9.123 -1.154 1.00 96.31 352 ALA A CA 1
ATOM 2652 C C . ALA A 1 352 ? 1.862 -8.313 -2.003 1.00 96.31 352 ALA A C 1
ATOM 2654 O O . ALA A 1 352 ? 1.776 -8.502 -3.219 1.00 96.31 352 ALA A O 1
ATOM 2655 N N . PHE A 1 353 ? 1.137 -7.380 -1.387 1.00 93.62 353 PHE A N 1
ATOM 2656 C CA . PHE A 1 353 ? 0.161 -6.522 -2.058 1.00 93.62 353 PHE A CA 1
ATOM 2657 C C . PHE A 1 353 ? 0.805 -5.625 -3.108 1.00 93.62 353 PHE A C 1
ATOM 2659 O O . PHE A 1 353 ? 0.320 -5.552 -4.244 1.00 93.62 353 PHE A O 1
ATOM 2666 N N . VAL A 1 354 ? 1.921 -4.980 -2.773 1.00 91.62 354 VAL A N 1
ATOM 2667 C CA . VAL A 1 354 ? 2.641 -4.123 -3.717 1.00 91.62 354 VAL A CA 1
ATOM 2668 C C . VAL A 1 354 ? 3.256 -4.947 -4.845 1.00 91.62 354 VAL A C 1
ATOM 2670 O O . VAL A 1 354 ? 3.121 -4.567 -6.007 1.00 91.62 354 VAL A O 1
ATOM 2673 N N . LEU A 1 355 ? 3.852 -6.109 -4.561 1.00 93.81 355 LEU A N 1
ATOM 2674 C CA . LEU A 1 355 ? 4.419 -6.976 -5.601 1.00 93.81 355 LEU A CA 1
ATOM 2675 C C . LEU A 1 355 ? 3.357 -7.475 -6.591 1.00 93.81 355 LEU A C 1
ATOM 2677 O O . LEU A 1 355 ? 3.589 -7.463 -7.804 1.00 93.81 355 LEU A O 1
ATOM 2681 N N . ALA A 1 356 ? 2.185 -7.879 -6.098 1.00 92.50 356 ALA A N 1
ATOM 2682 C CA . ALA A 1 356 ? 1.069 -8.264 -6.956 1.00 92.50 356 ALA A CA 1
ATOM 2683 C C . ALA A 1 356 ? 0.532 -7.077 -7.764 1.00 92.50 356 ALA A C 1
ATOM 2685 O O . ALA A 1 356 ? 0.267 -7.215 -8.955 1.00 92.50 356 ALA A O 1
ATOM 2686 N N . THR A 1 357 ? 0.454 -5.894 -7.158 1.00 87.56 357 THR A N 1
ATOM 2687 C CA . THR A 1 357 ? 0.013 -4.666 -7.834 1.00 87.56 357 THR A CA 1
ATOM 2688 C C . THR A 1 357 ? 0.970 -4.261 -8.952 1.00 87.56 357 THR A C 1
ATOM 2690 O O . THR A 1 357 ? 0.531 -3.978 -10.065 1.00 87.56 357 THR A O 1
ATOM 2693 N N . VAL A 1 358 ? 2.281 -4.309 -8.703 1.00 88.88 358 VAL A N 1
ATOM 2694 C CA . VAL A 1 358 ? 3.313 -4.094 -9.727 1.00 88.88 358 VAL A CA 1
ATOM 2695 C C . VAL A 1 358 ? 3.150 -5.098 -10.867 1.00 88.88 358 VAL A C 1
ATOM 2697 O O . VAL A 1 358 ? 3.220 -4.711 -12.034 1.00 88.88 358 VAL A O 1
ATOM 2700 N N . ALA A 1 359 ? 2.897 -6.374 -10.556 1.00 90.12 359 ALA A N 1
ATOM 2701 C CA . ALA A 1 359 ? 2.659 -7.386 -11.578 1.00 90.12 359 ALA A CA 1
ATOM 2702 C C . ALA A 1 359 ? 1.394 -7.108 -12.401 1.00 90.12 359 ALA A C 1
ATOM 2704 O O . ALA A 1 359 ? 1.418 -7.257 -13.623 1.00 90.12 359 ALA A O 1
ATOM 2705 N N . ASP A 1 360 ? 0.322 -6.652 -11.760 1.00 85.56 360 ASP A N 1
ATOM 2706 C CA . ASP A 1 360 ? -0.964 -6.391 -12.401 1.00 85.56 360 ASP A CA 1
ATOM 2707 C C . ASP A 1 360 ? -0.913 -5.153 -13.299 1.00 85.56 360 ASP A C 1
ATOM 2709 O O . ASP A 1 360 ? -1.326 -5.238 -14.460 1.00 85.56 360 ASP A O 1
ATOM 2713 N N . ILE A 1 361 ? -0.307 -4.057 -12.827 1.00 82.81 361 ILE A N 1
ATOM 2714 C CA . ILE A 1 361 ? -0.002 -2.862 -13.635 1.00 82.81 361 ILE A CA 1
ATOM 2715 C C . ILE A 1 361 ? 0.833 -3.259 -14.851 1.00 82.81 361 ILE A C 1
ATOM 2717 O O . ILE A 1 361 ? 0.562 -2.858 -15.982 1.00 82.81 361 ILE A O 1
ATOM 2721 N N . ALA A 1 362 ? 1.850 -4.090 -14.629 1.00 84.31 362 ALA A N 1
ATOM 2722 C CA . ALA A 1 362 ? 2.758 -4.501 -15.677 1.00 84.31 362 ALA A CA 1
ATOM 2723 C C . ALA A 1 362 ? 2.141 -5.511 -16.664 1.00 84.31 362 ALA A C 1
ATOM 2725 O O . ALA A 1 362 ? 2.700 -5.667 -17.746 1.00 84.31 362 ALA A O 1
ATOM 2726 N N . LEU A 1 363 ? 1.037 -6.197 -16.351 1.00 82.00 363 LEU A N 1
ATOM 2727 C CA . LEU A 1 363 ? 0.418 -7.202 -17.231 1.00 82.00 363 LEU A CA 1
ATOM 2728 C C . LEU A 1 363 ? -0.819 -6.706 -17.976 1.00 82.00 363 LEU A C 1
ATOM 2730 O O . LEU A 1 363 ? -1.028 -7.104 -19.120 1.00 82.00 363 LEU A O 1
ATOM 2734 N N . THR A 1 364 ? -1.654 -5.898 -17.328 1.00 71.31 364 THR A N 1
ATOM 2735 C CA . THR A 1 364 ? -2.971 -5.527 -17.867 1.00 71.31 364 THR A CA 1
ATOM 2736 C C . THR A 1 364 ? -2.898 -4.431 -18.927 1.00 71.31 364 THR A C 1
ATOM 2738 O O . THR A 1 364 ? -3.891 -4.192 -19.607 1.00 71.31 364 THR A O 1
ATOM 2741 N N . ASP A 1 365 ? -1.737 -3.772 -19.075 1.00 61.22 365 ASP A N 1
ATOM 2742 C CA . ASP A 1 365 ? -1.569 -2.516 -19.824 1.00 61.22 365 ASP A CA 1
ATOM 2743 C C . ASP A 1 365 ? -2.634 -1.453 -19.430 1.00 61.22 365 ASP A C 1
ATOM 2745 O O . ASP A 1 365 ? -2.815 -0.444 -20.113 1.00 61.22 365 ASP A O 1
ATOM 2749 N N . ASP A 1 366 ? -3.319 -1.673 -18.299 1.00 55.53 366 ASP A N 1
ATOM 2750 C CA . ASP A 1 366 ? -4.458 -0.920 -17.811 1.00 55.53 366 ASP A CA 1
ATOM 2751 C C . ASP A 1 366 ? -4.103 -0.346 -16.444 1.00 55.53 366 ASP A C 1
ATOM 2753 O O . ASP A 1 366 ? -4.111 -1.014 -15.410 1.00 55.53 366 ASP A O 1
ATOM 2757 N N . LEU A 1 367 ? -3.795 0.947 -16.446 1.00 57.22 367 LEU A N 1
ATOM 2758 C CA . LEU A 1 367 ? -3.608 1.704 -15.219 1.00 57.22 367 LEU A CA 1
ATOM 2759 C C . LEU A 1 367 ? -4.927 1.898 -14.458 1.00 57.22 367 LEU A C 1
ATOM 2761 O O . LEU A 1 367 ? -4.899 2.588 -13.452 1.00 57.22 367 LEU A O 1
ATOM 2765 N N . ALA A 1 368 ? -6.076 1.340 -14.873 1.00 51.94 368 ALA A N 1
ATOM 2766 C CA . ALA A 1 368 ? -7.352 1.474 -14.160 1.00 51.94 368 ALA A CA 1
ATOM 2767 C C . ALA A 1 368 ? -7.258 1.157 -12.664 1.00 51.94 368 ALA A C 1
ATOM 2769 O O . ALA A 1 368 ? -7.848 1.880 -11.865 1.00 51.94 368 ALA A O 1
ATOM 2770 N N . ALA A 1 369 ? -6.450 0.166 -12.277 1.00 50.75 369 ALA A N 1
ATOM 2771 C CA . ALA A 1 369 ? -6.204 -0.157 -10.871 1.00 50.75 369 ALA A CA 1
ATOM 2772 C C . ALA A 1 369 ? -5.525 0.986 -10.081 1.00 50.75 369 ALA A C 1
ATOM 2774 O O . ALA A 1 369 ? -5.666 1.041 -8.866 1.00 50.75 369 ALA A O 1
ATOM 2775 N N . VAL A 1 370 ? -4.823 1.897 -10.765 1.00 53.41 370 VAL A N 1
ATOM 2776 C CA . VAL A 1 370 ? -4.135 3.087 -10.221 1.00 53.41 370 VAL A CA 1
ATOM 2777 C C . VAL A 1 370 ? -4.842 4.392 -10.629 1.00 53.41 370 VAL A C 1
ATOM 2779 O O . VAL A 1 370 ? -4.603 5.437 -10.037 1.00 53.41 370 VAL A O 1
ATOM 2782 N N . ARG A 1 371 ? -5.774 4.371 -11.592 1.00 52.09 371 ARG A N 1
ATOM 2783 C CA . ARG A 1 371 ? -6.527 5.555 -12.058 1.00 52.09 371 ARG A CA 1
ATOM 2784 C C . ARG A 1 371 ? -7.366 6.194 -10.953 1.00 52.09 371 ARG A C 1
ATOM 2786 O O . ARG A 1 371 ? -7.667 7.374 -11.043 1.00 52.09 371 ARG A O 1
ATOM 2793 N N . HIS A 1 372 ? -7.727 5.452 -9.908 1.00 51.44 372 HIS A N 1
ATOM 2794 C CA . HIS A 1 372 ? -8.374 6.035 -8.729 1.00 51.44 372 HIS A CA 1
ATOM 2795 C C . HIS A 1 372 ? -7.424 6.911 -7.888 1.00 51.44 372 HIS A C 1
ATOM 2797 O O . HIS A 1 372 ? -7.899 7.745 -7.123 1.00 51.44 372 HIS A O 1
ATOM 2803 N N . LEU A 1 373 ? -6.105 6.763 -8.059 1.00 48.50 373 LEU A N 1
ATOM 2804 C CA . LEU A 1 373 ? -5.064 7.561 -7.404 1.00 48.50 373 LEU A CA 1
ATOM 2805 C C . LEU A 1 373 ? -4.589 8.747 -8.266 1.00 48.50 373 LEU A C 1
ATOM 2807 O O . LEU A 1 373 ? -4.100 9.733 -7.720 1.00 48.50 373 LEU A O 1
ATOM 2811 N N . GLU A 1 374 ? -4.768 8.703 -9.592 1.00 44.72 374 GLU A N 1
ATOM 2812 C CA . GLU A 1 374 ? -4.395 9.792 -10.505 1.00 44.72 374 GLU A CA 1
ATOM 2813 C C . GLU A 1 374 ? -5.615 10.404 -11.211 1.00 44.72 374 GLU A C 1
ATOM 2815 O O . GLU A 1 374 ? -6.253 9.786 -12.059 1.00 44.72 374 GLU A O 1
ATOM 2820 N N . ALA A 1 375 ? -5.902 11.675 -10.922 1.00 39.44 375 ALA A N 1
ATOM 2821 C CA . ALA A 1 375 ? -7.007 12.447 -11.500 1.00 39.44 375 ALA A CA 1
ATOM 2822 C C . ALA A 1 375 ? -6.796 12.872 -12.980 1.00 39.44 375 ALA A C 1
ATOM 2824 O O . ALA A 1 375 ? -7.097 14.010 -13.344 1.00 39.44 375 ALA A O 1
ATOM 2825 N N . GLY A 1 376 ? -6.272 11.999 -13.852 1.00 50.69 376 GLY A N 1
ATOM 2826 C CA . GLY A 1 376 ? -5.916 12.355 -15.232 1.00 50.69 376 GLY A CA 1
ATOM 2827 C C . GLY A 1 376 ? -6.100 11.242 -16.266 1.00 50.69 376 GLY A C 1
ATOM 2828 O O . GLY A 1 376 ? -5.770 10.080 -16.040 1.00 50.69 376 GLY A O 1
ATOM 2829 N N . ASP A 1 377 ? -6.611 11.608 -17.445 1.00 50.97 377 ASP A N 1
ATOM 2830 C CA . ASP A 1 377 ? -6.778 10.699 -18.583 1.00 50.97 377 ASP A CA 1
ATOM 2831 C C . ASP A 1 377 ? -5.451 10.529 -19.353 1.00 50.97 377 ASP A C 1
ATOM 2833 O O . ASP A 1 377 ? -5.161 11.223 -20.327 1.00 50.97 377 ASP A O 1
ATOM 2837 N N . SER A 1 378 ? -4.599 9.619 -18.871 1.00 53.25 378 SER A N 1
ATOM 2838 C CA . SER A 1 378 ? -3.209 9.429 -19.334 1.00 53.25 378 SER A CA 1
ATOM 2839 C C . SER A 1 378 ? -3.023 8.292 -20.358 1.00 53.25 378 SER A C 1
ATOM 2841 O O . SER A 1 378 ? -1.924 7.752 -20.495 1.00 53.25 378 SER A O 1
ATOM 2843 N N . GLY A 1 379 ? -4.072 7.885 -21.084 1.00 56.19 379 GLY A N 1
ATOM 2844 C CA . GLY A 1 379 ? -4.095 6.613 -21.832 1.00 56.19 379 GLY A CA 1
ATOM 2845 C C . GLY A 1 379 ? -2.987 6.425 -22.886 1.00 56.19 379 GLY A C 1
ATOM 2846 O O . GLY A 1 379 ? -2.379 5.360 -22.966 1.00 56.19 379 GLY A O 1
ATOM 2847 N N . CYS A 1 380 ? -2.666 7.455 -23.679 1.00 50.72 380 CYS A N 1
ATOM 2848 C CA . CYS A 1 380 ? -1.657 7.329 -24.745 1.00 50.72 380 CYS A CA 1
ATOM 2849 C C . CYS A 1 380 ? -0.212 7.367 -24.217 1.00 50.72 380 CYS A C 1
ATOM 2851 O O . CYS A 1 380 ? 0.680 6.750 -24.800 1.00 50.72 380 CYS A O 1
ATOM 2853 N N . VAL A 1 381 ? 0.023 8.091 -23.120 1.00 53.97 381 VAL A N 1
ATOM 2854 C CA . VAL A 1 381 ? 1.335 8.162 -22.465 1.00 53.97 381 VAL A CA 1
ATOM 2855 C C . VAL A 1 381 ? 1.615 6.822 -21.783 1.00 53.97 381 VAL A C 1
ATOM 2857 O O . VAL A 1 381 ? 2.666 6.229 -22.008 1.00 53.97 381 VAL A O 1
ATOM 2860 N N . ALA A 1 382 ? 0.633 6.264 -21.074 1.00 62.50 382 ALA A N 1
ATOM 2861 C CA . ALA A 1 382 ? 0.747 4.956 -20.436 1.00 62.50 382 ALA A CA 1
ATOM 2862 C C . ALA A 1 382 ? 1.163 3.842 -21.417 1.00 62.50 382 ALA A C 1
ATOM 2864 O O . ALA A 1 382 ? 2.107 3.108 -21.141 1.00 62.50 382 ALA A O 1
ATOM 2865 N N . ALA A 1 383 ? 0.544 3.772 -22.601 1.00 65.88 383 ALA A N 1
ATOM 2866 C CA . ALA A 1 383 ? 0.818 2.716 -23.583 1.00 65.88 383 ALA A CA 1
ATOM 2867 C C . ALA A 1 383 ? 2.267 2.705 -24.118 1.00 65.88 383 ALA A C 1
ATOM 2869 O O . ALA A 1 383 ? 2.806 1.644 -24.428 1.00 65.88 383 ALA A O 1
ATOM 2870 N N . VAL A 1 384 ? 2.910 3.874 -24.231 1.00 67.12 384 VAL A N 1
ATOM 2871 C CA . VAL A 1 384 ? 4.301 3.986 -24.712 1.00 67.12 384 VAL A CA 1
ATOM 2872 C C . VAL A 1 384 ? 5.299 3.830 -23.567 1.00 67.12 384 VAL A C 1
ATOM 2874 O O . VAL A 1 384 ? 6.352 3.215 -23.738 1.00 67.12 384 VAL A O 1
ATOM 2877 N N . PHE A 1 385 ? 4.983 4.384 -22.398 1.00 74.38 385 PHE A N 1
ATOM 2878 C CA . PHE A 1 385 ? 5.895 4.380 -21.261 1.00 74.38 385 PHE A CA 1
ATOM 2879 C C . PHE A 1 385 ? 5.916 3.043 -20.518 1.00 74.38 385 PHE A C 1
ATOM 2881 O O . PHE A 1 385 ? 6.971 2.666 -20.017 1.00 74.38 385 PHE A O 1
ATOM 2888 N N . LEU A 1 386 ? 4.814 2.290 -20.484 1.00 80.38 386 LEU A N 1
ATOM 2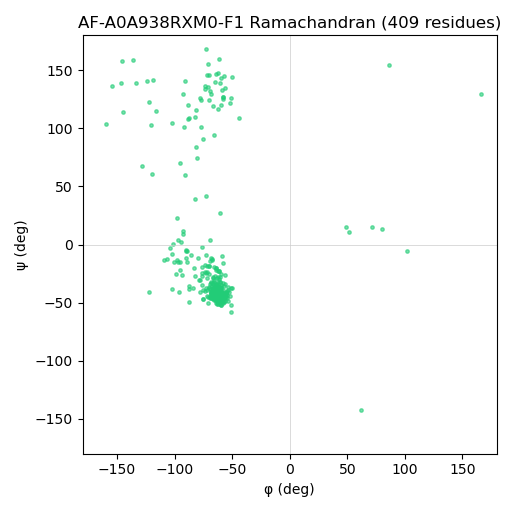889 C CA . LEU A 1 386 ? 4.728 1.066 -19.688 1.00 80.38 386 LEU A CA 1
ATOM 2890 C C . LEU A 1 386 ? 5.702 -0.041 -20.145 1.00 80.38 386 LEU A C 1
ATOM 2892 O O . LEU A 1 386 ? 6.381 -0.598 -19.282 1.00 80.38 386 LEU A O 1
ATOM 2896 N N . PRO A 1 387 ? 5.884 -0.335 -21.451 1.00 85.31 387 PRO A N 1
ATOM 2897 C CA . PRO A 1 387 ? 6.916 -1.279 -21.890 1.00 85.31 387 PRO A CA 1
ATOM 2898 C C . PRO A 1 387 ? 8.338 -0.803 -21.557 1.00 85.31 387 PRO A C 1
ATOM 2900 O O . PRO A 1 387 ? 9.195 -1.602 -21.185 1.00 85.31 387 PRO A O 1
ATOM 2903 N N . LEU A 1 388 ? 8.602 0.508 -21.651 1.00 83.94 388 LEU A N 1
ATOM 2904 C CA . LEU A 1 388 ? 9.900 1.079 -21.275 1.00 83.94 388 LEU A CA 1
ATOM 2905 C C . LEU A 1 388 ? 10.147 0.925 -19.770 1.00 83.94 388 LEU A C 1
ATOM 2907 O O . LEU A 1 388 ? 11.214 0.464 -19.369 1.00 83.94 388 LEU A O 1
ATOM 2911 N N . TRP A 1 389 ? 9.153 1.248 -18.945 1.00 84.50 389 TRP A N 1
ATOM 2912 C CA . TRP A 1 389 ? 9.196 1.051 -17.500 1.00 84.50 389 TRP A CA 1
ATOM 2913 C C . TRP A 1 389 ? 9.437 -0.420 -17.132 1.00 84.50 389 TRP A C 1
ATOM 2915 O O . TRP A 1 389 ? 10.371 -0.732 -16.391 1.00 84.50 389 TRP A O 1
ATOM 2925 N N . ARG A 1 390 ? 8.675 -1.335 -17.740 1.00 87.50 390 ARG A N 1
ATOM 2926 C CA . ARG A 1 390 ? 8.777 -2.785 -17.532 1.00 87.50 390 ARG A CA 1
ATOM 2927 C C . ARG A 1 390 ? 10.182 -3.313 -17.832 1.00 87.50 390 ARG A C 1
ATOM 2929 O O . ARG A 1 390 ? 10.721 -4.113 -17.069 1.00 87.50 390 ARG A O 1
ATOM 2936 N N . VAL A 1 391 ? 10.782 -2.868 -18.936 1.00 88.19 391 VAL A N 1
ATOM 2937 C CA . VAL A 1 391 ? 12.115 -3.317 -19.357 1.00 88.19 391 VAL A CA 1
ATOM 2938 C C . VAL A 1 391 ? 13.215 -2.690 -18.504 1.00 88.19 391 VAL A C 1
ATOM 2940 O O . V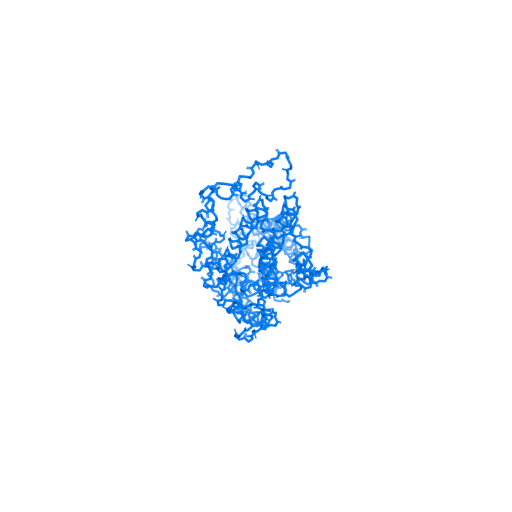AL A 1 391 ? 14.107 -3.413 -18.062 1.00 88.19 391 VAL A O 1
ATOM 2943 N N . PHE A 1 392 ? 13.183 -1.377 -18.269 1.00 83.88 392 PHE A N 1
ATOM 2944 C CA . PHE A 1 392 ? 14.331 -0.648 -17.718 1.00 83.88 392 PHE A CA 1
ATOM 2945 C C . PHE A 1 392 ? 14.278 -0.370 -16.215 1.00 83.88 392 PHE A C 1
ATOM 2947 O O . PHE A 1 392 ? 15.341 -0.207 -15.629 1.00 83.88 392 PHE A O 1
ATOM 2954 N N . PHE A 1 393 ? 13.097 -0.309 -15.598 1.00 82.50 393 PHE A N 1
ATOM 2955 C CA . PHE A 1 393 ? 12.940 0.227 -14.237 1.00 82.50 393 PHE A CA 1
ATOM 2956 C C . PHE A 1 393 ? 12.317 -0.773 -13.265 1.00 82.50 393 PHE A C 1
ATOM 2958 O O . PHE A 1 393 ? 12.791 -0.920 -12.144 1.00 82.50 393 PHE A O 1
ATOM 2965 N N . MET A 1 394 ? 11.305 -1.517 -13.710 1.00 87.12 394 MET A N 1
ATOM 2966 C CA . MET A 1 394 ? 10.478 -2.367 -12.851 1.00 87.12 394 MET A CA 1
ATOM 2967 C C . MET A 1 394 ? 11.284 -3.359 -11.991 1.00 87.12 394 MET A C 1
ATOM 2969 O O . MET A 1 394 ? 10.952 -3.584 -10.833 1.00 87.12 394 MET A O 1
ATOM 2973 N N . GLN A 1 395 ? 12.353 -3.960 -12.524 1.00 87.56 395 GLN A N 1
ATOM 2974 C CA . GLN A 1 395 ? 13.176 -4.905 -11.753 1.00 87.56 395 GLN A CA 1
ATOM 2975 C C . GLN A 1 395 ? 13.942 -4.220 -10.614 1.00 87.56 395 GLN A C 1
ATOM 2977 O O . GLN A 1 395 ? 13.986 -4.753 -9.506 1.00 87.56 395 GLN A O 1
ATOM 2982 N N . ASP A 1 396 ? 14.518 -3.049 -10.886 1.00 84.00 396 ASP A N 1
ATOM 2983 C CA . ASP A 1 396 ? 15.274 -2.283 -9.897 1.00 84.00 396 ASP A CA 1
ATOM 2984 C C . ASP A 1 396 ? 14.330 -1.700 -8.836 1.00 84.00 396 ASP A C 1
ATOM 2986 O O . ASP A 1 396 ? 14.649 -1.732 -7.651 1.00 84.00 396 ASP A O 1
ATOM 2990 N N . GLU A 1 397 ? 13.134 -1.253 -9.232 1.00 84.81 397 GLU A N 1
ATOM 2991 C CA . GLU A 1 397 ? 12.093 -0.784 -8.309 1.00 84.81 397 GLU A CA 1
ATOM 2992 C C . GLU A 1 397 ? 11.578 -1.902 -7.399 1.00 84.81 397 GLU A C 1
ATOM 2994 O O . GLU A 1 397 ? 11.497 -1.708 -6.188 1.00 84.81 397 GLU A O 1
ATOM 2999 N N . VAL A 1 398 ? 11.297 -3.094 -7.942 1.00 90.38 398 VAL A N 1
ATOM 3000 C CA . VAL A 1 398 ? 10.908 -4.260 -7.131 1.00 90.38 398 VAL A CA 1
ATOM 3001 C C . VAL A 1 398 ? 12.020 -4.638 -6.156 1.00 90.38 398 VAL A C 1
ATOM 3003 O O . VAL A 1 398 ? 11.745 -4.898 -4.987 1.00 90.38 398 VAL A O 1
ATOM 3006 N N . ALA A 1 399 ? 13.279 -4.652 -6.600 1.00 90.19 399 ALA A N 1
ATOM 3007 C CA . ALA A 1 399 ? 14.408 -4.973 -5.732 1.00 90.19 399 ALA A CA 1
ATOM 3008 C C . ALA A 1 399 ? 14.601 -3.930 -4.618 1.00 90.19 399 ALA A C 1
ATOM 3010 O O . ALA A 1 399 ? 14.780 -4.305 -3.459 1.00 90.19 399 ALA A O 1
ATOM 3011 N N . ALA A 1 400 ? 14.525 -2.640 -4.954 1.00 85.81 400 ALA A N 1
ATOM 3012 C CA . ALA A 1 400 ? 14.628 -1.545 -3.994 1.00 85.81 400 ALA A CA 1
ATOM 3013 C C . ALA A 1 400 ? 13.480 -1.575 -2.977 1.00 85.81 400 ALA A C 1
ATOM 3015 O O . ALA A 1 400 ? 13.716 -1.418 -1.780 1.00 85.81 400 ALA A O 1
ATOM 3016 N N . TYR A 1 401 ? 12.255 -1.837 -3.437 1.00 88.81 401 TYR A N 1
ATOM 3017 C CA . TYR A 1 401 ? 11.092 -1.966 -2.569 1.00 88.81 401 TYR A CA 1
ATOM 3018 C C . TYR A 1 401 ? 11.245 -3.142 -1.596 1.00 88.81 401 TYR A C 1
ATOM 3020 O O . TYR A 1 401 ? 11.130 -2.944 -0.390 1.00 88.81 401 TYR A O 1
ATOM 3028 N N . ARG A 1 402 ? 11.618 -4.336 -2.082 1.00 93.00 402 ARG A N 1
ATOM 3029 C CA . ARG A 1 402 ? 11.907 -5.503 -1.222 1.00 93.00 402 ARG A CA 1
ATOM 3030 C C . ARG A 1 402 ? 12.980 -5.210 -0.185 1.00 93.00 402 ARG A C 1
ATOM 3032 O O . ARG A 1 402 ? 12.850 -5.594 0.971 1.00 93.00 402 ARG A O 1
ATOM 3039 N N . GLN A 1 403 ? 14.054 -4.532 -0.590 1.00 90.25 403 GLN A N 1
ATOM 3040 C CA . GLN A 1 403 ? 15.101 -4.139 0.343 1.00 90.25 403 GLN A CA 1
ATOM 3041 C C . GLN A 1 403 ? 14.539 -3.240 1.452 1.00 90.25 403 GLN A C 1
ATOM 3043 O O . GLN A 1 403 ? 14.783 -3.522 2.623 1.00 90.25 403 GLN A O 1
ATOM 3048 N N . GLY A 1 404 ? 13.760 -2.215 1.094 1.00 88.50 404 GLY A N 1
ATOM 3049 C CA . GLY A 1 404 ? 13.103 -1.340 2.065 1.00 88.50 404 GLY A CA 1
ATOM 3050 C C . GLY A 1 404 ? 12.182 -2.109 3.016 1.00 88.50 404 GLY A C 1
ATOM 3051 O O . GLY A 1 404 ? 12.281 -1.946 4.228 1.00 88.50 404 GLY A O 1
ATOM 3052 N N . MET A 1 405 ? 11.348 -3.013 2.494 1.00 90.81 405 MET A N 1
ATOM 3053 C CA . MET A 1 405 ? 10.448 -3.838 3.312 1.00 90.81 405 MET A CA 1
ATOM 3054 C C . MET A 1 405 ? 11.207 -4.751 4.277 1.00 90.81 405 MET A C 1
ATOM 3056 O O . MET A 1 405 ? 10.871 -4.811 5.458 1.00 90.81 405 MET A O 1
ATOM 3060 N N . HIS A 1 406 ? 12.284 -5.394 3.826 1.00 91.44 406 HIS A N 1
ATOM 3061 C CA . HIS A 1 406 ? 13.137 -6.204 4.697 1.00 91.44 406 HIS A CA 1
ATOM 3062 C C . HIS A 1 406 ? 13.871 -5.380 5.763 1.00 91.44 406 HIS A C 1
ATOM 3064 O O . HIS A 1 406 ? 14.168 -5.907 6.834 1.00 91.44 406 HIS A O 1
ATOM 3070 N N . GLU A 1 407 ? 14.210 -4.119 5.485 1.00 89.50 407 GLU A N 1
ATOM 3071 C CA . GLU A 1 407 ? 14.761 -3.208 6.491 1.00 89.50 407 GLU A CA 1
ATOM 3072 C C . GLU A 1 407 ? 13.702 -2.883 7.554 1.00 89.50 407 GLU A C 1
ATOM 3074 O O . GLU A 1 407 ? 13.995 -3.014 8.741 1.00 89.50 407 GLU A O 1
ATOM 3079 N N . TYR A 1 408 ? 12.462 -2.579 7.151 1.00 85.50 408 TYR A N 1
ATOM 3080 C CA . TYR A 1 408 ? 11.351 -2.340 8.081 1.00 85.50 408 TYR A CA 1
ATOM 3081 C C . TYR A 1 408 ? 10.980 -3.567 8.918 1.00 85.50 408 TYR A C 1
ATOM 3083 O O . TYR A 1 408 ? 10.694 -3.423 10.099 1.00 85.50 408 TYR A O 1
ATOM 3091 N N . GLN A 1 409 ? 11.031 -4.774 8.351 1.00 84.88 409 GLN A N 1
ATOM 3092 C CA . GLN A 1 409 ? 10.742 -6.020 9.074 1.00 84.88 409 GLN A CA 1
ATOM 3093 C C . GLN A 1 409 ? 11.805 -6.382 10.133 1.00 84.88 409 GLN A C 1
ATOM 3095 O O . GLN A 1 409 ? 11.574 -7.281 10.940 1.00 84.88 409 GLN A O 1
ATOM 3100 N N . ARG A 1 410 ? 12.987 -5.745 10.111 1.00 85.06 410 ARG A N 1
ATOM 3101 C CA . ARG A 1 410 ? 14.079 -5.975 11.079 1.00 85.06 410 ARG A CA 1
ATOM 3102 C C . ARG A 1 410 ? 14.113 -4.967 12.229 1.00 85.06 410 ARG A C 1
ATOM 3104 O O . ARG A 1 410 ? 14.867 -5.206 13.174 1.00 85.06 410 ARG A O 1
ATOM 3111 N N . LEU A 1 411 ? 13.400 -3.847 12.099 1.00 78.56 411 LEU A N 1
ATOM 3112 C CA . LEU A 1 411 ? 13.205 -2.860 13.165 1.00 78.56 411 LEU A CA 1
ATOM 3113 C C . LEU A 1 411 ? 12.200 -3.399 14.183 1.00 78.56 411 LEU A C 1
ATOM 3115 O O . LEU A 1 411 ? 12.432 -3.142 15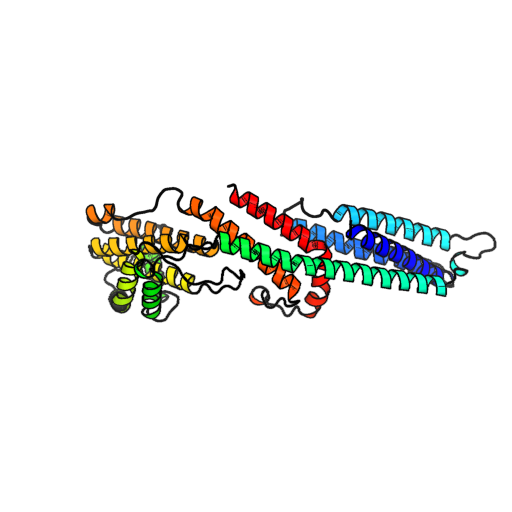.385 1.00 78.56 411 LEU A O 1
#

Foldseek 3Di:
DLVVLLLVLVLQLLLLQLLLQLLVLLPDPDPVSSVVSSVCSLCVSLVVLVVVVVCVVVCCVPPPVDPPFPPCSVSSVVSSVSSNVSSVVSNCQQQDDDPPGHGNSPPDDNVVSVVSSVVSVVVSVVSLVVLLVVLLVVLVVLQQVLLVLLVVLAFDDDDPVQALAVLLVVLLVQQDPDLADDPVLVVLLCLLLPPDPVPNDDRDLPDPVLVVNLVSSVSSLVSLLVSLPGPEHDDDWPSSRAAPPTDDVVLSSLLRSLSSLLSVLLSCLLVQNQLSNLSSLSSLLSSLLRLLSGLAPSSLVSSVVSLSSSVSSQVSSCVRHHHDPVSVVVRDSDDPCSSVVSQLSNLSSVLSHVSSHLSCVLNVLDCVSVCVVPVDDCNVVSNVVSSVCSSNPSVSVNVVSVVVSVVRSVD

Secondary structure (DSSP, 8-state):
-HHHHHHHHHHHHHHHHHHHHHHHHTT-S-HHHHHHHHHHHHHHHHHHHHHHHHHHHHHHHHHT--TT--TTHHHHHHHHHHHHHHHHHHHHHHHS--SSS--GGGG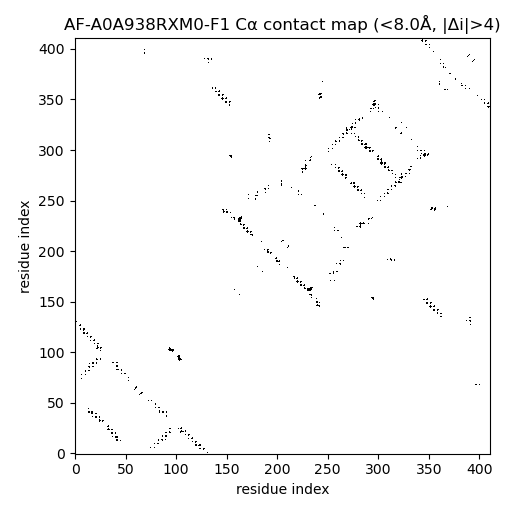S-HHHHHHHHHHHHHHHHHHHHHHHHHHHHHHHHHHHHHHHHHHHHSPPPPPGGGB-HHHHHHHHHHS-S-SS--HHHHHHHHHHH---TTT-----TT-HHHHHHHHHTHHHHHHHHHHHTSSB------TTS--TT---HHHHHHHHHHHHHHHHHHHHHHTT-HHHHHHHHHHHHHHHHHHHTS--HHHHHHHHHHHHHHHHHHHHHHHHSPPPHHHHTT-----TTHHHHHHHHHHHHHHHHHHHHHHHHHHHS-THHHHTT--S--HHHHHHHHHHHHHHTHHHHHHHHHHHHHHHTT-

Radius of gyration: 32.93 Å; Cα contacts (8 Å, |Δi|>4): 466; chains: 1; bounding box: 75×48×96 Å

Sequence (411 aa):
MAYAMIWLESLAGAILLAAVVTALAARLRRAWVRIALAAAGAILPTAVGGLAAFLCAWLAVVTLRTWYAFGWFHYWFWWTVLAAGGAAAVVIIGLRRRGEGARPAAAWPRGKLVVSLAAVGVLGFITFWNQDLAVKGRLASLRAEAGAMALSAAPARPRDADNAAPLYRQAFEAMLKGEDLPPEFHEKWLACISDDQAERKPFDPSDAKLAAFLDRNEAAMALLRRGAAMPACFFDHDYGRPSINIALPELTHVQAAARLLALDACASGARGRGDRAAADIRAILGLARHEQEEPLVISLLVAVSVHDMGVRTLEAVLSASPPPPAQLAAIDLGEDGSFQRALPRAFLMEEAFVLATVADIALTDDLAAVRHLEAGDSGCVAAVFLPLWRVFFMQDEVAAYRQGMHEYQRL

Mean predicted aligned error: 8.09 Å

pLDDT: mean 86.4, std 12.15, range [39.44, 98.25]

Solvent-accessible surface area (backbone atoms only — not comparable to full-atom values): 21502 Å² total; per-residue (Å²): 118,73,67,58,56,55,54,51,34,51,39,52,33,46,33,38,44,13,44,45,35,26,35,57,24,56,69,48,86,53,67,66,62,22,51,51,47,27,47,45,39,32,42,50,64,44,47,53,54,46,50,52,51,50,50,52,54,49,49,38,60,72,73,64,74,58,92,81,70,63,86,56,51,64,59,52,50,52,46,41,54,50,34,42,51,46,15,50,49,46,44,51,61,29,61,44,69,56,81,98,67,55,40,59,20,53,73,53,63,59,70,58,44,52,51,50,34,50,50,35,49,52,48,39,50,52,53,50,51,53,46,38,54,52,45,55,61,48,30,58,54,44,33,52,52,16,20,54,44,16,53,72,35,51,66,81,82,66,56,78,93,41,38,16,39,70,38,40,52,54,16,59,70,50,35,73,92,59,74,55,68,58,70,82,52,42,57,47,39,48,27,54,50,52,84,50,76,91,73,47,46,90,66,68,67,79,43,64,69,57,52,54,53,51,62,70,29,42,71,18,52,54,29,38,38,55,22,26,69,38,90,40,49,59,80,94,69,70,41,70,63,38,42,86,79,63,85,65,73,60,60,53,46,50,54,33,50,34,52,52,33,42,41,51,17,45,38,24,6,68,69,66,36,18,68,58,16,45,48,28,36,42,18,22,32,25,46,15,57,35,34,43,56,44,36,35,57,70,39,37,53,50,15,52,54,35,32,52,50,24,53,38,38,47,54,42,20,51,72,64,27,65,45,54,69,75,53,55,74,67,51,71,89,68,63,91,60,56,67,65,71,38,44,46,39,9,50,46,22,46,50,13,19,51,44,20,38,55,28,46,48,70,66,64,80,43,58,66,89,51,45,87,78,42,100,64,96,53,68,75,58,48,68,62,46,48,57,52,40,53,61,76,41,46,66,56,52,51,52,52,50,50,52,52,50,56,54,60,60,71,110